Protein AF-A0A1W0WJQ0-F1 (afdb_monomer)

Sequence (743 aa):
MATSNGHRYDKGASKTTLVSSSSSGEQSRDGKPITIDVVSSGSNFSIDDNTTSTMGSSSNYWTSSSSPIRSPSVSPRRLGSHTISRKKRLTMAASISLAILLLVTTTILATYYGIASAHPLQQQSNTTATAPTTTDHHLQTGTFTAFTATPDPLVPTTRRAVHGEEFLGSIPTAPPDAQFPGSSEMNAGPSDSVKATYKLQSVASDAAECSKAGNEILKRGGSAVDAAITTALCAGLYHSHSCGIGGGFFMVVYDREFKNATSIDAREVAPSAATERMYVDNKNISSVKGWHAIAVPGEIYGYWEAFKRFGSGHLTWKQLFEPAIALAEQGSVVNHVLARTISSNINDITGFDAGLTDIFVNKVTGLPFVEGEIIRYPMLAQTLRMIADDEQGIFEYYQGKIAQNLASDIQEGGGILTLADLNNYRPVIEDALHSKLRDNSSMYGVPPPAGSLILHYIISIMDGYKYNQSWDSMSDDDKILFYHRFTEAMKFAYARRTELGDDRFVPEVAEMKETLLSPWFAKLTRALINDQRTSNDTKTYGVNIVPAIGKVGTSHISIIDKMGNAVSITTTINTHFGSKRVSRKTGIILNNEMDDFTTSPNSPNYYGLPPSIANLIAPGKRPQSSCAPIIVVDHNGDVRVVMGASGGSRIISAVANALIRVLYFGQDVKEAIDAPRIHHQLLPMELSYEPNFLRKHLKGLEDKGHHLVFSNTIAVIQGLDRLENMRIEANCDYRKRGAPAGE

Secondary structure (DSSP, 8-state):
-------------------------------------------------------------------------------------SHHHHHHHHHHHHHHHHHHHHHHHHHHHHTS----------------------------------------------------PPP-PPPS--------S-PPPPPS---EEESS-EEEESSHHHHHHHHHHHHTT--HHHHHHHHHHHHHHHTTTT-STTSEEEEEEEETTTTEEEEEEE--B--TT--TTHHHH-TT--SSSSTTSPPBP-HHHHHHHHHHHHS-SSS-HHHHHHHHHHHHHH-EE--HHHHHHHHHTHHHHHHT-HHHHHHHEETTTTEE--TT-EE--HHHHHHHHHHHT-TTSSHHHHTSHHHHHHHHHHHHTT----HHHHHH---EEEEPEEEE-TTS-EEEEPPTTSSHHHHHHHHHHHHTT---S-GGGS-HHHHHHHHHHHHHHHHHHHHHHTT---TTT-THHHHHHHHHH-HHHHHHHHTT--TT-----GGGTT---------B--EEEEEE-TTS-EEEEEEE-SBTTTTSEE-TTT--EE--GGGGSB--TTS--TT-PPP-STTB--TTPPP------EEEE-TTS-EEEEEEEESGGGHHHHHHHHHHHHHHH---HHHHHHS--EE--SSSS-EEE-TT--HHHHHHHHTTT--EEE-S-S-EEEEEEE-TTS-EEEEE-GGGT---EE-

Mean predicted aligned error: 14.97 Å

Foldseek 3Di:
DDDDDDDDDDDDDDDDDDDDDDDDYDDDDDDDDDDDDDDDDDDDDDDDDDDDDDDDDDDDDDDDDDDYDDDDDDDDDDDDDDDDDPPPPVVVVVVVVVVVVVVVVVVVVVVVVVVPDDDDDDDDDDDDDDDDDDDDDDDDDDDDDDDDDDDDDDDDDDDDDDDDDDDDDDDDDDDPDPPDPDDDPDQDPFFPWDWDWFFFKWKFWLAAVLLVQLQVCLVLVKFQLLSVLLSQLQCCAQQVQWFHQQFWKKKWWADLVVLFIKIKGLGFAAAQPDDLAPCPVDVVDDLFAFLALFGAGRSQQRSVVSCVPTIRVSDALLRSLVVSLCCQAVFDFNAPVNQVLCVVCVCLQPPPEVLSVVFQADPVVRHGDHGGDTTHQNLQSVLSNVLSPDPVNCCCCQPNDVLVLVQVLSVVRVHDHHSVRSVPDHMDMGTFQWAAAPQRWIKTWHAPLEQQLLLLLLLLLLRVVPQAAAPVPDDLLRVLLSQLSSQLSLLLSLLVLLATFQCVQVVVSVVVSVLSRDSVNSVVSNVLRDSQADDQDSVSSPDDAAADAAAFRWIWMWIAGSSQMIMTMIGGLTHRLANSYASPNRSRRHHSQSQLAQNDQRYHGRGGRHHHPNRRHDHGTGRRWHWIWMWIAHNSSGTFKGKWWTATVLTSQLRSQLCCNVPRNVDDNSCSQADKGWDDSSHPQEIETEPSPDVSSVVSNVSNVRHYDYDPDRIWMWMWGQDPSRMITTITRPVSDIHMDHD

InterPro domains:
  IPR000101 Gamma-glutamyltranspeptidase [PTHR11686] (118-742)
  IPR000101 Gamma-glutamyltranspeptidase [TIGR00066] (203-735)
  IPR029055 Nucleophile aminohydrolases, N-terminal [SSF56235] (198-742)
  IPR043137 Gamma-glutamyltranspeptidase, small subunit, C-terminal domain [G3DSA:3.60.20.40] (551-742)
  IPR043138 Gamma-glutamyltranspeptidase, large subunit [G3DSA:1.10.246.130] (433-544)
  IPR055262 Gamma-glutamyltranspeptidase, conserved site [PS00462] (554-578)

Radius of gyration: 34.52 Å; Cα contacts (8 Å, |Δi|>4): 1420; chains: 1; bounding box: 98×125×102 Å

Solvent-accessible surface area (backbone atoms only — not comparable to full-atom values): 42048 Å² total; per-residue (Å²): 139,89,85,91,85,90,90,86,87,90,86,88,88,85,82,89,86,89,84,89,81,83,90,81,89,79,90,80,90,86,85,89,90,85,90,85,84,90,85,87,87,86,83,89,87,89,85,84,88,80,90,87,86,88,85,83,86,85,86,90,87,83,83,88,89,88,90,88,89,92,84,90,91,88,87,88,84,89,85,88,87,87,88,83,85,73,72,74,61,60,62,58,52,55,54,52,57,53,52,54,53,52,51,55,53,52,57,53,51,52,56,64,65,65,68,80,78,84,83,88,88,84,87,88,83,89,87,87,83,84,85,87,82,89,84,90,84,90,88,86,86,89,80,92,81,90,87,88,91,82,90,88,88,88,86,81,88,86,86,86,88,81,87,87,81,91,76,94,74,79,84,81,74,81,77,98,70,86,74,71,82,85,72,67,96,66,77,72,70,84,67,92,36,60,70,45,79,24,63,53,27,38,21,16,16,61,42,39,69,24,8,42,54,14,32,54,35,40,74,72,51,30,25,31,50,39,13,49,49,24,22,46,53,27,36,23,66,66,39,47,44,14,23,32,80,25,11,20,27,40,30,33,40,37,42,46,88,83,62,46,44,43,17,39,40,7,57,31,23,36,24,73,75,46,50,54,47,52,55,63,80,35,82,92,51,35,34,61,47,42,45,61,0,45,27,45,56,18,32,63,58,32,48,50,57,47,43,80,74,50,35,53,82,69,61,56,75,37,66,41,37,49,66,30,33,49,38,22,60,80,32,37,65,31,42,68,63,50,22,53,49,46,65,77,39,41,68,50,32,76,70,69,22,72,45,39,29,72,54,51,32,38,86,88,79,76,41,68,53,46,64,73,42,76,43,57,36,61,51,32,21,52,44,48,45,50,40,35,69,33,93,76,56,42,48,36,60,26,68,35,68,53,18,50,37,47,23,49,44,32,40,76,63,69,15,65,46,44,51,65,44,44,57,66,62,74,56,51,75,48,76,29,40,73,45,74,48,99,87,52,25,38,38,36,18,31,53,62,31,38,17,17,52,47,30,52,28,34,49,50,35,54,59,77,70,60,67,82,56,41,62,87,77,49,51,70,68,54,51,30,46,47,57,49,53,53,44,51,38,32,25,48,30,37,39,53,56,47,63,39,17,30,40,95,81,30,68,67,35,56,60,48,49,56,47,46,63,31,69,63,51,26,51,53,52,55,73,69,59,52,93,71,45,66,78,92,55,51,61,84,47,72,44,92,82,78,38,56,77,60,75,64,20,36,38,26,39,16,26,36,24,75,82,48,25,34,26,12,36,28,34,22,16,48,27,66,37,17,8,53,40,40,30,80,77,39,49,41,53,29,11,13,45,47,30,51,18,28,54,34,94,91,40,38,30,65,70,7,49,57,51,25,81,48,21,48,44,42,53,65,38,46,45,38,48,26,53,30,26,29,40,32,22,38,76,88,47,49,58,31,39,25,30,24,25,16,34,47,80,36,12,29,48,47,43,47,53,26,51,46,27,40,76,40,22,73,37,51,61,42,59,26,54,70,49,64,52,64,46,39,62,49,42,48,80,44,39,33,32,30,68,82,56,57,63,71,46,54,52,52,38,43,74,22,64,49,47,77,39,90,32,95,66,64,54,41,45,14,30,36,34,36,44,97,86,58,32,33,37,30,14,12,26,54,91,61,60,13,30,53,29,60,70

Structure (mmCIF, N/CA/C/O backbone):
data_AF-A0A1W0WJQ0-F1
#
_entry.id   AF-A0A1W0WJQ0-F1
#
loop_
_atom_site.group_PDB
_atom_site.id
_atom_site.type_symbol
_atom_site.label_atom_id
_atom_site.label_alt_id
_atom_site.label_comp_id
_atom_site.label_asym_id
_atom_site.label_entity_id
_atom_site.label_seq_id
_atom_site.pdbx_PDB_ins_code
_atom_site.Cartn_x
_atom_site.Cartn_y
_atom_site.Cartn_z
_atom_site.occupancy
_atom_site.B_iso_or_equiv
_atom_site.auth_seq_id
_atom_site.auth_comp_id
_atom_site.auth_asym_id
_atom_site.auth_atom_id
_atom_site.pdbx_PDB_model_num
ATOM 1 N N . MET A 1 1 ? 41.385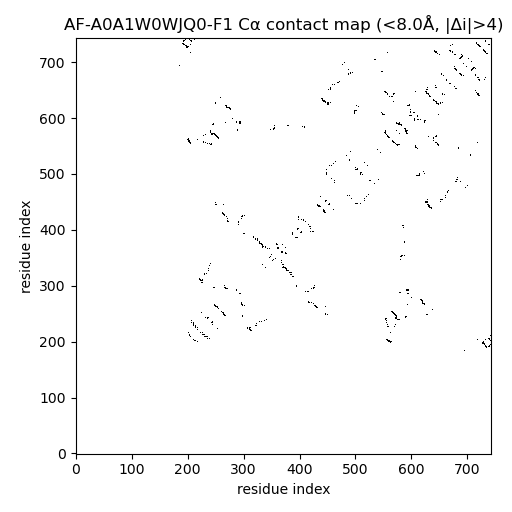 28.224 32.082 1.00 31.78 1 MET A N 1
ATOM 2 C CA . MET A 1 1 ? 41.278 28.862 33.414 1.00 31.78 1 MET A CA 1
ATOM 3 C C . MET A 1 1 ? 39.819 29.251 33.637 1.00 31.78 1 MET A C 1
ATOM 5 O O . MET A 1 1 ? 39.203 29.623 32.653 1.00 31.78 1 MET A O 1
ATOM 9 N N . ALA A 1 2 ? 39.226 29.234 34.832 1.00 34.12 2 ALA A N 1
ATOM 10 C CA . ALA A 1 2 ? 39.443 28.355 35.992 1.00 34.12 2 ALA A CA 1
ATOM 11 C C . ALA A 1 2 ? 38.328 28.618 37.032 1.00 34.12 2 ALA A C 1
ATOM 13 O O . ALA A 1 2 ? 38.478 29.493 37.875 1.00 34.12 2 ALA A O 1
ATOM 14 N N . THR A 1 3 ? 37.235 27.855 36.970 1.00 37.66 3 THR A N 1
ATOM 15 C CA . THR A 1 3 ? 36.180 27.768 38.000 1.00 37.66 3 THR A CA 1
ATOM 16 C C . THR A 1 3 ? 35.475 26.403 37.902 1.00 37.66 3 THR A C 1
ATOM 18 O O . THR A 1 3 ? 35.682 25.657 36.947 1.00 37.66 3 THR A O 1
ATOM 21 N N . SER A 1 4 ? 34.626 26.033 38.862 1.00 37.09 4 SER A N 1
ATOM 22 C CA . SER A 1 4 ? 35.073 25.286 40.053 1.00 37.09 4 SER A CA 1
ATOM 23 C C . SER A 1 4 ? 33.877 24.889 40.933 1.00 37.09 4 SER A C 1
ATOM 25 O O . SER A 1 4 ? 33.377 25.744 41.653 1.00 37.09 4 SER A O 1
ATOM 27 N N . ASN A 1 5 ? 33.427 23.628 40.856 1.00 37.03 5 ASN A N 1
ATOM 28 C CA . ASN A 1 5 ? 32.639 22.870 41.856 1.00 37.03 5 ASN A CA 1
ATOM 29 C C . ASN A 1 5 ? 32.270 21.491 41.249 1.00 37.03 5 ASN A C 1
ATOM 31 O O . ASN A 1 5 ? 31.992 21.415 40.059 1.00 37.03 5 ASN A O 1
ATOM 35 N N . GLY A 1 6 ? 32.237 20.364 41.966 1.00 30.39 6 GLY A N 1
ATOM 36 C CA . GLY A 1 6 ? 32.705 20.137 43.335 1.00 30.39 6 GLY A CA 1
ATOM 37 C C . GLY A 1 6 ? 31.911 19.058 44.078 1.00 30.39 6 GLY A C 1
ATOM 38 O O . GLY A 1 6 ? 30.996 19.420 44.796 1.00 30.39 6 GLY A O 1
ATOM 39 N N . HIS A 1 7 ? 32.252 17.769 43.910 1.00 29.23 7 HIS A N 1
ATOM 40 C CA . HIS A 1 7 ? 32.352 16.757 44.988 1.00 29.23 7 HIS A CA 1
ATOM 41 C C . HIS A 1 7 ? 32.711 15.351 44.452 1.00 29.23 7 HIS A C 1
ATOM 43 O O . HIS A 1 7 ? 32.311 14.938 43.366 1.00 29.23 7 HIS A O 1
ATOM 49 N N . ARG A 1 8 ? 33.517 14.635 45.244 1.00 32.59 8 ARG A N 1
ATOM 50 C CA . ARG A 1 8 ? 33.996 13.239 45.138 1.00 32.59 8 ARG A CA 1
ATOM 51 C C . ARG A 1 8 ? 34.541 12.944 46.550 1.00 32.59 8 ARG A C 1
ATOM 53 O O . ARG A 1 8 ? 35.105 13.858 47.144 1.00 32.59 8 ARG A O 1
ATOM 60 N N . TYR A 1 9 ? 34.320 11.811 47.204 1.00 36.81 9 TYR A N 1
ATOM 61 C CA . TYR A 1 9 ? 34.784 10.449 46.905 1.00 36.81 9 TYR A CA 1
ATOM 62 C C . TYR A 1 9 ? 34.012 9.468 47.841 1.00 36.81 9 TYR A C 1
ATOM 64 O O . TYR A 1 9 ? 33.236 9.929 48.670 1.00 36.81 9 TYR A O 1
ATOM 72 N N . ASP A 1 10 ? 34.070 8.138 47.702 1.00 28.72 10 ASP A N 1
ATOM 73 C CA . ASP A 1 10 ? 35.174 7.330 48.261 1.00 28.72 10 ASP A CA 1
ATOM 74 C C . ASP A 1 10 ? 35.357 5.939 47.610 1.00 28.72 10 ASP A C 1
ATOM 76 O O . ASP A 1 10 ? 34.562 5.517 46.766 1.00 28.72 10 ASP A O 1
ATOM 80 N N . LYS A 1 11 ? 36.438 5.234 47.976 1.00 35.53 11 LYS A N 1
ATOM 81 C CA . LYS A 1 11 ? 36.790 3.878 47.517 1.00 35.53 11 LYS A CA 1
ATOM 82 C C . LYS A 1 11 ? 37.360 3.007 48.646 1.00 35.53 11 LYS A C 1
ATOM 84 O O . LYS A 1 11 ? 38.424 3.299 49.178 1.00 35.53 11 LYS A O 1
ATOM 89 N N . GLY A 1 12 ? 36.748 1.844 48.869 1.00 26.20 12 GLY A N 1
ATOM 90 C CA . GLY A 1 12 ? 37.377 0.684 49.520 1.00 26.20 12 GLY A CA 1
ATOM 91 C C . GLY A 1 12 ? 37.736 -0.399 48.493 1.00 26.20 12 GLY A C 1
ATOM 92 O O . GLY A 1 12 ? 37.099 -0.481 47.444 1.00 26.20 12 GLY A O 1
ATOM 93 N N . ALA A 1 13 ? 38.750 -1.227 48.765 1.00 33.12 13 ALA A N 1
ATOM 94 C CA . ALA A 1 13 ? 39.233 -2.254 47.834 1.00 33.12 13 ALA A CA 1
ATOM 95 C C . ALA A 1 13 ? 39.571 -3.579 48.536 1.00 33.12 13 ALA A C 1
ATOM 97 O O . ALA A 1 13 ? 40.046 -3.573 49.671 1.00 33.12 13 ALA A O 1
ATOM 98 N N . SER A 1 14 ? 39.416 -4.710 47.834 1.00 29.58 14 SER A N 1
ATOM 99 C CA . SER A 1 14 ? 40.095 -5.967 48.182 1.00 29.58 14 SER A CA 1
ATOM 100 C C . SER A 1 14 ? 40.312 -6.881 46.964 1.00 29.58 14 SER A C 1
ATOM 102 O O . SER A 1 14 ? 39.860 -6.594 45.859 1.00 29.58 14 SER A O 1
ATOM 104 N N . LYS A 1 15 ? 41.104 -7.931 47.185 1.00 31.16 15 LYS A N 1
ATOM 105 C CA . LYS A 1 15 ? 41.892 -8.713 46.218 1.00 31.16 15 LYS A CA 1
ATOM 106 C C . LYS A 1 15 ? 41.125 -9.871 45.546 1.00 31.16 15 LYS A C 1
ATOM 108 O O . LYS A 1 15 ? 40.257 -10.472 46.163 1.00 31.16 15 LYS A O 1
ATOM 113 N N . THR A 1 16 ? 41.550 -10.199 44.319 1.00 30.02 16 THR A N 1
ATOM 114 C CA . THR A 1 16 ? 42.056 -11.517 43.839 1.00 30.02 16 THR A CA 1
ATOM 115 C C . THR A 1 16 ? 41.485 -12.787 44.514 1.00 30.02 16 THR A C 1
ATOM 117 O O . THR A 1 16 ? 41.584 -12.935 45.728 1.00 30.02 16 THR A O 1
ATOM 120 N N . THR A 1 17 ? 41.022 -13.814 43.781 1.00 28.14 17 THR A N 1
ATOM 121 C CA . THR A 1 17 ? 41.894 -14.843 43.144 1.00 28.14 17 THR A CA 1
ATOM 122 C C . THR A 1 17 ? 41.181 -15.669 42.044 1.00 28.14 17 THR A C 1
ATOM 124 O O . THR A 1 17 ? 39.958 -15.703 41.982 1.00 28.14 17 THR A O 1
ATOM 127 N N . LEU A 1 18 ? 41.975 -16.283 41.153 1.00 30.45 18 LEU A N 1
ATOM 128 C CA . LEU A 1 18 ? 41.613 -17.104 39.975 1.00 30.45 18 LEU A CA 1
ATOM 129 C C . LEU A 1 18 ? 41.404 -18.608 40.290 1.00 30.45 18 LEU A C 1
ATOM 131 O O . LEU A 1 18 ? 41.634 -19.007 41.427 1.00 30.45 18 LEU A O 1
ATOM 135 N N . VAL A 1 19 ? 41.092 -19.393 39.230 1.00 28.34 19 VAL A N 1
ATOM 136 C CA . VAL A 1 19 ? 41.099 -20.880 39.021 1.00 28.34 19 VAL A CA 1
ATOM 137 C C . VAL A 1 19 ? 39.688 -21.372 38.608 1.00 28.34 19 VAL A C 1
ATOM 139 O O . VAL A 1 19 ? 38.760 -21.205 39.385 1.00 28.34 19 VAL A O 1
ATOM 142 N N . SER A 1 20 ? 39.342 -21.793 37.371 1.00 29.12 20 SER A N 1
ATOM 143 C CA . SER A 1 20 ? 39.902 -22.754 36.373 1.00 29.12 20 SER A CA 1
ATOM 144 C C . SER A 1 20 ? 39.781 -24.237 36.804 1.00 29.12 20 SER A C 1
ATOM 146 O O . SER A 1 20 ? 40.178 -24.551 37.910 1.00 29.12 20 SER A O 1
ATOM 148 N N . SER A 1 21 ? 39.309 -25.221 36.023 1.00 29.77 21 SER A N 1
ATOM 149 C CA . SER A 1 21 ? 38.892 -25.275 34.607 1.00 29.77 21 SER A CA 1
ATOM 150 C C . SER A 1 21 ? 38.112 -26.574 34.269 1.00 29.77 21 SER A C 1
ATOM 152 O O . SER A 1 21 ? 38.289 -27.581 34.940 1.00 29.77 21 SER A O 1
ATOM 154 N N . SER A 1 22 ? 37.359 -26.552 33.154 1.00 29.91 22 SER A N 1
ATOM 155 C CA . SER A 1 22 ? 37.205 -27.625 32.129 1.00 29.91 22 SER A CA 1
ATOM 156 C C . SER A 1 22 ? 36.725 -29.070 32.450 1.00 29.91 22 SER A C 1
ATOM 158 O O . SER A 1 22 ? 37.377 -29.785 33.200 1.00 29.91 22 SER A O 1
ATOM 160 N N . SER A 1 23 ? 35.788 -29.554 31.600 1.00 30.12 23 SER A N 1
ATOM 161 C CA . SER A 1 23 ? 35.676 -30.930 31.010 1.00 30.12 23 SER A CA 1
ATOM 162 C C . SER A 1 23 ? 35.372 -32.156 31.913 1.00 30.12 23 SER A C 1
ATOM 164 O O . SER A 1 23 ? 35.803 -32.194 33.054 1.00 30.12 23 SER A O 1
ATOM 166 N N . SER A 1 24 ? 34.698 -33.238 31.465 1.00 30.20 24 SER A N 1
ATOM 167 C CA . SER A 1 24 ? 33.929 -33.525 30.220 1.00 30.20 24 SER A CA 1
ATOM 168 C C . SER A 1 24 ? 33.208 -34.896 30.270 1.00 30.20 24 SER A C 1
ATOM 170 O O . SER A 1 24 ? 33.830 -35.860 30.703 1.00 30.20 24 SER A O 1
ATOM 172 N N . GLY A 1 25 ? 32.005 -35.005 29.675 1.00 27.55 25 GLY A N 1
ATOM 173 C CA . GLY A 1 25 ? 31.381 -36.270 29.207 1.00 27.55 25 GLY A CA 1
ATOM 174 C C . GLY A 1 25 ? 30.907 -37.277 30.279 1.00 27.55 25 GLY A C 1
ATOM 175 O O . GLY A 1 25 ? 31.155 -37.083 31.461 1.00 27.55 25 GLY A O 1
ATOM 176 N N . GLU A 1 26 ? 30.222 -38.382 29.944 1.00 31.77 26 GLU A N 1
ATOM 177 C CA . GLU A 1 26 ? 29.319 -38.669 28.804 1.00 31.77 26 GLU A CA 1
ATOM 178 C C . GLU A 1 26 ? 28.497 -39.960 29.094 1.00 31.77 26 GLU A C 1
ATOM 180 O O . GLU A 1 26 ? 29.042 -40.875 29.702 1.00 31.77 26 GLU A O 1
ATOM 185 N N . GLN A 1 27 ? 27.251 -40.071 28.589 1.00 30.86 27 GLN A N 1
ATOM 186 C CA . GLN A 1 27 ? 26.420 -41.309 28.504 1.00 30.86 27 GLN A CA 1
ATOM 187 C C . GLN A 1 27 ? 26.029 -42.029 29.833 1.00 30.86 27 GLN A C 1
ATOM 189 O O . GLN A 1 27 ? 26.623 -41.807 30.877 1.00 30.86 27 GLN A O 1
ATOM 194 N N . SER A 1 28 ? 25.051 -42.954 29.891 1.00 31.19 28 SER A N 1
ATOM 195 C CA . SER A 1 28 ? 23.700 -43.028 29.273 1.00 31.19 28 SER A CA 1
ATOM 196 C C . SER A 1 28 ? 22.852 -44.130 29.965 1.00 31.19 28 SER A C 1
ATOM 198 O O . SER A 1 28 ? 23.446 -45.052 30.517 1.00 31.19 28 SER A O 1
ATOM 200 N N . ARG A 1 29 ? 21.506 -44.098 29.812 1.00 34.19 29 ARG A N 1
ATOM 201 C CA . ARG A 1 29 ? 20.537 -45.218 30.048 1.00 34.19 29 ARG A CA 1
ATOM 202 C C . ARG A 1 29 ? 20.377 -45.706 31.508 1.00 34.19 29 ARG A C 1
ATOM 204 O O . ARG A 1 29 ? 21.250 -45.487 32.331 1.00 34.19 29 ARG A O 1
ATOM 211 N N . ASP A 1 30 ? 19.286 -46.352 31.944 1.00 32.47 30 ASP A N 1
ATOM 212 C CA . ASP A 1 30 ? 17.939 -46.672 31.401 1.00 32.47 30 ASP A CA 1
ATOM 213 C C . ASP A 1 30 ? 16.974 -46.889 32.609 1.00 32.47 30 ASP A C 1
ATOM 215 O O . ASP A 1 30 ? 17.469 -47.090 33.717 1.00 32.47 30 ASP A O 1
ATOM 219 N N . GLY A 1 31 ? 15.634 -46.963 32.435 1.00 29.42 31 GLY A N 1
ATOM 220 C CA . GLY A 1 31 ? 14.815 -47.763 33.390 1.00 29.42 31 GLY A CA 1
ATOM 221 C C . GLY A 1 31 ? 13.400 -47.355 33.872 1.00 29.42 31 GLY A C 1
ATOM 222 O O . GLY A 1 31 ? 13.177 -47.367 35.075 1.00 29.42 31 GLY A O 1
ATOM 223 N N . LYS A 1 32 ? 12.411 -47.240 32.966 1.00 31.39 32 LYS A N 1
ATOM 224 C CA . LYS A 1 32 ? 10.958 -47.545 33.183 1.00 31.39 32 LYS A CA 1
ATOM 225 C C . LYS A 1 32 ? 10.064 -46.643 34.099 1.00 31.39 32 LYS A C 1
ATOM 227 O O . LYS A 1 32 ? 10.576 -45.865 34.893 1.00 31.39 32 LYS A O 1
ATOM 232 N N . PRO A 1 33 ? 8.709 -46.715 33.950 1.00 39.88 33 PRO A N 1
ATOM 233 C CA . PRO A 1 33 ? 7.739 -45.795 34.573 1.00 39.88 33 PRO A CA 1
ATOM 234 C C . PRO A 1 33 ? 6.878 -46.413 35.704 1.00 39.88 33 PRO A C 1
ATOM 236 O O . PRO A 1 33 ? 6.938 -47.616 35.955 1.00 39.88 33 PRO A O 1
ATOM 239 N N . ILE A 1 34 ? 6.019 -45.589 36.325 1.00 31.92 34 ILE A N 1
ATOM 240 C CA . ILE A 1 34 ? 5.021 -45.965 37.350 1.00 31.92 34 ILE A CA 1
ATOM 241 C C . ILE A 1 34 ? 3.591 -45.672 36.848 1.00 31.92 34 ILE A C 1
ATOM 243 O O . ILE A 1 34 ? 3.359 -44.665 36.183 1.00 31.92 34 ILE A O 1
ATOM 247 N N . THR A 1 35 ? 2.644 -46.551 37.192 1.00 31.27 35 THR A N 1
ATOM 248 C CA . THR A 1 35 ? 1.199 -46.467 36.891 1.00 31.27 35 THR A CA 1
ATOM 249 C C . THR A 1 35 ? 0.420 -45.833 38.050 1.00 31.27 35 THR A C 1
ATOM 251 O O . THR A 1 35 ? 0.730 -46.142 39.198 1.00 31.27 35 THR A O 1
ATOM 254 N N . ILE A 1 36 ? -0.621 -45.035 37.767 1.00 30.55 36 ILE A N 1
ATOM 255 C CA . ILE A 1 36 ? -1.727 -44.709 38.697 1.00 30.55 36 ILE A CA 1
ATOM 256 C C . ILE A 1 36 ? -3.062 -44.748 37.917 1.00 30.55 36 ILE A C 1
ATOM 258 O O . ILE A 1 36 ? -3.077 -44.554 36.700 1.00 30.55 36 ILE A O 1
ATOM 262 N N . ASP A 1 37 ? -4.151 -45.079 38.615 1.00 28.44 37 ASP A N 1
ATOM 263 C CA . ASP A 1 37 ? -5.367 -45.697 38.073 1.00 28.44 37 ASP A CA 1
ATOM 264 C C . ASP A 1 37 ? -6.519 -44.772 37.627 1.00 28.44 37 ASP A C 1
ATOM 266 O O . ASP A 1 37 ? -6.579 -43.574 37.903 1.00 28.44 37 ASP A O 1
ATOM 270 N N . VAL A 1 38 ? -7.496 -45.409 36.972 1.00 29.78 38 VAL A N 1
ATOM 271 C CA . VAL A 1 38 ? -8.852 -44.903 36.710 1.00 29.78 38 VAL A CA 1
ATOM 272 C C . VAL A 1 38 ? -9.713 -45.025 37.973 1.00 29.78 38 VAL A C 1
ATOM 274 O O . VAL A 1 38 ? -9.689 -46.059 38.637 1.00 29.78 38 VAL A O 1
ATOM 277 N N . VAL A 1 39 ? -10.567 -44.032 38.244 1.00 28.55 39 VAL A N 1
ATOM 278 C CA . VAL A 1 39 ? -11.666 -44.149 39.219 1.00 28.55 39 VAL A CA 1
ATOM 279 C C . VAL A 1 39 ? -12.993 -43.829 38.538 1.00 28.55 39 VAL A C 1
ATOM 281 O O . VAL A 1 39 ? -13.120 -42.819 37.849 1.00 28.55 39 VAL A O 1
ATOM 284 N N . SER A 1 40 ? -13.987 -44.690 38.750 1.00 30.11 40 SER A N 1
ATOM 285 C CA . SER A 1 40 ? -15.367 -44.494 38.315 1.00 30.11 40 SER A CA 1
ATOM 286 C C . SER A 1 40 ? -16.283 -44.207 39.504 1.00 30.11 40 SER A C 1
ATOM 288 O O . SER A 1 40 ? -16.188 -44.834 40.558 1.00 30.11 40 SER A O 1
ATOM 290 N N . SER A 1 41 ? -17.231 -43.297 39.311 1.00 29.56 41 SER A N 1
ATOM 291 C CA . SER A 1 41 ? -18.457 -43.230 40.102 1.00 29.56 41 SER A CA 1
ATOM 292 C C . SER A 1 41 ? -19.564 -42.602 39.258 1.00 29.56 41 SER A C 1
ATOM 294 O O . SER A 1 41 ? -19.303 -41.883 38.293 1.00 29.56 41 SER A O 1
ATOM 296 N N . GLY A 1 42 ? -20.809 -42.918 39.590 1.00 27.39 42 GLY A N 1
ATOM 297 C CA . GLY A 1 42 ? -21.987 -42.350 38.951 1.00 27.39 42 GLY A CA 1
ATOM 298 C C . GLY A 1 42 ? -23.150 -42.328 39.932 1.00 27.39 42 GLY A C 1
ATOM 299 O O . GLY A 1 42 ? -23.161 -43.076 40.912 1.00 27.39 42 GLY A O 1
ATOM 300 N N . SER A 1 43 ? -24.126 -41.469 39.669 1.00 28.91 43 SER A N 1
ATOM 301 C CA . SER A 1 43 ? -25.359 -41.372 40.445 1.00 28.91 43 SER A CA 1
ATOM 302 C C . SER A 1 43 ? -26.492 -40.847 39.566 1.00 28.91 43 SER A C 1
ATOM 304 O O . SER A 1 43 ? -26.279 -40.067 38.639 1.00 28.91 43 SER A O 1
ATOM 306 N N . ASN A 1 44 ? -27.704 -41.324 39.841 1.00 28.84 44 ASN A N 1
ATOM 307 C CA . ASN A 1 44 ? -28.910 -40.956 39.103 1.00 28.84 44 ASN A CA 1
ATOM 308 C C . ASN A 1 44 ? -29.438 -39.592 39.562 1.00 28.84 44 ASN A C 1
ATOM 310 O O . ASN A 1 44 ? -29.297 -39.252 40.736 1.00 28.84 44 ASN A O 1
ATOM 314 N N . PHE A 1 45 ? -30.200 -38.916 38.702 1.00 26.97 45 PHE A N 1
ATOM 315 C CA . PHE A 1 45 ? -31.374 -38.167 39.154 1.00 26.97 45 PHE A CA 1
ATOM 316 C C . PHE A 1 45 ? -32.493 -38.218 38.107 1.00 26.97 45 PHE A C 1
ATOM 318 O O . PHE A 1 45 ? -32.229 -38.252 36.907 1.00 26.97 45 PHE A O 1
ATOM 325 N N . SER A 1 46 ? -33.735 -38.257 38.582 1.00 27.69 46 SER A N 1
ATOM 326 C CA . SER A 1 46 ? -34.969 -38.368 37.797 1.00 27.69 46 SER A CA 1
ATOM 327 C C . SER A 1 46 ? -35.889 -37.182 38.081 1.00 27.69 46 SER A C 1
ATOM 329 O O . SER A 1 46 ? -35.959 -36.744 39.228 1.00 27.69 46 SER A O 1
ATOM 331 N N . ILE A 1 47 ? -36.620 -36.713 37.067 1.00 30.64 47 ILE A N 1
ATOM 332 C CA . ILE A 1 47 ? -37.787 -35.824 37.198 1.00 30.64 47 ILE A CA 1
ATOM 333 C C . ILE A 1 47 ? -38.864 -36.322 36.217 1.00 30.64 47 ILE A C 1
ATOM 335 O O . ILE A 1 47 ? -38.529 -36.855 35.159 1.00 30.64 47 ILE A O 1
ATOM 339 N N . ASP A 1 48 ? -40.129 -36.212 36.622 1.00 29.23 48 ASP A N 1
ATOM 340 C CA . ASP A 1 48 ? -41.266 -36.976 36.096 1.00 29.23 48 ASP A CA 1
ATOM 341 C C . ASP A 1 48 ? -41.987 -36.385 34.865 1.00 29.23 48 ASP A C 1
ATOM 343 O O . ASP A 1 48 ? -41.916 -35.191 34.568 1.00 29.23 48 ASP A O 1
ATOM 347 N N . ASP A 1 49 ? -42.774 -37.241 34.205 1.00 29.61 49 ASP A N 1
ATOM 348 C CA . ASP A 1 49 ? -43.838 -36.870 33.264 1.00 29.61 49 ASP A CA 1
ATOM 349 C C . ASP A 1 49 ? -45.042 -36.208 33.968 1.00 29.61 49 ASP A C 1
ATOM 351 O O . ASP A 1 49 ? -45.433 -36.634 35.059 1.00 29.61 49 ASP A O 1
ATOM 355 N N . ASN A 1 50 ? -45.746 -35.293 33.277 1.00 27.52 50 ASN A N 1
ATOM 356 C CA . ASN A 1 50 ? -47.158 -35.528 32.907 1.00 27.52 50 ASN A CA 1
ATOM 357 C C . ASN A 1 50 ? -47.805 -34.449 32.000 1.00 27.52 50 ASN A C 1
ATOM 359 O O . ASN A 1 50 ? -47.703 -33.251 32.241 1.00 27.52 50 ASN A O 1
ATOM 363 N N . THR A 1 51 ? -48.525 -34.943 30.982 1.00 30.16 51 THR A N 1
ATOM 364 C CA . THR A 1 51 ? -49.871 -34.564 30.465 1.00 30.16 51 THR A CA 1
ATOM 365 C C . THR A 1 51 ? -50.506 -33.201 30.854 1.00 30.16 51 THR A C 1
ATOM 367 O O . THR A 1 51 ? -50.486 -32.815 32.014 1.00 30.16 51 THR A O 1
ATOM 370 N N . THR A 1 52 ? -51.272 -32.484 30.010 1.00 29.34 52 THR A N 1
ATOM 371 C CA . THR A 1 52 ? -52.009 -32.883 28.782 1.00 29.34 52 THR A CA 1
ATOM 372 C C . THR A 1 52 ? -52.489 -31.662 27.976 1.00 29.34 52 THR A C 1
ATOM 374 O O . THR A 1 52 ? -52.873 -30.662 28.576 1.00 29.34 52 THR A O 1
ATOM 377 N N . SER A 1 53 ? -52.669 -31.792 26.653 1.00 27.73 53 SER A N 1
ATOM 378 C CA . SER A 1 53 ? -53.971 -31.517 25.990 1.00 27.73 53 SER A CA 1
ATOM 379 C C . SER A 1 53 ? -53.986 -31.878 24.491 1.00 27.73 53 SER A C 1
ATOM 381 O O . SER A 1 53 ? -52.985 -31.793 23.787 1.00 27.73 53 SER A O 1
ATOM 383 N N . THR A 1 54 ? -55.154 -32.324 24.026 1.00 29.11 54 THR A N 1
ATOM 384 C CA . THR A 1 54 ? -55.554 -32.586 22.628 1.00 29.11 54 THR A CA 1
ATOM 385 C C . THR A 1 54 ? -56.172 -31.308 22.007 1.00 29.11 54 THR A C 1
ATOM 387 O O . THR A 1 54 ? -56.442 -30.366 22.742 1.00 29.11 54 THR A O 1
ATOM 390 N N . MET A 1 55 ? -56.454 -31.146 20.703 1.00 28.48 55 MET A N 1
ATOM 391 C CA . MET A 1 55 ? -56.465 -32.020 19.509 1.00 28.48 55 MET A CA 1
ATOM 392 C C . MET A 1 55 ? -56.385 -31.130 18.237 1.00 28.48 55 MET A C 1
ATOM 394 O O . MET A 1 55 ? -56.791 -29.973 18.307 1.00 28.48 55 MET A O 1
ATOM 398 N N . GLY A 1 56 ? -55.954 -31.635 17.065 1.00 26.52 56 GLY A N 1
ATOM 399 C CA . GLY A 1 56 ? -55.919 -30.798 15.842 1.00 26.52 56 GLY A CA 1
ATOM 400 C C . GLY A 1 56 ? -55.377 -31.430 14.545 1.00 26.52 56 GLY A C 1
ATOM 401 O O . GLY A 1 56 ? -54.375 -30.961 14.023 1.00 26.52 56 GLY A O 1
ATOM 402 N N . SER A 1 57 ? -56.030 -32.490 14.047 1.00 27.84 57 SER A N 1
ATOM 403 C CA . SER A 1 57 ? -55.995 -33.030 12.657 1.00 27.84 57 SER A CA 1
ATOM 404 C C . SER A 1 57 ? -55.075 -32.320 11.625 1.00 27.84 57 SER A C 1
ATOM 406 O O . SER A 1 57 ? -55.388 -31.217 11.189 1.00 27.84 57 SER A O 1
ATOM 408 N N . SER A 1 58 ? -53.927 -32.903 11.232 1.00 29.94 58 SER A N 1
ATOM 409 C CA . SER A 1 58 ? -53.750 -33.855 10.095 1.00 29.94 58 SER A CA 1
ATOM 410 C C . SER A 1 58 ? -53.888 -33.226 8.692 1.00 29.94 58 SER A C 1
ATOM 412 O O . SER A 1 58 ? -54.872 -32.542 8.448 1.00 29.94 58 SER A O 1
ATOM 414 N N . SER A 1 59 ? -53.059 -33.491 7.673 1.00 31.17 59 SER A N 1
ATOM 415 C CA . SER A 1 59 ? -51.846 -34.329 7.468 1.00 31.17 59 SER A CA 1
ATOM 416 C C . SER A 1 59 ? -51.130 -33.790 6.191 1.00 31.17 59 SER A C 1
ATOM 418 O O . SER A 1 59 ? -51.566 -32.751 5.705 1.00 31.17 59 SER A O 1
ATOM 420 N N . ASN A 1 60 ? -50.096 -34.321 5.521 1.00 31.97 60 ASN A N 1
ATOM 421 C CA . ASN A 1 60 ? -49.187 -35.497 5.514 1.00 31.97 60 ASN A CA 1
ATOM 422 C C . ASN A 1 60 ? -47.974 -35.054 4.620 1.00 31.97 60 ASN A C 1
ATOM 424 O O . ASN A 1 60 ? -48.017 -33.938 4.109 1.00 31.97 60 ASN A O 1
ATOM 428 N N . TYR A 1 61 ? -46.878 -35.744 4.275 1.00 30.92 61 TYR A N 1
ATOM 429 C CA . TYR A 1 61 ? -46.205 -37.054 4.465 1.00 30.92 61 TYR A CA 1
ATOM 430 C C . TYR A 1 61 ? -44.701 -36.782 4.080 1.00 30.92 61 TYR A C 1
ATOM 432 O O . TYR A 1 61 ? -44.404 -35.668 3.657 1.00 30.92 61 TYR A O 1
ATOM 440 N N . TRP A 1 62 ? -43.664 -37.635 4.120 1.00 27.81 62 TRP A N 1
ATOM 441 C CA . TRP A 1 62 ? -43.421 -39.069 4.387 1.00 27.81 62 TRP A CA 1
ATOM 442 C C . TRP A 1 62 ? -41.980 -39.208 4.993 1.00 27.81 62 TRP A C 1
ATOM 444 O O . TRP A 1 62 ? -41.380 -38.234 5.438 1.00 27.81 62 TRP A O 1
ATOM 454 N N . THR A 1 63 ? -41.430 -40.422 5.012 1.00 27.08 63 THR A N 1
ATOM 455 C CA . THR A 1 63 ? -40.074 -40.893 5.415 1.00 27.08 63 THR A CA 1
ATOM 456 C C . THR A 1 63 ? -38.919 -40.403 4.501 1.00 27.08 63 THR A C 1
ATOM 458 O O . THR A 1 63 ? -39.173 -40.130 3.333 1.00 27.08 63 THR A O 1
ATOM 461 N N . SER A 1 64 ? -37.636 -40.226 4.891 1.00 28.02 64 SER A N 1
ATOM 462 C CA . SER A 1 64 ? -36.694 -40.996 5.761 1.00 28.02 64 SER A CA 1
ATOM 463 C C . SER A 1 64 ? -36.213 -42.340 5.137 1.00 28.02 64 SER A C 1
ATOM 465 O O . SER A 1 64 ? -36.966 -42.926 4.371 1.00 28.02 64 SER A O 1
ATOM 467 N N . SER A 1 65 ? -35.010 -42.913 5.358 1.00 27.38 65 SER A N 1
ATOM 468 C CA . SER A 1 65 ? -33.856 -42.631 6.256 1.00 27.38 65 SER A CA 1
ATOM 469 C C . SER A 1 65 ? -32.524 -43.300 5.768 1.00 27.38 65 SER A C 1
ATOM 471 O O . SER A 1 65 ? -32.439 -43.766 4.637 1.00 27.38 65 SER A O 1
ATOM 473 N N . SER A 1 66 ? -31.488 -43.352 6.625 1.00 30.89 66 SER A N 1
ATOM 474 C CA . SER A 1 66 ? -30.057 -43.706 6.401 1.00 30.89 66 SER A CA 1
ATOM 475 C C . SER A 1 66 ? -29.602 -45.067 7.012 1.00 30.89 66 SER A C 1
ATOM 477 O O . SER A 1 66 ? -30.309 -45.591 7.867 1.00 30.89 66 SER A O 1
ATOM 479 N N . SER A 1 67 ? -28.436 -45.699 6.721 1.00 27.42 67 SER A N 1
ATOM 480 C CA . SER A 1 67 ? -27.487 -45.568 5.576 1.00 27.42 67 SER A CA 1
ATOM 481 C C . SER A 1 67 ? -26.539 -46.786 5.274 1.00 27.42 67 SER A C 1
ATOM 483 O O . SER A 1 67 ? -26.656 -47.301 4.165 1.00 27.42 67 SER A O 1
ATOM 485 N N . PRO A 1 68 ? -25.518 -47.193 6.090 1.00 51.09 68 PRO A N 1
ATOM 486 C CA . PRO A 1 68 ? -24.182 -47.467 5.492 1.00 51.09 68 PRO A CA 1
ATOM 487 C C . PRO A 1 68 ? -23.406 -48.779 5.856 1.00 51.09 68 PRO A C 1
ATOM 489 O O . PRO A 1 68 ? -23.812 -49.533 6.731 1.00 51.09 68 PRO A O 1
ATOM 492 N N . ILE A 1 69 ? -22.193 -48.911 5.258 1.00 30.70 69 ILE A N 1
ATOM 493 C CA . ILE A 1 69 ? -20.924 -49.562 5.733 1.00 30.70 69 ILE A CA 1
ATOM 494 C C . ILE A 1 69 ? -20.420 -50.932 5.151 1.00 30.70 69 ILE A C 1
ATOM 496 O O . ILE A 1 69 ? -21.050 -51.972 5.285 1.00 30.70 69 ILE A O 1
ATOM 500 N N . ARG A 1 70 ? -19.143 -50.892 4.685 1.00 26.72 70 ARG A N 1
ATOM 501 C CA . ARG A 1 70 ? -18.073 -51.934 4.518 1.00 26.72 70 ARG A CA 1
ATOM 502 C C . ARG A 1 70 ? -18.058 -52.971 3.364 1.00 26.72 70 ARG A C 1
ATOM 504 O O . ARG A 1 70 ? -19.040 -53.241 2.690 1.00 26.72 70 ARG A O 1
ATOM 511 N N . SER A 1 71 ? -16.838 -53.489 3.135 1.00 30.75 71 SER A N 1
ATOM 512 C CA . SER A 1 71 ? -16.351 -54.408 2.079 1.00 30.75 71 SER A CA 1
ATOM 513 C C . SER A 1 71 ? -15.571 -55.600 2.691 1.00 30.75 71 SER A C 1
ATOM 515 O O . SER A 1 71 ? -15.379 -55.606 3.912 1.00 30.75 71 SER A O 1
ATOM 517 N N . PRO A 1 72 ? -15.141 -56.626 1.910 1.00 44.72 72 PRO A N 1
ATOM 518 C CA . PRO A 1 72 ? -13.754 -56.637 1.390 1.00 44.72 72 PRO A CA 1
ATOM 519 C C . PRO A 1 72 ? -13.567 -57.342 0.005 1.00 44.72 72 PRO A C 1
ATOM 521 O O . PRO A 1 72 ? -14.500 -57.447 -0.783 1.00 44.72 72 PRO A O 1
ATOM 524 N N . SER A 1 73 ? -12.332 -57.757 -0.325 1.00 28.23 73 SER A N 1
ATOM 525 C CA . SER A 1 73 ? -11.781 -58.008 -1.679 1.00 28.23 73 SER A CA 1
ATOM 526 C C . SER A 1 73 ? -11.488 -59.471 -2.079 1.00 28.23 73 SER A C 1
ATOM 528 O O . SER A 1 73 ? -11.028 -60.237 -1.237 1.00 28.23 73 SER A O 1
ATOM 530 N N . VAL A 1 74 ? -11.524 -59.784 -3.391 1.00 27.75 74 VAL A N 1
ATOM 531 C CA . VAL A 1 74 ? -10.762 -60.878 -4.066 1.00 27.75 74 VAL A CA 1
ATOM 532 C C . VAL A 1 74 ? -10.341 -60.436 -5.492 1.00 27.75 74 VAL A C 1
ATOM 534 O O . VAL A 1 74 ? -10.970 -59.555 -6.074 1.00 27.75 74 VAL A O 1
ATOM 537 N N . SER A 1 75 ? -9.276 -61.017 -6.066 1.00 27.88 75 SER A N 1
ATOM 538 C CA . SER A 1 75 ? -8.734 -60.749 -7.421 1.00 27.88 75 SER A CA 1
ATOM 539 C C . SER A 1 75 ? -8.020 -62.009 -7.998 1.00 27.88 75 SER A C 1
ATOM 541 O O . SER A 1 75 ? -7.990 -63.030 -7.313 1.00 27.88 75 SER A O 1
ATOM 543 N N . PRO A 1 76 ? -7.372 -61.999 -9.188 1.00 58.31 76 PRO A N 1
ATOM 544 C CA . PRO A 1 76 ? -7.887 -61.707 -10.542 1.00 58.31 76 PRO A CA 1
ATOM 545 C C . PRO A 1 76 ? -7.479 -62.785 -11.596 1.00 58.31 76 PRO A C 1
ATOM 547 O O . PRO A 1 76 ? -6.574 -63.580 -11.338 1.00 58.31 76 PRO A O 1
ATOM 550 N N . ARG A 1 77 ? -8.006 -62.758 -12.844 1.00 26.02 77 ARG A N 1
ATOM 551 C CA . ARG A 1 77 ? -7.285 -63.295 -14.039 1.00 26.02 77 ARG A CA 1
ATOM 552 C C . ARG A 1 77 ? -7.821 -62.854 -15.420 1.00 26.02 77 ARG A C 1
ATOM 554 O O . ARG A 1 77 ? -8.933 -62.365 -15.549 1.00 26.02 77 ARG A O 1
ATOM 561 N N . ARG A 1 78 ? -6.945 -63.007 -16.429 1.00 29.97 78 ARG A N 1
ATOM 562 C CA . ARG A 1 78 ? -7.081 -62.682 -17.876 1.00 29.97 78 ARG A CA 1
ATOM 563 C C . ARG A 1 78 ? -8.126 -63.600 -18.559 1.00 29.97 78 ARG A C 1
ATOM 565 O O . ARG A 1 78 ? -8.352 -64.687 -18.047 1.00 29.97 78 ARG A O 1
ATOM 572 N N . LEU A 1 79 ? -8.752 -63.278 -19.700 1.00 27.69 79 LEU A N 1
ATOM 573 C CA . LEU A 1 79 ? -8.182 -63.067 -21.053 1.00 27.69 79 LEU A CA 1
ATOM 574 C C . LEU A 1 79 ? -9.267 -62.540 -22.033 1.00 27.69 79 LEU A C 1
ATOM 576 O O . LEU A 1 79 ? -10.446 -62.599 -21.710 1.00 27.69 79 LEU A O 1
ATOM 580 N N . GLY A 1 80 ? -8.885 -62.159 -23.265 1.00 26.77 80 GLY A N 1
ATOM 581 C CA . GLY A 1 80 ? -9.805 -62.140 -24.424 1.00 26.77 80 GLY A CA 1
ATOM 582 C C . GLY A 1 80 ? -10.011 -60.779 -25.102 1.00 26.77 80 GLY A C 1
ATOM 583 O O . GLY A 1 80 ? -10.726 -59.918 -24.606 1.00 26.77 80 GLY A O 1
ATOM 584 N N . SER A 1 81 ? -9.401 -60.593 -26.273 1.00 28.64 81 SER A N 1
ATOM 585 C CA . SER A 1 81 ? -9.534 -59.402 -27.125 1.00 28.64 81 SER A CA 1
ATOM 586 C C . SER A 1 81 ? -10.792 -59.411 -27.997 1.00 28.64 81 SER A C 1
ATOM 588 O O . SER A 1 81 ? -11.116 -60.460 -28.543 1.00 28.64 81 SER A O 1
ATOM 590 N N . HIS A 1 82 ? -11.339 -58.235 -28.327 1.00 31.33 82 HIS A N 1
ATOM 591 C CA . HIS A 1 82 ? -11.752 -57.940 -29.710 1.00 31.33 82 HIS A CA 1
ATOM 592 C C . HIS A 1 82 ? -11.679 -56.436 -30.021 1.00 31.33 82 HIS A C 1
ATOM 594 O O . HIS A 1 82 ? -12.056 -55.594 -29.209 1.00 31.33 82 HIS A O 1
ATOM 600 N N . THR A 1 83 ? -11.186 -56.101 -31.215 1.00 32.47 83 THR A N 1
ATOM 601 C CA . THR A 1 83 ? -10.875 -54.727 -31.645 1.00 32.47 83 THR A CA 1
ATOM 602 C C . THR A 1 83 ? -11.705 -54.356 -32.870 1.00 32.47 83 THR A C 1
ATOM 604 O O . THR A 1 83 ? -11.626 -55.078 -33.857 1.00 32.47 83 THR A O 1
ATOM 607 N N . ILE A 1 84 ? -12.423 -53.221 -32.865 1.00 32.56 84 ILE A N 1
ATOM 608 C CA . ILE A 1 84 ? -12.908 -52.535 -34.085 1.00 32.56 84 ILE A CA 1
ATOM 609 C C . ILE A 1 84 ? -13.382 -51.094 -33.778 1.00 32.56 84 ILE A C 1
ATOM 611 O O . ILE A 1 84 ? -13.779 -50.770 -32.666 1.00 32.56 84 ILE A O 1
ATOM 615 N N . SER A 1 85 ? -13.349 -50.222 -34.795 1.00 35.25 85 SER A N 1
ATOM 616 C CA . SER A 1 85 ? -14.007 -48.898 -34.845 1.00 35.25 85 SER A CA 1
ATOM 617 C C . SER A 1 85 ? -13.548 -47.775 -33.882 1.00 35.25 85 SER A C 1
ATOM 619 O O . SER A 1 85 ? -14.362 -47.168 -33.185 1.00 35.25 85 SER A O 1
ATOM 621 N N . ARG A 1 86 ? -12.279 -47.338 -33.987 1.00 39.44 86 ARG A N 1
ATOM 622 C CA . ARG A 1 86 ? -11.874 -45.961 -33.588 1.00 39.44 86 ARG A CA 1
ATOM 623 C C . ARG A 1 86 ? -11.778 -44.965 -34.764 1.00 39.44 86 ARG A C 1
ATOM 625 O O . ARG A 1 86 ? -11.961 -43.771 -34.560 1.00 39.44 86 ARG A O 1
ATOM 632 N N . LYS A 1 87 ? -11.573 -45.436 -36.008 1.00 38.28 87 LYS A N 1
ATOM 633 C CA . LYS A 1 87 ? -11.346 -44.570 -37.193 1.00 38.28 87 LYS A CA 1
ATOM 634 C C . LYS A 1 87 ? -12.564 -43.752 -37.666 1.00 38.28 87 LYS A C 1
ATOM 636 O O . LYS A 1 87 ? -12.361 -42.647 -38.148 1.00 38.28 87 LYS A O 1
ATOM 641 N N . LYS A 1 88 ? -13.809 -44.232 -37.510 1.00 40.94 88 LYS A N 1
ATOM 642 C CA . LYS A 1 88 ? -15.007 -43.527 -38.029 1.00 40.94 88 LYS A CA 1
ATOM 643 C C . LYS A 1 88 ? -15.408 -42.255 -37.258 1.00 40.94 88 LYS A C 1
ATOM 645 O O . LYS A 1 88 ? -16.180 -41.469 -37.791 1.00 40.94 88 LYS A O 1
ATOM 650 N N . ARG A 1 89 ? -14.915 -42.034 -36.027 1.00 45.53 89 ARG A N 1
ATOM 651 C CA . ARG A 1 89 ? -15.288 -40.846 -35.226 1.00 45.53 89 ARG A CA 1
ATOM 652 C C . ARG A 1 89 ? -14.428 -39.607 -35.514 1.00 45.53 89 ARG A C 1
ATOM 654 O O . ARG A 1 89 ? -14.961 -38.506 -35.466 1.00 45.53 89 ARG A O 1
ATOM 661 N N . LEU A 1 90 ? -13.144 -39.760 -35.864 1.00 45.16 90 LEU A N 1
ATOM 662 C CA . LEU A 1 90 ? -12.274 -38.608 -36.164 1.00 45.16 90 LEU A CA 1
ATOM 663 C C . LEU A 1 90 ? -12.651 -37.908 -37.479 1.00 45.16 90 LEU A C 1
ATOM 665 O O . LEU A 1 90 ? -12.659 -36.682 -37.536 1.00 45.16 90 LEU A O 1
ATOM 669 N N . THR A 1 91 ? -12.999 -38.669 -38.521 1.00 49.12 91 THR A N 1
ATOM 670 C CA . THR A 1 91 ? -13.357 -38.104 -39.834 1.00 49.12 91 THR A CA 1
ATOM 671 C C . THR A 1 91 ? -14.601 -37.221 -39.774 1.00 49.12 91 THR A C 1
ATOM 673 O O . THR A 1 91 ? -14.656 -36.208 -40.458 1.00 49.12 91 THR A O 1
ATOM 676 N N . MET A 1 92 ? -15.580 -37.572 -38.935 1.00 46.19 92 MET A N 1
ATOM 677 C CA . MET A 1 92 ? -16.840 -36.831 -38.828 1.00 46.19 92 MET A CA 1
ATOM 678 C C . MET A 1 92 ? -16.675 -35.494 -38.086 1.00 46.19 92 MET A C 1
ATOM 680 O O . MET A 1 92 ? -17.299 -34.509 -38.466 1.00 46.19 92 MET A O 1
ATOM 684 N N . ALA A 1 93 ? -15.795 -35.436 -37.080 1.00 53.25 93 ALA A N 1
ATOM 685 C CA . ALA A 1 93 ? -15.483 -34.195 -36.369 1.00 53.25 93 ALA A CA 1
ATOM 686 C C . ALA A 1 93 ? -14.778 -33.171 -37.279 1.00 53.25 93 ALA A C 1
ATOM 688 O O . ALA A 1 93 ? -15.177 -32.010 -37.322 1.00 53.25 93 ALA A O 1
ATOM 689 N N . ALA A 1 94 ? -13.788 -33.616 -38.064 1.00 52.69 94 ALA A N 1
ATOM 690 C CA . ALA A 1 94 ? -13.032 -32.745 -38.968 1.00 52.69 94 ALA A CA 1
ATOM 691 C C . ALA A 1 94 ? -13.920 -32.055 -40.024 1.00 52.69 94 ALA A C 1
ATOM 693 O O . ALA A 1 94 ? -13.742 -30.869 -40.300 1.00 52.69 94 ALA A O 1
ATOM 694 N N . SER A 1 95 ? -14.911 -32.766 -40.577 1.00 59.22 95 SER A N 1
ATOM 695 C CA . SER A 1 95 ? -15.866 -32.193 -41.538 1.00 59.22 95 SER A CA 1
ATOM 696 C C . SER A 1 95 ? -16.740 -31.089 -40.933 1.00 59.22 95 SER A C 1
ATOM 698 O O . SER A 1 95 ? -17.024 -30.104 -41.612 1.00 59.22 95 SER A O 1
ATOM 700 N N . ILE A 1 96 ? -17.142 -31.223 -39.664 1.00 62.75 96 ILE A N 1
ATOM 701 C CA . ILE A 1 96 ? -17.976 -30.227 -38.973 1.00 62.75 96 ILE A CA 1
ATOM 702 C C . ILE A 1 96 ? -17.168 -28.949 -38.708 1.00 62.75 96 ILE A C 1
ATOM 704 O O . ILE A 1 96 ? -17.640 -27.855 -39.016 1.00 62.75 96 ILE A O 1
ATOM 708 N N . SER A 1 97 ? -15.928 -29.070 -38.222 1.00 66.00 97 SER A N 1
ATOM 709 C CA . SER A 1 97 ? -15.044 -27.914 -38.009 1.00 66.00 97 SER A CA 1
ATOM 710 C C . SER A 1 97 ? -14.767 -27.137 -39.302 1.00 66.00 97 SER A C 1
ATOM 712 O O . SER A 1 97 ? -14.772 -25.907 -39.286 1.00 66.00 97 SER A O 1
ATOM 714 N N . LEU A 1 98 ? -14.575 -27.832 -40.430 1.00 65.94 98 LEU A N 1
ATOM 715 C CA . LEU A 1 98 ? -14.327 -27.186 -41.723 1.00 65.94 98 LEU A CA 1
ATOM 716 C C . LEU A 1 98 ? -15.565 -26.439 -42.255 1.00 65.94 98 LEU A C 1
ATOM 718 O O . LEU A 1 98 ? -15.430 -25.345 -42.801 1.00 65.94 98 LEU A O 1
ATOM 722 N N . ALA A 1 99 ? -16.767 -26.990 -42.055 1.00 69.50 99 ALA A N 1
ATOM 723 C CA . ALA A 1 99 ? -18.021 -26.340 -42.440 1.00 69.50 99 ALA A CA 1
ATOM 724 C C . ALA A 1 99 ? -18.295 -25.061 -41.625 1.00 69.50 99 ALA A C 1
ATOM 726 O O . ALA A 1 99 ? -18.707 -24.048 -42.190 1.00 69.50 99 ALA A O 1
ATOM 727 N N . ILE A 1 100 ? -18.010 -25.079 -40.317 1.00 74.50 100 ILE A N 1
ATOM 728 C CA . ILE A 1 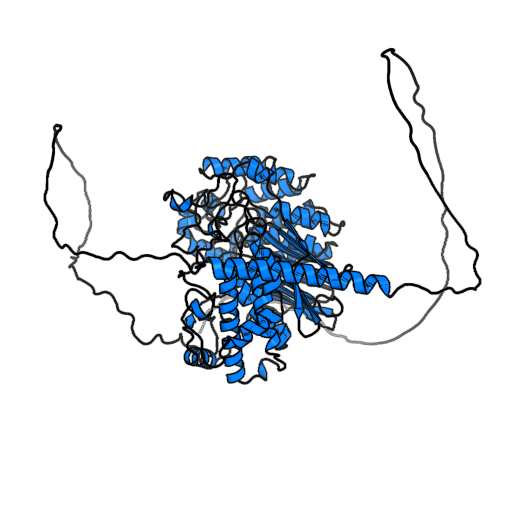100 ? -18.123 -23.896 -39.446 1.00 74.50 100 ILE A CA 1
ATOM 729 C C . ILE A 1 100 ? -17.139 -22.802 -39.889 1.00 74.50 100 ILE A C 1
ATOM 731 O O . ILE A 1 100 ? -17.525 -21.639 -39.997 1.00 74.50 100 ILE A O 1
ATOM 735 N N . LEU A 1 101 ? -15.891 -23.164 -40.208 1.00 70.44 101 LEU A N 1
ATOM 736 C CA . LEU A 1 101 ? -14.875 -22.209 -40.666 1.00 70.44 101 LEU A CA 1
ATOM 737 C C . LEU A 1 101 ? -15.254 -21.548 -42.008 1.00 70.44 101 LEU A C 1
ATOM 739 O O . LEU A 1 101 ? -15.078 -20.340 -42.182 1.00 70.44 101 LEU A O 1
ATOM 743 N N . LEU A 1 102 ? -15.817 -22.321 -42.942 1.00 71.81 102 LEU A N 1
ATOM 744 C CA . LEU A 1 102 ? -16.348 -21.803 -44.208 1.00 71.81 102 LEU A CA 1
ATOM 745 C C . LEU A 1 102 ? -17.498 -20.813 -43.986 1.00 71.81 102 LEU A C 1
ATOM 747 O O . LEU A 1 102 ? -17.475 -19.723 -44.551 1.00 71.81 102 LEU A O 1
ATOM 751 N N . LEU A 1 103 ? -18.463 -21.144 -43.122 1.00 71.25 103 LEU A N 1
ATOM 752 C CA . LEU A 1 103 ? -19.566 -20.235 -42.797 1.00 71.25 103 LEU A CA 1
ATOM 753 C C . LEU A 1 103 ? -19.044 -18.903 -42.240 1.00 71.25 103 LEU A C 1
ATOM 755 O O . LEU A 1 103 ? -19.365 -17.853 -42.794 1.00 71.25 103 LEU A O 1
ATOM 759 N N . VAL A 1 104 ? -18.171 -18.941 -41.227 1.00 76.56 104 VAL A N 1
ATOM 760 C CA . VAL A 1 104 ? -17.598 -17.730 -40.609 1.00 76.56 104 VAL A CA 1
ATOM 761 C C . VAL A 1 104 ? -16.840 -16.865 -41.624 1.00 76.56 104 VAL A C 1
ATOM 763 O O . VAL A 1 104 ? -17.011 -15.646 -41.627 1.00 76.56 104 VAL A O 1
ATOM 766 N N . THR A 1 105 ? -16.052 -17.459 -42.527 1.00 73.12 105 THR A N 1
ATOM 767 C CA . THR A 1 105 ? -15.354 -16.673 -43.564 1.00 73.12 105 THR A CA 1
ATOM 768 C C . THR A 1 105 ? -16.320 -16.033 -44.565 1.00 73.12 105 THR A C 1
ATOM 770 O O . THR A 1 105 ? -16.103 -14.883 -44.947 1.00 73.12 105 THR A O 1
ATOM 773 N N . THR A 1 106 ? -17.425 -16.696 -44.934 1.00 69.56 106 THR A N 1
ATOM 774 C CA . THR A 1 106 ? -18.437 -16.083 -45.818 1.00 69.56 106 THR A CA 1
ATOM 775 C C . THR A 1 106 ? -19.167 -14.899 -45.178 1.00 69.56 106 THR A C 1
ATOM 777 O O . THR A 1 106 ? -19.384 -13.898 -45.863 1.00 69.56 106 THR A O 1
ATOM 780 N N . THR A 1 107 ? -19.472 -14.936 -43.874 1.00 69.19 107 THR A N 1
ATOM 781 C CA . THR A 1 107 ? -20.089 -13.788 -43.179 1.00 69.19 107 THR A CA 1
ATOM 782 C C . THR A 1 107 ? -19.145 -12.587 -43.108 1.00 69.19 107 THR A C 1
ATOM 784 O O . THR A 1 107 ? -19.586 -11.455 -43.290 1.00 69.19 107 THR A O 1
ATOM 787 N N . ILE A 1 108 ? -17.847 -12.827 -42.885 1.00 70.25 108 ILE A N 1
ATOM 788 C CA . ILE A 1 108 ? -16.822 -11.772 -42.806 1.00 70.25 108 ILE A CA 1
ATOM 789 C C . ILE A 1 108 ? -16.590 -11.113 -44.175 1.00 70.25 108 ILE A C 1
ATOM 791 O O . ILE A 1 108 ? -16.473 -9.891 -44.246 1.00 70.25 108 ILE A O 1
ATOM 795 N N . LEU A 1 109 ? -16.578 -11.875 -45.278 1.00 63.09 109 LEU A N 1
ATOM 796 C CA . LEU A 1 109 ? -16.522 -11.265 -46.615 1.00 63.09 109 LEU A CA 1
ATOM 797 C C . LEU A 1 109 ? -17.785 -10.443 -46.920 1.00 63.09 109 LEU A C 1
ATOM 799 O O . LEU A 1 109 ? -17.675 -9.361 -47.497 1.00 63.09 109 LEU A O 1
ATOM 803 N N . ALA A 1 110 ? -18.969 -10.917 -46.521 1.00 60.69 110 ALA A N 1
ATOM 804 C CA . ALA A 1 110 ? -20.224 -10.208 -46.770 1.00 60.69 110 ALA A CA 1
ATOM 805 C C . ALA A 1 110 ? -20.272 -8.828 -46.085 1.00 60.69 110 ALA A C 1
ATOM 807 O O . ALA A 1 110 ? -20.679 -7.850 -46.714 1.00 60.69 110 ALA A O 1
ATOM 808 N N . THR A 1 111 ? -19.806 -8.713 -44.835 1.00 63.59 111 THR A N 1
ATOM 809 C CA . THR A 1 111 ? -19.706 -7.409 -44.156 1.00 63.59 111 THR A CA 1
ATOM 810 C C . THR A 1 111 ? -18.589 -6.535 -44.723 1.00 63.59 111 THR A C 1
ATOM 812 O O . THR A 1 111 ? -18.796 -5.332 -44.873 1.00 63.59 111 THR A O 1
ATOM 815 N N . TYR A 1 112 ? -17.443 -7.110 -45.108 1.00 55.75 112 TYR A N 1
ATOM 816 C CA . TYR A 1 112 ? -16.323 -6.341 -45.668 1.00 55.75 112 TYR A CA 1
ATOM 817 C C . TYR A 1 112 ? -16.674 -5.666 -47.006 1.00 55.75 112 TYR A C 1
ATOM 819 O O . TYR A 1 112 ? -16.360 -4.494 -47.209 1.00 55.75 112 TYR A O 1
ATOM 827 N N . TYR A 1 113 ? -17.384 -6.363 -47.901 1.00 50.62 113 TYR A N 1
ATOM 828 C CA . TYR A 1 113 ? -17.833 -5.785 -49.177 1.00 50.62 113 TYR A CA 1
ATOM 829 C C . TYR A 1 113 ? -19.094 -4.910 -49.059 1.00 50.62 113 TYR A C 1
ATOM 831 O O . TYR A 1 113 ? -19.313 -4.048 -49.910 1.00 50.62 113 TYR A O 1
ATOM 839 N N . GLY A 1 114 ? -19.906 -5.073 -48.008 1.00 43.06 114 GLY A N 1
ATOM 840 C CA . GLY A 1 114 ? -21.134 -4.292 -47.805 1.00 43.06 114 GLY A CA 1
ATOM 841 C C . GLY A 1 114 ? -20.921 -2.809 -47.465 1.00 43.06 114 GLY A C 1
ATOM 842 O O . GLY A 1 114 ? -21.832 -2.007 -47.651 1.00 43.06 114 GLY A O 1
ATOM 843 N N . ILE A 1 115 ? -19.730 -2.427 -46.991 1.00 44.69 115 ILE A N 1
ATOM 844 C CA . ILE A 1 115 ? -19.436 -1.070 -46.484 1.00 44.69 115 ILE A CA 1
ATOM 845 C C . ILE A 1 115 ? -18.923 -0.120 -47.592 1.00 44.69 115 ILE A C 1
ATOM 847 O O . ILE A 1 115 ? -18.948 1.098 -47.433 1.00 44.69 115 ILE A O 1
ATOM 851 N N . ALA A 1 116 ? -18.521 -0.639 -48.755 1.00 37.56 116 ALA A N 1
ATOM 852 C CA . ALA A 1 116 ? -17.839 0.126 -49.808 1.00 37.56 116 ALA A CA 1
ATOM 853 C C . ALA A 1 116 ? -18.743 1.022 -50.698 1.00 37.56 116 ALA A C 1
ATOM 855 O O . ALA A 1 116 ? -18.278 1.511 -51.728 1.00 37.56 116 ALA A O 1
ATOM 856 N N . SER A 1 117 ? -20.019 1.232 -50.341 1.00 40.72 117 SER A N 1
ATOM 857 C CA . SER A 1 117 ? -21.066 1.626 -51.309 1.00 40.72 117 SER A CA 1
ATOM 858 C C . SER A 1 117 ? -22.040 2.731 -50.853 1.00 40.72 117 SER A C 1
ATOM 860 O O . SER A 1 117 ? -23.219 2.676 -51.200 1.00 40.72 117 SER A O 1
ATOM 862 N N . ALA A 1 118 ? -21.593 3.755 -50.109 1.00 32.03 118 ALA A N 1
ATOM 863 C CA . ALA A 1 118 ? -22.428 4.939 -49.831 1.00 32.03 118 ALA A CA 1
ATOM 864 C C . ALA A 1 118 ? -21.636 6.237 -49.549 1.00 32.03 118 ALA A C 1
ATOM 866 O O . ALA A 1 118 ? -21.262 6.507 -48.413 1.00 32.03 118 ALA A O 1
ATOM 867 N N . HIS A 1 119 ? -21.454 7.089 -50.567 1.00 34.25 119 HIS A N 1
ATOM 868 C CA . HIS A 1 119 ? -21.133 8.515 -50.381 1.00 34.25 119 HIS A CA 1
ATOM 869 C C . HIS A 1 119 ? -21.500 9.346 -51.627 1.00 34.25 119 HIS A C 1
ATOM 871 O O . HIS A 1 119 ? -20.967 9.093 -52.707 1.00 34.25 119 HIS A O 1
ATOM 877 N N . PRO A 1 120 ? -22.360 10.368 -51.482 1.00 37.03 120 PRO A N 1
ATOM 878 C CA . PRO A 1 120 ? -22.396 11.531 -52.373 1.00 37.03 120 PRO A CA 1
ATOM 879 C C . PRO A 1 120 ? -21.836 12.794 -51.692 1.00 37.03 120 PRO A C 1
ATOM 881 O O . PRO A 1 120 ? -21.752 12.876 -50.466 1.00 37.03 120 PRO A O 1
ATOM 884 N N . LEU A 1 121 ? -21.471 13.788 -52.505 1.00 30.34 121 LEU A N 1
ATOM 885 C CA . LEU A 1 121 ? -20.892 15.077 -52.102 1.00 30.34 121 LEU A CA 1
ATOM 886 C C . LEU A 1 121 ? -21.874 16.231 -52.357 1.00 30.34 121 LEU A C 1
ATOM 888 O O . LEU A 1 121 ? -22.519 16.247 -53.401 1.00 30.34 121 LEU A O 1
ATOM 892 N N . GLN A 1 122 ? -21.875 17.242 -51.483 1.00 30.30 122 GLN A N 1
ATOM 893 C CA . GLN A 1 122 ? -22.215 18.647 -51.785 1.00 30.30 122 GLN A CA 1
ATOM 894 C C . GLN A 1 122 ? -21.596 19.511 -50.663 1.00 30.30 122 GLN A C 1
ATOM 896 O O . GLN A 1 122 ? -21.947 19.338 -49.503 1.00 30.30 122 GLN A O 1
ATOM 901 N N . GLN A 1 123 ? -20.472 20.211 -50.861 1.00 29.52 123 GLN A N 1
ATOM 902 C CA . GLN A 1 123 ? -20.183 21.378 -51.722 1.00 29.52 123 GLN A CA 1
ATOM 903 C C . GLN A 1 123 ? -20.534 22.713 -51.030 1.00 29.52 123 GLN A C 1
ATOM 905 O O . GLN A 1 123 ? -21.658 22.929 -50.598 1.00 29.52 123 GLN A O 1
ATOM 910 N N . GLN A 1 124 ? -19.531 23.591 -50.894 1.00 31.72 124 GLN A N 1
ATOM 911 C CA . GLN A 1 124 ? -19.592 24.845 -50.127 1.00 31.72 124 GLN A CA 1
ATOM 912 C C . GLN A 1 124 ? -20.102 26.038 -50.952 1.00 31.72 124 GLN A C 1
ATOM 914 O O . GLN A 1 124 ? -19.879 26.106 -52.160 1.00 31.72 124 GLN A O 1
ATOM 919 N N . SER A 1 125 ? -20.626 27.056 -50.261 1.00 28.17 125 SER A N 1
ATOM 920 C CA . SER A 1 125 ? -20.685 28.442 -50.748 1.00 28.17 125 SER A CA 1
ATOM 921 C C . SER A 1 125 ? -20.430 29.435 -49.605 1.00 28.17 125 SER A C 1
ATOM 923 O O . SER A 1 125 ? -20.893 29.226 -48.486 1.00 28.17 125 SER A O 1
ATOM 925 N N . ASN A 1 126 ? -19.686 30.507 -49.885 1.00 29.88 126 ASN A N 1
ATOM 926 C CA . ASN A 1 126 ? -19.263 31.514 -48.902 1.00 29.88 126 ASN A CA 1
ATOM 927 C C . ASN A 1 126 ? -20.407 32.439 -48.453 1.00 29.88 126 ASN A C 1
ATOM 929 O O . ASN A 1 126 ? -21.246 32.781 -49.279 1.00 29.88 126 ASN A O 1
ATOM 933 N N . THR A 1 127 ? -20.295 33.018 -47.248 1.00 27.64 127 THR A N 1
ATOM 934 C CA . THR A 1 127 ? -20.450 34.482 -47.074 1.00 27.64 127 THR A CA 1
ATOM 935 C C . THR A 1 127 ? -19.740 34.998 -45.819 1.00 27.64 127 THR A C 1
ATOM 937 O O . THR A 1 127 ? -19.587 34.282 -44.833 1.00 27.64 127 THR A O 1
ATOM 940 N N . THR A 1 128 ? -19.308 36.256 -45.877 1.00 28.14 128 THR A N 1
ATOM 941 C CA . THR A 1 128 ? -18.656 37.027 -44.803 1.00 28.14 128 THR A CA 1
ATOM 942 C C . THR A 1 128 ? -19.692 37.852 -44.021 1.00 28.14 128 THR A C 1
ATOM 944 O O . THR A 1 128 ? -20.717 38.187 -44.607 1.00 28.14 128 THR A O 1
ATOM 947 N N . ALA A 1 129 ? -19.383 38.265 -42.777 1.00 28.23 129 ALA A N 1
ATOM 948 C CA . ALA A 1 129 ? -19.517 39.649 -42.251 1.00 28.23 129 ALA A CA 1
ATOM 949 C C . ALA A 1 129 ? -19.945 39.777 -40.763 1.00 28.23 129 ALA A C 1
ATOM 951 O O . ALA A 1 129 ? -20.906 39.173 -40.308 1.00 28.23 129 ALA A O 1
ATOM 952 N N . THR A 1 130 ? -19.197 40.629 -40.049 1.00 26.66 130 THR A N 1
ATOM 953 C CA . THR A 1 130 ? -19.574 41.578 -38.968 1.00 26.66 130 THR A CA 1
ATOM 954 C C . THR A 1 130 ? -20.859 41.404 -38.133 1.00 26.66 130 THR A C 1
ATOM 956 O O . THR A 1 130 ? -21.971 41.467 -38.648 1.00 26.66 130 THR A O 1
ATOM 959 N N . ALA A 1 131 ? -20.687 41.458 -36.808 1.00 28.22 131 ALA A N 1
ATOM 960 C CA . ALA A 1 131 ? -21.651 42.026 -35.845 1.00 28.22 131 ALA A CA 1
ATOM 961 C C . ALA A 1 131 ? -21.277 43.511 -35.541 1.00 28.22 131 ALA A C 1
ATOM 963 O O . ALA A 1 131 ? -20.296 43.976 -36.133 1.00 28.22 131 ALA A O 1
ATOM 964 N N . PRO A 1 132 ? -21.899 44.250 -34.585 1.00 53.28 132 PRO A N 1
ATOM 965 C CA . PRO A 1 132 ? -23.170 44.047 -33.856 1.00 53.28 132 PRO A CA 1
ATOM 966 C C . PRO A 1 132 ? -24.089 45.309 -33.818 1.00 53.28 132 PRO A C 1
ATOM 968 O O . PRO A 1 132 ? -23.626 46.405 -34.125 1.00 53.28 132 PRO A O 1
ATOM 971 N N . THR A 1 133 ? -25.320 45.211 -33.276 1.00 26.91 133 THR A N 1
ATOM 972 C CA . THR A 1 133 ? -25.981 46.360 -32.594 1.00 26.91 133 THR A CA 1
ATOM 973 C C . THR A 1 133 ? -27.094 45.990 -31.591 1.00 26.91 133 THR A C 1
ATOM 975 O O . THR A 1 133 ? -27.999 45.222 -31.891 1.00 26.91 133 THR A O 1
ATOM 978 N N . THR A 1 134 ? -26.990 46.595 -30.401 1.00 28.42 134 THR A N 1
ATOM 979 C CA . THR A 1 134 ? -28.006 47.056 -29.415 1.00 28.42 134 THR A CA 1
ATOM 980 C C . THR A 1 134 ? -29.516 46.787 -29.586 1.00 28.42 134 THR A C 1
ATOM 982 O O . THR A 1 134 ? -30.084 47.163 -30.607 1.00 28.42 134 THR A O 1
ATOM 985 N N . THR A 1 135 ? -30.186 46.456 -28.463 1.00 28.80 135 THR A N 1
ATOM 986 C CA . THR A 1 135 ? -31.288 47.275 -27.875 1.00 28.80 135 THR A CA 1
ATOM 987 C C . THR A 1 135 ? -31.500 46.965 -26.381 1.00 28.80 135 THR A C 1
ATOM 989 O O . THR A 1 135 ? -31.422 45.804 -25.986 1.00 28.80 135 THR A O 1
ATOM 992 N N . ASP A 1 136 ? -31.794 47.992 -25.576 1.00 29.67 136 ASP A N 1
ATOM 993 C CA . ASP A 1 136 ? -32.185 47.918 -24.152 1.00 29.67 136 ASP A CA 1
ATOM 994 C C . ASP A 1 136 ? -33.690 47.663 -23.943 1.00 29.67 136 ASP A C 1
ATOM 996 O O . ASP A 1 136 ? -34.481 47.884 -24.857 1.00 29.67 136 ASP A O 1
ATOM 1000 N N . HIS A 1 137 ? -34.099 47.356 -22.699 1.00 30.41 137 HIS A N 1
ATOM 1001 C CA . HIS A 1 137 ? -35.369 47.858 -22.140 1.00 30.41 137 HIS A CA 1
ATOM 1002 C C . HIS A 1 137 ? -35.363 47.967 -20.590 1.00 30.41 137 HIS A C 1
ATOM 1004 O O . HIS A 1 137 ? -35.078 47.001 -19.888 1.00 30.41 137 HIS A O 1
ATOM 1010 N N . HIS A 1 138 ? -35.720 49.151 -20.058 1.00 30.53 138 HIS A N 1
ATOM 1011 C CA . HIS A 1 138 ? -36.051 49.431 -18.633 1.00 30.53 138 HIS A CA 1
ATOM 1012 C C . HIS A 1 138 ? -37.427 48.809 -18.235 1.00 30.53 138 HIS A C 1
ATOM 1014 O O . HIS A 1 138 ? -38.102 48.288 -19.118 1.00 30.53 138 HIS A O 1
ATOM 1020 N N . LEU A 1 139 ? -38.000 48.817 -17.010 1.00 29.92 139 LEU A N 1
ATOM 1021 C CA . LEU A 1 139 ? -38.021 49.655 -15.771 1.00 29.92 139 LEU A CA 1
ATOM 1022 C C . LEU A 1 139 ? -38.266 48.713 -14.535 1.00 29.92 139 LEU A C 1
ATOM 1024 O O . LEU A 1 139 ? -38.541 47.543 -14.775 1.00 29.92 139 LEU A O 1
ATOM 1028 N N . GLN A 1 140 ? -38.286 49.024 -13.217 1.00 28.59 140 GLN A N 1
ATOM 1029 C CA . GLN A 1 140 ? -38.031 50.147 -12.258 1.00 28.59 140 GLN A CA 1
ATOM 1030 C C . GLN A 1 140 ? -37.782 49.486 -10.848 1.00 28.59 140 GLN A C 1
ATOM 1032 O O . GLN A 1 140 ? -37.665 48.265 -10.813 1.00 28.59 140 GLN A O 1
ATOM 1037 N N . THR A 1 141 ? -37.703 50.082 -9.638 1.00 28.11 141 THR A N 1
ATOM 1038 C CA . THR A 1 141 ? -37.857 51.439 -9.026 1.00 28.11 141 THR A CA 1
ATOM 1039 C C . THR A 1 141 ? -36.475 51.928 -8.502 1.00 28.11 141 THR A C 1
ATOM 1041 O O . THR A 1 141 ? -35.487 51.606 -9.151 1.00 28.11 141 THR A O 1
ATOM 1044 N N . GLY A 1 142 ? -36.197 52.716 -7.439 1.00 26.83 142 GLY A N 1
ATOM 1045 C CA . GLY A 1 142 ? -36.917 53.542 -6.435 1.00 26.83 142 GLY A CA 1
ATOM 1046 C C . GLY A 1 142 ? -36.959 52.946 -5.006 1.00 26.83 142 GLY A C 1
ATOM 1047 O O . GLY A 1 142 ? -37.345 51.790 -4.883 1.00 26.83 142 GLY A O 1
ATOM 1048 N N . THR A 1 143 ? -36.608 53.635 -3.897 1.00 27.44 143 THR A N 1
ATOM 1049 C CA . THR A 1 143 ? -36.172 55.046 -3.654 1.00 27.44 143 THR A CA 1
ATOM 1050 C C . THR A 1 143 ? -35.578 55.248 -2.226 1.00 27.44 143 THR A C 1
ATOM 1052 O O . THR A 1 143 ? -36.145 54.664 -1.317 1.00 27.44 143 THR A O 1
ATOM 1055 N N . PHE A 1 144 ? -34.567 56.139 -2.041 1.00 27.23 144 PHE A N 1
ATOM 1056 C CA . PHE A 1 144 ? -34.335 57.124 -0.920 1.00 27.23 144 PHE A CA 1
ATOM 1057 C C . PHE A 1 144 ? -34.378 56.670 0.590 1.00 27.23 144 PHE A C 1
ATOM 1059 O O . PHE A 1 144 ? -35.211 55.859 0.954 1.00 27.23 144 PHE A O 1
ATOM 1066 N N . THR A 1 145 ? -33.610 57.166 1.595 1.00 27.02 145 THR A N 1
ATOM 1067 C CA . THR A 1 145 ? -32.470 58.129 1.731 1.00 27.02 145 THR A CA 1
ATOM 1068 C C . THR A 1 145 ? -31.784 58.064 3.133 1.00 27.02 145 THR A C 1
ATOM 1070 O O . THR A 1 145 ? -32.435 57.679 4.093 1.00 27.02 145 THR A O 1
ATOM 1073 N N . ALA A 1 146 ? -30.504 58.492 3.226 1.00 26.61 146 ALA A N 1
ATOM 1074 C CA . ALA A 1 146 ? -29.864 59.508 4.129 1.00 26.61 146 ALA A CA 1
ATOM 1075 C C . ALA A 1 146 ? -30.433 59.842 5.557 1.00 26.61 146 ALA A C 1
ATOM 1077 O O . ALA A 1 146 ? -31.644 59.861 5.717 1.00 26.61 146 ALA A O 1
ATOM 1078 N N . PHE A 1 147 ? -29.691 60.274 6.614 1.00 26.77 147 PHE A N 1
ATOM 1079 C CA . PHE A 1 147 ? -28.242 60.508 6.918 1.00 26.77 147 PHE A CA 1
ATOM 1080 C C . PHE A 1 147 ? -28.008 60.766 8.456 1.00 26.77 147 PHE A C 1
ATOM 1082 O O . PHE A 1 147 ? -28.948 60.622 9.230 1.00 26.77 147 PHE A O 1
ATOM 1089 N N . THR A 1 148 ? -26.813 61.273 8.856 1.00 25.62 148 THR A N 1
ATOM 1090 C CA . THR A 1 148 ? -26.349 61.854 10.176 1.00 25.62 148 THR A CA 1
ATOM 1091 C C . THR A 1 148 ? -25.676 60.865 11.171 1.00 25.62 148 THR A C 1
ATOM 1093 O O . THR A 1 148 ? -26.214 59.790 11.392 1.00 25.62 148 THR A O 1
ATOM 1096 N N . ALA A 1 149 ? -24.392 61.005 11.587 1.00 25.98 149 ALA A N 1
ATOM 1097 C CA . ALA A 1 149 ? -23.651 62.001 12.428 1.00 25.98 149 ALA A CA 1
ATOM 1098 C C . ALA A 1 149 ? -23.649 61.603 13.937 1.00 25.98 149 ALA A C 1
ATOM 1100 O O . ALA A 1 149 ? -24.705 61.229 14.425 1.00 25.98 149 ALA A O 1
ATOM 1101 N N . THR A 1 150 ? -22.576 61.621 14.758 1.00 26.55 150 THR A N 1
ATOM 1102 C CA . THR A 1 150 ? -21.143 62.055 14.678 1.00 26.55 150 THR A CA 1
ATOM 1103 C C . THR A 1 150 ? -20.300 61.372 15.801 1.00 26.55 150 THR A C 1
ATOM 1105 O O . THR A 1 150 ? -20.894 60.999 16.811 1.00 26.55 150 THR A O 1
ATOM 1108 N N . PRO A 1 151 ? -18.952 61.240 15.693 1.00 43.78 151 PRO A N 1
ATOM 1109 C CA . PRO A 1 151 ? -18.025 60.931 16.815 1.00 43.78 151 PRO A CA 1
ATOM 1110 C C . PRO A 1 151 ? -17.721 62.211 17.650 1.00 43.78 151 PRO A C 1
ATOM 1112 O O . PRO A 1 151 ? -18.281 63.259 17.334 1.00 43.78 151 PRO A O 1
ATOM 1115 N N . ASP A 1 152 ? -16.908 62.292 18.715 1.00 29.20 152 ASP A N 1
ATOM 1116 C CA . ASP A 1 152 ? -15.699 61.578 19.220 1.00 29.20 152 ASP A CA 1
ATOM 1117 C C . ASP A 1 152 ? -15.522 61.982 20.738 1.00 29.20 152 ASP A C 1
ATOM 1119 O O . ASP A 1 152 ? -16.498 62.525 21.271 1.00 29.20 152 ASP A O 1
ATOM 1123 N N . PRO A 1 153 ? -14.382 61.879 21.488 1.00 47.41 153 PRO A N 1
ATOM 1124 C CA . PRO A 1 153 ? -13.083 61.205 21.282 1.00 47.41 153 PRO A CA 1
ATOM 1125 C C . PRO A 1 153 ? -12.535 60.410 22.506 1.00 47.41 153 PRO A C 1
ATOM 1127 O O . PRO A 1 153 ? -13.054 60.509 23.616 1.00 47.41 153 PRO A O 1
ATOM 1130 N N . LEU A 1 154 ? -11.382 59.731 22.344 1.00 25.95 154 LEU A N 1
ATOM 1131 C CA . LEU A 1 154 ? -10.164 59.948 23.169 1.00 25.95 154 LEU A CA 1
ATOM 1132 C C . LEU A 1 154 ? -8.938 59.168 22.633 1.00 25.95 154 LEU A C 1
ATOM 1134 O O . LEU A 1 154 ? -9.069 58.174 21.926 1.00 25.95 154 LEU A O 1
ATOM 1138 N N . VAL A 1 155 ? -7.729 59.660 22.935 1.00 28.62 155 VAL A N 1
ATOM 1139 C CA . VAL A 1 155 ? -6.453 59.353 22.241 1.00 28.62 155 VAL A CA 1
ATOM 1140 C C . VAL A 1 155 ? -5.315 59.252 23.279 1.00 28.62 155 VAL A C 1
ATOM 1142 O O . VAL A 1 155 ? -5.311 60.068 24.203 1.00 28.62 155 VAL A O 1
ATOM 1145 N N . PRO A 1 156 ? -4.367 58.282 23.185 1.00 34.72 156 PRO A N 1
ATOM 1146 C CA . PRO A 1 156 ? -2.997 58.651 22.773 1.00 34.72 156 PRO A CA 1
ATOM 1147 C C . PRO A 1 156 ? -2.132 57.564 22.078 1.00 34.72 156 PRO A C 1
ATOM 1149 O O . PRO A 1 156 ? -1.737 56.588 22.702 1.00 34.72 156 PRO A O 1
ATOM 1152 N N . THR A 1 157 ? -1.626 57.895 20.875 1.00 27.78 157 THR A N 1
ATOM 1153 C CA . THR A 1 157 ? -0.228 57.661 20.394 1.00 27.78 157 THR A CA 1
ATOM 1154 C C . THR A 1 157 ? 0.347 56.225 20.244 1.00 27.78 157 THR A C 1
ATOM 1156 O O . THR A 1 157 ? -0.055 55.304 20.930 1.00 27.78 157 THR A O 1
ATOM 1159 N N . THR A 1 158 ? 1.344 55.931 19.392 1.00 25.73 158 THR A N 1
ATOM 1160 C CA . THR A 1 158 ? 2.069 56.695 18.344 1.00 25.73 158 THR A CA 1
ATOM 1161 C C . THR A 1 158 ? 2.125 55.883 17.031 1.00 25.73 158 THR A C 1
ATOM 1163 O O . THR A 1 158 ? 2.099 54.656 17.039 1.00 25.73 158 THR A O 1
ATOM 1166 N N . ARG A 1 159 ? 2.305 56.564 15.889 1.00 25.67 159 ARG A N 1
ATOM 1167 C CA . ARG A 1 159 ? 2.842 55.981 14.643 1.00 25.67 159 ARG A CA 1
ATOM 1168 C C . ARG A 1 159 ? 4.011 56.836 14.152 1.00 25.67 159 ARG A C 1
ATOM 1170 O O . ARG A 1 159 ? 3.983 58.055 14.304 1.00 25.67 159 ARG A O 1
ATOM 1177 N N . ARG A 1 160 ? 4.984 56.211 13.486 1.00 24.17 160 ARG A N 1
ATOM 1178 C CA . ARG A 1 160 ? 5.943 56.882 12.595 1.00 24.17 160 ARG A CA 1
ATOM 1179 C C . ARG A 1 160 ? 5.825 56.216 11.224 1.00 24.17 160 ARG A C 1
ATOM 1181 O O . ARG A 1 160 ? 5.738 54.994 11.161 1.00 24.17 160 ARG A O 1
ATOM 1188 N N . ALA A 1 161 ? 5.729 57.008 10.162 1.00 26.00 161 ALA A N 1
ATOM 1189 C CA . ALA A 1 161 ? 5.397 56.534 8.819 1.00 26.00 161 ALA A CA 1
ATOM 1190 C C . ALA A 1 161 ? 6.598 56.600 7.865 1.00 26.00 161 ALA A C 1
ATOM 1192 O O . ALA A 1 161 ? 7.501 57.413 8.064 1.00 26.00 161 ALA A O 1
ATOM 1193 N N . VAL A 1 162 ? 6.545 55.794 6.803 1.00 26.70 162 VAL A N 1
ATOM 1194 C CA . VAL A 1 162 ? 7.259 55.995 5.533 1.00 26.70 162 VAL A CA 1
ATOM 1195 C C . VAL A 1 162 ? 6.269 55.676 4.402 1.00 26.70 162 VAL A C 1
ATOM 1197 O O . VAL A 1 162 ? 5.330 54.905 4.607 1.00 26.70 162 VAL A O 1
ATOM 1200 N N . HIS A 1 163 ? 6.434 56.327 3.251 1.00 26.62 163 HIS A N 1
ATOM 1201 C CA . HIS A 1 163 ? 5.588 56.167 2.066 1.00 26.62 163 HIS A CA 1
ATOM 1202 C C . HIS A 1 163 ? 5.764 54.802 1.382 1.00 26.62 163 HIS A C 1
ATOM 1204 O O . HIS A 1 163 ? 6.765 54.117 1.587 1.00 26.62 163 HIS A O 1
ATOM 1210 N N . GLY A 1 164 ? 4.805 54.453 0.522 1.00 26.16 164 GLY A N 1
ATOM 1211 C CA . GLY A 1 164 ? 5.010 53.503 -0.569 1.00 26.16 164 GLY A CA 1
ATOM 1212 C C . GLY A 1 164 ? 5.045 54.231 -1.914 1.00 26.16 164 GLY A C 1
ATOM 1213 O O . GLY A 1 164 ? 4.425 55.286 -2.056 1.00 26.16 164 GLY A O 1
ATOM 1214 N N . GLU A 1 165 ? 5.733 53.639 -2.885 1.00 25.91 165 GLU A N 1
ATOM 1215 C CA . GLU A 1 165 ? 5.635 53.953 -4.314 1.00 25.91 165 GLU A CA 1
ATOM 1216 C C . GLU A 1 165 ? 5.301 52.660 -5.071 1.00 25.91 165 GLU A C 1
ATOM 1218 O O . GLU A 1 165 ? 5.635 51.560 -4.619 1.00 25.91 165 GLU A O 1
ATOM 1223 N N . GLU A 1 166 ? 4.618 52.779 -6.207 1.00 31.75 166 GLU A N 1
ATOM 1224 C CA . GLU A 1 166 ? 4.280 51.640 -7.062 1.00 31.75 166 GLU A CA 1
ATOM 1225 C C . GLU A 1 166 ? 5.472 51.248 -7.943 1.00 31.75 166 GLU A C 1
ATOM 1227 O O . GLU A 1 166 ? 6.125 52.108 -8.530 1.00 31.75 166 GLU A O 1
ATOM 1232 N N . PHE A 1 167 ? 5.712 49.945 -8.116 1.00 24.06 167 PHE A N 1
ATOM 1233 C CA . PHE A 1 167 ? 6.608 49.443 -9.160 1.00 24.06 167 PHE A CA 1
ATOM 1234 C C . PHE A 1 167 ? 5.986 48.253 -9.893 1.00 24.06 167 PHE A C 1
ATOM 1236 O O . PHE A 1 167 ? 5.723 47.200 -9.311 1.00 24.06 167 PHE A O 1
ATOM 1243 N N . LEU A 1 168 ? 5.786 48.422 -11.202 1.00 36.38 168 LEU A N 1
ATOM 1244 C CA . LEU A 1 168 ? 5.387 47.360 -12.123 1.00 36.38 168 LEU A CA 1
ATOM 1245 C C . LEU A 1 168 ? 6.561 46.389 -12.326 1.00 36.38 168 LEU A C 1
ATOM 1247 O O . LEU A 1 168 ? 7.441 46.619 -13.154 1.00 36.38 168 LEU A O 1
ATOM 1251 N N . GLY A 1 169 ? 6.582 45.309 -11.542 1.00 24.92 169 GLY A N 1
ATOM 1252 C CA . GLY A 1 169 ? 7.562 44.227 -11.659 1.00 24.92 169 GLY A CA 1
ATOM 1253 C C . GLY A 1 169 ? 7.216 43.248 -12.784 1.00 24.92 169 GLY A C 1
ATOM 1254 O O . GLY A 1 169 ? 6.088 42.766 -12.875 1.00 24.92 169 GLY A O 1
ATOM 1255 N N . SER A 1 170 ? 8.191 42.935 -13.638 1.00 25.70 170 SER A N 1
ATOM 1256 C CA . SER A 1 170 ? 8.047 41.965 -14.727 1.00 25.70 170 SER A CA 1
ATOM 1257 C C . SER A 1 170 ? 7.958 40.516 -14.229 1.00 25.70 170 SER A C 1
ATOM 1259 O O . SER A 1 170 ? 8.512 40.152 -13.192 1.00 25.70 170 SER A O 1
ATOM 1261 N N . ILE A 1 171 ? 7.282 39.664 -15.007 1.00 31.05 171 ILE A N 1
ATOM 1262 C CA . ILE A 1 171 ? 7.230 38.214 -14.773 1.00 31.05 171 ILE A CA 1
ATOM 1263 C C . ILE A 1 171 ? 8.655 37.639 -14.890 1.00 31.05 171 ILE A C 1
ATOM 1265 O O . ILE A 1 171 ? 9.278 37.825 -15.939 1.00 31.05 171 ILE A O 1
ATOM 1269 N N . PRO A 1 172 ? 9.175 36.908 -13.885 1.00 29.17 172 PRO A N 1
ATOM 1270 C CA . PRO A 1 172 ? 10.477 36.263 -13.997 1.00 29.17 172 PRO A CA 1
ATOM 1271 C C . PRO A 1 172 ? 10.422 35.091 -14.984 1.00 29.17 172 PRO A C 1
ATOM 1273 O O . PRO A 1 172 ? 9.849 34.040 -14.696 1.00 29.17 172 PRO A O 1
ATOM 1276 N N . THR A 1 173 ? 11.057 35.242 -16.145 1.00 31.83 173 THR A N 1
ATOM 1277 C CA . THR A 1 173 ? 11.439 34.095 -16.978 1.00 31.83 173 THR A CA 1
ATOM 1278 C C . THR A 1 173 ? 12.472 33.263 -16.223 1.00 31.83 173 THR A C 1
ATOM 1280 O O . THR A 1 173 ? 13.473 33.813 -15.761 1.00 31.83 173 THR A O 1
ATOM 1283 N N . ALA A 1 174 ? 12.252 31.952 -16.099 1.00 30.38 174 ALA A N 1
ATOM 1284 C CA . ALA A 1 174 ? 13.189 31.065 -15.414 1.00 30.38 174 ALA A CA 1
ATOM 1285 C C . ALA A 1 174 ? 14.587 31.105 -16.076 1.00 30.38 174 ALA A C 1
ATOM 1287 O O . ALA A 1 174 ? 14.669 31.125 -17.308 1.00 30.38 174 ALA A O 1
ATOM 1288 N N . PRO A 1 175 ? 15.685 31.120 -15.296 1.00 28.59 175 PRO A N 1
ATOM 1289 C CA . PRO A 1 175 ? 17.030 31.162 -15.852 1.00 28.59 175 PRO A CA 1
ATOM 1290 C C . PRO A 1 175 ? 17.390 29.825 -16.527 1.00 28.59 175 PRO A C 1
ATOM 1292 O O . PRO A 1 175 ? 17.153 28.765 -15.938 1.00 28.59 175 PRO A O 1
ATOM 1295 N N . PRO A 1 176 ? 18.003 29.841 -17.724 1.00 35.69 176 PRO A N 1
ATOM 1296 C CA . PRO A 1 176 ? 18.524 28.640 -18.362 1.00 35.69 176 PRO A CA 1
ATOM 1297 C C . PRO A 1 176 ? 19.857 28.233 -17.716 1.00 35.69 176 PRO A C 1
ATOM 1299 O O . PRO A 1 176 ? 20.915 28.555 -18.239 1.00 35.69 176 PRO A O 1
ATOM 1302 N N . ASP A 1 177 ? 19.783 27.584 -16.551 1.00 33.75 177 ASP A N 1
ATOM 1303 C CA . ASP A 1 177 ? 20.755 26.598 -16.044 1.00 33.75 177 ASP A CA 1
ATOM 1304 C C . ASP A 1 177 ? 20.302 26.107 -14.658 1.00 33.75 177 ASP A C 1
ATOM 1306 O O . ASP A 1 177 ? 20.634 26.675 -13.614 1.00 33.75 177 ASP A O 1
ATOM 1310 N N . ALA A 1 178 ? 19.522 25.023 -14.634 1.00 33.66 178 ALA A N 1
ATOM 1311 C CA . ALA A 1 178 ? 19.127 24.359 -13.396 1.00 33.66 178 ALA A CA 1
ATOM 1312 C C . ALA A 1 178 ? 20.318 23.572 -12.819 1.00 33.66 178 ALA A C 1
ATOM 1314 O O . ALA A 1 178 ? 20.458 22.368 -13.034 1.00 33.66 178 ALA A O 1
ATOM 1315 N N . GLN A 1 179 ? 21.204 24.261 -12.095 1.00 36.94 179 GLN A N 1
ATOM 1316 C CA . GLN A 1 179 ? 22.330 23.618 -11.418 1.00 36.94 179 GLN A CA 1
ATOM 1317 C C . GLN A 1 179 ? 21.818 22.559 -10.432 1.00 36.94 179 GLN A C 1
ATOM 1319 O O . GLN A 1 179 ? 21.176 22.885 -9.434 1.00 36.94 179 GLN A O 1
ATOM 1324 N N . PHE A 1 180 ? 22.128 21.288 -10.711 1.00 45.91 180 PHE A N 1
ATOM 1325 C CA . PHE A 1 180 ? 21.876 20.168 -9.802 1.00 45.91 180 PHE A CA 1
ATOM 1326 C C . PHE A 1 180 ? 22.350 20.526 -8.381 1.00 45.91 180 PHE A C 1
ATOM 1328 O O . PHE A 1 180 ? 23.512 20.927 -8.239 1.00 45.91 180 PHE A O 1
ATOM 1335 N N . PRO A 1 181 ? 21.514 20.366 -7.333 1.00 43.31 181 PRO A N 1
ATOM 1336 C CA . PRO A 1 181 ? 21.934 20.636 -5.963 1.00 43.31 181 PRO A CA 1
ATOM 1337 C C . PRO A 1 181 ? 23.164 19.784 -5.634 1.00 43.31 181 PRO A C 1
ATOM 1339 O O . PRO A 1 181 ? 23.164 18.567 -5.829 1.00 43.31 181 PRO A O 1
ATOM 1342 N N . GLY A 1 182 ? 24.238 20.457 -5.218 1.00 37.28 182 GLY A N 1
ATOM 1343 C CA . GLY A 1 182 ? 25.600 19.937 -5.310 1.00 37.28 182 GLY A CA 1
ATOM 1344 C C . GLY A 1 182 ? 25.880 18.716 -4.439 1.00 37.28 182 GLY A C 1
ATOM 1345 O O . GLY A 1 182 ? 26.327 18.853 -3.304 1.00 37.28 182 GLY A O 1
ATOM 1346 N N . SER A 1 183 ? 25.720 17.524 -5.012 1.00 38.00 183 SER A N 1
ATOM 1347 C CA . SER A 1 183 ? 26.443 16.332 -4.575 1.00 38.00 183 SER A CA 1
ATOM 1348 C C . SER A 1 183 ? 27.834 16.336 -5.213 1.00 38.00 183 SER A C 1
ATOM 1350 O O . SER A 1 183 ? 27.982 16.354 -6.437 1.00 38.00 183 SER A O 1
ATOM 1352 N N . SER A 1 184 ? 28.864 16.335 -4.369 1.00 37.81 184 SER A N 1
ATOM 1353 C CA . SER A 1 184 ? 30.187 15.830 -4.739 1.00 37.81 184 SER A CA 1
ATOM 1354 C C . SER A 1 184 ? 30.125 14.307 -4.933 1.00 37.81 184 SER A C 1
ATOM 1356 O O . SER A 1 184 ? 29.094 13.686 -4.680 1.00 37.81 184 SER A O 1
ATOM 1358 N N . GLU A 1 185 ? 31.224 13.676 -5.350 1.00 41.19 185 GLU A N 1
ATOM 1359 C CA . GLU A 1 185 ? 31.311 12.226 -5.623 1.00 41.19 185 GLU A CA 1
ATOM 1360 C C . GLU A 1 185 ? 31.231 11.326 -4.368 1.00 41.19 185 GLU A C 1
ATOM 1362 O O . GLU A 1 185 ? 31.721 10.198 -4.355 1.00 41.19 185 GLU A O 1
ATOM 1367 N N . MET A 1 186 ? 30.605 11.803 -3.292 1.00 37.78 186 MET A N 1
ATOM 1368 C CA . MET A 1 186 ? 30.286 10.976 -2.140 1.00 37.78 186 MET A CA 1
ATOM 1369 C C . MET A 1 186 ? 29.110 10.062 -2.485 1.00 37.78 186 MET A C 1
ATOM 1371 O O . MET A 1 186 ? 27.968 10.515 -2.583 1.00 37.78 186 MET A O 1
ATOM 1375 N N . ASN A 1 187 ? 29.375 8.755 -2.561 1.00 43.34 187 ASN A N 1
ATOM 1376 C CA . ASN A 1 187 ? 28.366 7.779 -2.157 1.00 43.34 187 ASN A CA 1
ATOM 1377 C C . ASN A 1 187 ? 27.821 8.232 -0.797 1.00 43.34 187 ASN A C 1
ATOM 1379 O O . ASN A 1 187 ? 28.595 8.408 0.149 1.00 43.34 187 ASN A O 1
ATOM 1383 N N . ALA A 1 188 ? 26.506 8.415 -0.691 1.00 51.34 188 ALA A N 1
ATOM 1384 C CA . ALA A 1 188 ? 25.894 8.536 0.620 1.00 51.34 188 ALA A CA 1
ATOM 1385 C C . ALA A 1 188 ? 26.231 7.270 1.420 1.00 51.34 188 ALA A C 1
ATOM 1387 O O . ALA A 1 188 ? 26.158 6.160 0.887 1.00 51.34 188 ALA A O 1
ATOM 1388 N N . GLY A 1 189 ? 26.642 7.444 2.678 1.00 52.53 189 GLY A N 1
ATOM 1389 C CA . GLY A 1 189 ? 26.879 6.312 3.570 1.00 52.53 189 GLY A CA 1
ATOM 1390 C C . GLY A 1 189 ? 25.615 5.453 3.723 1.00 52.53 189 GLY A C 1
ATOM 1391 O O . GLY A 1 189 ? 24.515 5.942 3.445 1.00 52.53 189 GLY A O 1
ATOM 1392 N N . PRO A 1 190 ? 25.750 4.188 4.166 1.00 61.53 190 PRO A N 1
ATOM 1393 C CA . PRO A 1 190 ? 24.598 3.320 4.404 1.00 61.53 190 PRO A CA 1
ATOM 1394 C C . PRO A 1 190 ? 23.582 4.029 5.306 1.00 61.53 190 PRO A C 1
ATOM 1396 O O . PRO A 1 190 ? 23.975 4.679 6.279 1.00 61.53 190 PRO A O 1
ATOM 1399 N N . SER A 1 191 ? 22.290 3.928 4.976 1.00 80.88 191 SER A N 1
ATOM 1400 C CA . SER A 1 191 ? 21.260 4.668 5.712 1.00 80.88 191 SER A CA 1
ATOM 1401 C C . SER A 1 191 ? 21.145 4.188 7.161 1.00 80.88 191 SER A C 1
ATOM 1403 O O . SER A 1 191 ? 21.576 3.079 7.499 1.00 80.88 191 SER A O 1
ATOM 1405 N N . ASP A 1 192 ? 20.484 4.985 8.000 1.00 81.00 192 ASP A N 1
ATOM 1406 C CA . ASP A 1 192 ? 20.147 4.643 9.382 1.00 81.00 192 ASP A CA 1
ATOM 1407 C C . ASP A 1 192 ? 19.104 3.510 9.511 1.00 81.00 192 ASP A C 1
ATOM 1409 O O . ASP A 1 192 ? 18.821 3.076 10.630 1.00 81.00 192 ASP A O 1
ATOM 1413 N N . SER A 1 193 ? 18.577 2.956 8.405 1.00 82.44 193 SER A N 1
ATOM 1414 C CA . SER A 1 193 ? 17.764 1.733 8.460 1.00 82.44 193 SER A CA 1
ATOM 1415 C C . SER A 1 193 ? 18.601 0.528 8.909 1.00 82.44 193 SER A C 1
ATOM 1417 O O . SER A 1 193 ? 19.667 0.231 8.364 1.00 82.44 193 SER A O 1
ATOM 1419 N N . VAL A 1 194 ? 18.103 -0.230 9.882 1.00 80.75 194 VAL A N 1
ATOM 1420 C CA . VAL A 1 194 ? 18.746 -1.477 10.313 1.00 80.75 194 VAL A CA 1
ATOM 1421 C C . VAL A 1 194 ? 18.392 -2.589 9.322 1.00 80.75 194 VAL A C 1
ATOM 1423 O O . VAL A 1 194 ? 17.211 -2.847 9.084 1.00 80.75 194 VAL A O 1
ATOM 1426 N N . LYS A 1 195 ? 19.394 -3.285 8.765 1.00 88.81 195 LYS A N 1
ATOM 1427 C CA . LYS A 1 195 ? 19.169 -4.628 8.211 1.00 88.81 195 LYS A CA 1
ATOM 1428 C C . LYS A 1 195 ? 19.168 -5.604 9.377 1.00 88.81 195 LYS A C 1
ATOM 1430 O O . LYS A 1 195 ? 20.196 -5.782 10.029 1.00 88.81 195 LYS A O 1
ATOM 1435 N N . ALA A 1 196 ? 18.014 -6.184 9.668 1.00 92.00 196 ALA A N 1
ATOM 1436 C CA . ALA A 1 196 ? 17.885 -7.216 10.685 1.00 92.00 196 ALA A CA 1
ATOM 1437 C C . ALA A 1 196 ? 17.900 -8.603 10.033 1.00 92.00 196 ALA A C 1
ATOM 1439 O O . ALA A 1 196 ? 17.531 -8.750 8.867 1.00 92.00 196 ALA A O 1
ATOM 1440 N N . THR A 1 197 ? 18.302 -9.622 10.792 1.00 94.12 197 THR A N 1
ATOM 1441 C CA . THR A 1 197 ? 18.275 -11.019 10.347 1.00 94.12 197 THR A CA 1
ATOM 1442 C C . THR A 1 197 ? 17.668 -11.888 11.441 1.00 94.12 197 THR A C 1
ATOM 1444 O O . THR A 1 197 ? 18.225 -11.998 12.534 1.00 94.12 197 THR A O 1
ATOM 1447 N N . TYR A 1 198 ? 16.542 -12.518 11.126 1.00 94.12 198 TYR A N 1
ATOM 1448 C CA . TYR A 1 198 ? 15.754 -13.378 12.007 1.00 94.12 198 TYR A CA 1
ATOM 1449 C C . TYR A 1 198 ? 15.823 -14.838 11.536 1.00 94.12 198 TYR A C 1
ATOM 1451 O O . TYR A 1 198 ? 16.279 -15.127 10.425 1.00 94.12 198 TYR A O 1
ATOM 1459 N N . LYS A 1 199 ? 15.412 -15.786 12.381 1.00 90.94 199 LYS A N 1
ATOM 1460 C CA . LYS A 1 199 ? 15.501 -17.233 12.108 1.00 90.94 199 LYS A CA 1
ATOM 1461 C C . LYS A 1 199 ? 14.149 -17.877 11.817 1.00 90.94 199 LYS A C 1
ATOM 1463 O O . LYS A 1 199 ? 14.092 -18.812 11.025 1.00 90.94 199 LYS A O 1
ATOM 1468 N N . LEU A 1 200 ? 13.099 -17.417 12.487 1.00 90.81 200 LEU A N 1
ATOM 1469 C CA . LEU A 1 200 ? 11.782 -18.047 12.512 1.00 90.81 200 LEU A CA 1
ATOM 1470 C C . LEU A 1 200 ? 10.763 -17.196 11.754 1.00 90.81 200 LEU A C 1
ATOM 1472 O O . LEU A 1 200 ? 10.163 -17.667 10.787 1.00 90.81 200 LEU A O 1
ATOM 1476 N N . GLN A 1 201 ? 10.607 -15.943 12.182 1.00 93.81 201 GLN A N 1
ATOM 1477 C CA . GLN A 1 201 ? 9.500 -15.064 11.807 1.00 93.81 201 GLN A CA 1
ATOM 1478 C C . GLN A 1 201 ? 9.937 -13.593 11.777 1.00 93.81 201 GLN A C 1
ATOM 1480 O O . GLN A 1 201 ? 10.883 -13.217 12.474 1.00 93.81 201 GLN A O 1
ATOM 1485 N N . SER A 1 202 ? 9.243 -12.750 11.009 1.00 95.94 202 SER A N 1
ATOM 1486 C CA . SER A 1 202 ? 9.476 -11.302 11.014 1.00 95.94 202 SER A CA 1
ATOM 1487 C C . SER A 1 202 ? 8.258 -10.483 10.575 1.00 95.94 202 SER A C 1
ATOM 1489 O O . SER A 1 202 ? 7.451 -10.930 9.761 1.00 95.94 202 SER A O 1
ATOM 1491 N N . VAL A 1 203 ? 8.172 -9.259 11.101 1.00 96.38 203 VAL A N 1
ATOM 1492 C CA . VAL A 1 203 ? 7.228 -8.198 10.732 1.00 96.38 203 VAL A CA 1
ATOM 1493 C C . VAL A 1 203 ? 8.030 -6.950 10.359 1.00 96.38 203 VAL A C 1
ATOM 1495 O O . VAL A 1 203 ? 8.826 -6.467 11.166 1.00 96.38 203 VAL A O 1
ATOM 1498 N N . ALA A 1 204 ? 7.792 -6.399 9.170 1.00 95.00 204 ALA A N 1
ATOM 1499 C CA . ALA A 1 204 ? 8.348 -5.130 8.708 1.00 95.00 204 ALA A CA 1
ATOM 1500 C C . ALA A 1 204 ? 7.214 -4.140 8.397 1.00 95.00 204 ALA A C 1
ATOM 1502 O O . ALA A 1 204 ? 6.368 -4.397 7.539 1.00 95.00 204 ALA A O 1
ATOM 1503 N N . SER A 1 205 ? 7.200 -3.001 9.091 1.00 93.69 205 SER A N 1
ATOM 1504 C CA . SER A 1 205 ? 6.231 -1.914 8.906 1.00 93.69 205 SER A CA 1
ATOM 1505 C C . SER A 1 205 ? 6.912 -0.549 9.017 1.00 93.69 205 SER A C 1
ATOM 1507 O O . SER A 1 205 ? 7.981 -0.417 9.621 1.00 93.69 205 SER A O 1
ATOM 1509 N N . ASP A 1 206 ? 6.268 0.497 8.496 1.00 87.50 206 ASP A N 1
ATOM 1510 C CA . ASP A 1 206 ? 6.766 1.871 8.608 1.00 87.50 206 ASP A CA 1
ATOM 1511 C C . ASP A 1 206 ? 6.640 2.477 10.023 1.00 87.50 206 ASP A C 1
ATOM 1513 O O . ASP A 1 206 ? 6.981 3.644 10.218 1.00 87.50 206 ASP A O 1
ATOM 1517 N N . ALA A 1 207 ? 6.207 1.702 11.025 1.00 89.00 207 ALA A N 1
ATOM 1518 C CA . ALA A 1 207 ? 6.134 2.089 12.432 1.00 89.00 207 ALA A CA 1
ATOM 1519 C C . ALA A 1 207 ? 6.793 1.026 13.334 1.00 89.00 207 ALA A C 1
ATOM 1521 O O . ALA A 1 207 ? 6.221 -0.031 13.591 1.00 89.00 207 ALA A O 1
ATOM 1522 N N . ALA A 1 208 ? 7.985 1.320 13.867 1.00 91.00 208 ALA A N 1
ATOM 1523 C CA . ALA A 1 208 ? 8.783 0.371 14.657 1.00 91.00 208 ALA A CA 1
ATOM 1524 C C . ALA A 1 208 ? 8.010 -0.296 15.818 1.00 91.00 208 ALA A C 1
ATOM 1526 O O . ALA A 1 208 ? 8.112 -1.506 16.015 1.00 91.00 208 ALA A O 1
ATOM 1527 N N . GLU A 1 209 ? 7.197 0.462 16.560 1.00 92.38 209 GLU A N 1
ATOM 1528 C CA . GLU A 1 209 ? 6.384 -0.077 17.662 1.00 92.38 209 GLU A CA 1
ATOM 1529 C C . GLU A 1 209 ? 5.265 -1.014 17.171 1.00 92.38 209 GLU A C 1
ATOM 1531 O O . GLU A 1 209 ? 4.933 -1.990 17.842 1.00 92.38 209 GLU A O 1
ATOM 1536 N N . CYS A 1 210 ? 4.739 -0.792 15.964 1.00 95.56 210 CYS A N 1
ATOM 1537 C CA . CYS A 1 210 ? 3.722 -1.650 15.359 1.00 95.56 210 CYS A CA 1
ATOM 1538 C C . CYS A 1 210 ? 4.317 -2.939 14.776 1.00 95.56 210 CYS A C 1
ATOM 1540 O O . CYS A 1 210 ? 3.671 -3.989 14.844 1.00 95.56 210 CYS A O 1
ATOM 1542 N N . SER A 1 211 ? 5.566 -2.904 14.294 1.00 96.50 211 SER A N 1
ATOM 1543 C CA . SER A 1 211 ? 6.324 -4.125 13.984 1.00 96.50 211 SER A CA 1
ATOM 1544 C C . SER A 1 211 ? 6.523 -4.984 15.237 1.00 96.50 211 SER A C 1
ATOM 1546 O O . SER A 1 211 ? 6.302 -6.195 15.194 1.00 96.50 211 SER A O 1
ATOM 1548 N N . LYS A 1 212 ? 6.878 -4.368 16.380 1.00 96.44 212 LYS A N 1
ATOM 1549 C CA . LYS A 1 212 ? 6.974 -5.079 17.670 1.00 96.44 212 LYS A CA 1
ATOM 1550 C C . LYS A 1 212 ? 5.628 -5.684 18.072 1.00 96.44 212 LYS A C 1
ATOM 1552 O O . LYS A 1 212 ? 5.588 -6.871 18.370 1.00 96.44 212 LYS A O 1
ATOM 1557 N N . ALA A 1 213 ? 4.539 -4.911 18.021 1.00 97.19 213 ALA A N 1
ATOM 1558 C CA . ALA A 1 213 ? 3.199 -5.390 18.373 1.00 97.19 213 ALA A CA 1
ATOM 1559 C C . ALA A 1 213 ? 2.780 -6.631 17.557 1.00 97.19 213 ALA A C 1
ATOM 1561 O O . ALA A 1 213 ? 2.288 -7.601 18.132 1.00 97.19 213 ALA A O 1
ATOM 1562 N N . GLY A 1 214 ? 3.050 -6.643 16.246 1.00 97.62 214 GLY A N 1
ATOM 1563 C CA . GLY A 1 214 ? 2.827 -7.819 15.396 1.00 97.62 214 GLY A CA 1
ATOM 1564 C C . GLY A 1 214 ? 3.714 -9.012 15.769 1.00 97.62 214 GLY A C 1
ATOM 1565 O O . GLY A 1 214 ? 3.233 -10.140 15.836 1.00 97.62 214 GLY A O 1
ATOM 1566 N N . ASN A 1 215 ? 4.995 -8.787 16.081 1.00 97.69 215 ASN A N 1
ATOM 1567 C CA . ASN A 1 215 ? 5.891 -9.867 16.510 1.00 97.69 215 ASN A CA 1
ATOM 1568 C C . ASN A 1 215 ? 5.475 -10.479 17.862 1.00 97.69 215 ASN A C 1
ATOM 1570 O O . ASN A 1 215 ? 5.537 -11.695 18.018 1.00 97.69 215 ASN A O 1
ATOM 1574 N N . GLU A 1 216 ? 4.992 -9.684 18.824 1.00 97.62 216 GLU A N 1
ATOM 1575 C CA . GLU A 1 216 ? 4.455 -10.225 20.084 1.00 97.62 216 GLU A CA 1
ATOM 1576 C C . GLU A 1 216 ? 3.191 -11.081 19.861 1.00 97.62 216 GLU A C 1
ATOM 1578 O O . GLU A 1 216 ? 2.981 -12.063 20.573 1.00 97.62 216 GLU A O 1
ATOM 1583 N N . ILE A 1 217 ? 2.383 -10.787 18.836 1.00 98.06 217 ILE A N 1
ATOM 1584 C CA . ILE A 1 217 ? 1.260 -11.644 18.419 1.00 98.06 217 ILE A CA 1
ATOM 1585 C C . ILE A 1 217 ? 1.749 -12.978 17.838 1.00 98.06 217 ILE A C 1
ATOM 1587 O O . ILE A 1 217 ? 1.253 -14.030 18.243 1.00 98.06 217 ILE A O 1
ATOM 1591 N N . LEU A 1 218 ? 2.773 -12.969 16.975 1.00 97.44 218 LEU A N 1
ATOM 1592 C CA . LEU A 1 218 ? 3.388 -14.201 16.454 1.00 97.44 218 LEU A CA 1
ATOM 1593 C C . LEU A 1 218 ? 3.975 -15.073 17.584 1.00 97.44 218 LEU A C 1
ATOM 1595 O O . LEU A 1 218 ? 3.745 -16.288 17.626 1.00 97.44 218 LEU A O 1
ATOM 1599 N N . LYS A 1 219 ? 4.662 -14.454 18.559 1.00 96.69 219 LYS A N 1
ATOM 1600 C CA . LYS A 1 219 ? 5.168 -15.128 19.773 1.00 96.69 219 LYS A CA 1
ATOM 1601 C C . LYS A 1 219 ? 4.056 -15.728 20.635 1.00 96.69 219 LYS A C 1
ATOM 1603 O O . LYS A 1 219 ? 4.210 -16.844 21.125 1.00 96.69 219 LYS A O 1
ATOM 1608 N N . ARG A 1 220 ? 2.917 -15.033 20.781 1.00 96.12 220 ARG A N 1
ATOM 1609 C CA . ARG A 1 220 ? 1.706 -15.546 21.460 1.00 96.12 220 ARG A CA 1
ATOM 1610 C C . ARG A 1 220 ? 1.042 -16.721 20.723 1.00 96.12 220 ARG A C 1
ATOM 1612 O O . ARG A 1 220 ? 0.088 -17.287 21.246 1.00 96.12 220 ARG A O 1
ATOM 1619 N N . GLY A 1 221 ? 1.537 -17.107 19.545 1.00 95.19 221 GLY A N 1
ATOM 1620 C CA . GLY A 1 221 ? 1.010 -18.217 18.752 1.00 95.19 221 GLY A CA 1
ATOM 1621 C C . GLY A 1 221 ? 0.197 -17.798 17.528 1.00 95.19 221 GLY A C 1
ATOM 1622 O O . GLY A 1 221 ? -0.266 -18.684 16.817 1.00 95.19 221 GLY A O 1
ATOM 1623 N N . GLY A 1 222 ? 0.052 -16.495 17.270 1.00 97.44 222 GLY A N 1
ATOM 1624 C CA . GLY A 1 222 ? -0.679 -15.966 16.121 1.00 97.44 222 GLY A CA 1
ATOM 1625 C C . GLY A 1 222 ? -0.062 -16.329 14.767 1.00 97.44 222 GLY A C 1
ATOM 1626 O O . GLY A 1 222 ? 1.135 -16.614 14.665 1.00 97.44 222 GLY A O 1
ATOM 1627 N N . SER A 1 223 ? -0.892 -16.300 13.725 1.00 97.94 223 SER A N 1
ATOM 1628 C CA . SER A 1 223 ? -0.479 -16.464 12.328 1.00 97.94 223 SER A CA 1
ATOM 1629 C C . SER A 1 223 ? 0.070 -15.159 11.738 1.00 97.94 223 SER A C 1
ATOM 1631 O O . SER A 1 223 ? -0.080 -14.077 12.319 1.00 97.94 223 SER A O 1
ATOM 1633 N N . ALA A 1 224 ? 0.639 -15.232 10.530 1.00 97.44 224 ALA A N 1
ATOM 1634 C CA . ALA A 1 224 ? 0.994 -14.039 9.758 1.00 97.44 224 ALA A CA 1
ATOM 1635 C C . ALA A 1 224 ? -0.185 -13.050 9.585 1.00 97.44 224 ALA A C 1
ATOM 1637 O O . ALA A 1 224 ? 0.040 -11.841 9.533 1.00 97.44 224 ALA A O 1
ATOM 1638 N N . VAL A 1 225 ? -1.435 -13.534 9.544 1.00 98.50 225 VAL A N 1
ATOM 1639 C CA . VAL A 1 225 ? -2.643 -12.695 9.420 1.00 98.50 225 VAL A CA 1
ATOM 1640 C C . VAL A 1 225 ? -3.061 -12.069 10.753 1.00 98.50 225 VAL A C 1
ATOM 1642 O O . VAL A 1 225 ? -3.365 -10.876 10.775 1.00 98.50 225 VAL A O 1
ATOM 1645 N N . ASP A 1 226 ? -2.994 -12.803 11.869 1.00 98.62 226 ASP A N 1
ATOM 1646 C CA . ASP A 1 226 ? -3.250 -12.243 13.210 1.00 98.62 226 ASP A CA 1
ATOM 1647 C C . ASP A 1 226 ? -2.313 -11.053 13.501 1.00 98.62 226 ASP A C 1
ATOM 1649 O O . ASP A 1 226 ? -2.720 -9.994 13.998 1.00 98.62 226 ASP A O 1
ATOM 1653 N N . ALA A 1 227 ? -1.038 -11.217 13.135 1.00 98.50 227 ALA A N 1
ATOM 1654 C CA . ALA A 1 227 ? -0.024 -10.178 13.252 1.00 98.50 227 ALA A CA 1
ATOM 1655 C C . ALA A 1 227 ? -0.272 -9.009 12.285 1.00 98.50 227 ALA A C 1
ATOM 1657 O O . ALA A 1 227 ? -0.130 -7.856 12.691 1.00 98.50 227 ALA A O 1
ATOM 1658 N N . ALA A 1 228 ? -0.695 -9.277 11.043 1.00 98.44 228 ALA A N 1
ATOM 1659 C CA . ALA A 1 228 ? -0.992 -8.238 10.054 1.00 98.44 228 ALA A CA 1
ATOM 1660 C C . ALA A 1 228 ? -2.128 -7.315 10.510 1.00 98.44 228 ALA A C 1
ATOM 1662 O O . ALA A 1 228 ? -1.983 -6.095 10.439 1.00 98.44 228 ALA A O 1
ATOM 1663 N N . ILE A 1 229 ? -3.218 -7.888 11.034 1.00 98.62 229 ILE A N 1
ATOM 1664 C CA . ILE A 1 229 ? -4.357 -7.139 11.587 1.00 98.62 229 ILE A CA 1
ATOM 1665 C C . ILE A 1 229 ? -3.883 -6.251 12.747 1.00 98.62 229 ILE A C 1
ATOM 1667 O O . ILE A 1 229 ? -4.127 -5.046 12.751 1.00 98.62 229 ILE A O 1
ATOM 1671 N N . THR A 1 230 ? -3.125 -6.817 13.690 1.00 98.62 230 THR A N 1
ATOM 1672 C CA . THR A 1 230 ? -2.617 -6.079 14.859 1.00 98.62 230 THR A CA 1
ATOM 1673 C C . THR A 1 230 ? -1.678 -4.931 14.468 1.00 98.62 230 THR A C 1
ATOM 1675 O O . THR A 1 230 ? -1.813 -3.808 14.963 1.00 98.62 230 THR A O 1
ATOM 1678 N N . THR A 1 231 ? -0.730 -5.178 13.557 1.00 98.50 231 THR A N 1
ATOM 1679 C CA . THR A 1 231 ? 0.198 -4.146 13.074 1.00 98.50 231 THR A CA 1
ATOM 1680 C C . THR A 1 231 ? -0.529 -3.068 12.268 1.00 98.50 231 THR A C 1
ATOM 1682 O O . THR A 1 231 ? -0.172 -1.900 12.405 1.00 98.50 231 THR A O 1
ATOM 1685 N N . ALA A 1 232 ? -1.573 -3.404 11.501 1.00 98.12 232 ALA A N 1
ATOM 1686 C CA . ALA A 1 232 ? -2.376 -2.427 10.760 1.00 98.12 232 ALA A CA 1
ATOM 1687 C C . ALA A 1 232 ? -3.218 -1.530 11.685 1.00 98.12 232 ALA A C 1
ATOM 1689 O O . ALA A 1 232 ? -3.174 -0.305 11.556 1.00 98.12 232 ALA A O 1
ATOM 1690 N N . LEU A 1 233 ? -3.890 -2.108 12.688 1.00 98.38 233 LEU A N 1
ATOM 1691 C CA . LEU A 1 233 ? -4.631 -1.352 13.708 1.00 98.38 233 LEU A CA 1
ATOM 1692 C C . LEU A 1 233 ? -3.711 -0.409 14.508 1.00 98.38 233 LEU A C 1
ATOM 1694 O O . LEU A 1 233 ? -4.085 0.726 14.799 1.00 98.38 233 LEU A O 1
ATOM 1698 N N . CYS A 1 234 ? -2.485 -0.845 14.816 1.00 97.62 234 CYS A N 1
ATOM 1699 C CA . CYS A 1 234 ? -1.459 0.013 15.413 1.00 97.62 234 CYS A CA 1
ATOM 1700 C C . CYS A 1 234 ? -0.983 1.117 14.448 1.00 97.62 234 CYS A C 1
ATOM 1702 O O . CYS A 1 234 ? -0.863 2.281 14.843 1.00 97.62 234 CYS A O 1
ATOM 1704 N N . ALA A 1 235 ? -0.747 0.786 13.173 1.00 96.06 235 ALA A N 1
ATOM 1705 C CA . ALA A 1 235 ? -0.313 1.749 12.162 1.00 96.06 235 ALA A CA 1
ATOM 1706 C C . ALA A 1 235 ? -1.351 2.866 11.961 1.00 96.06 235 ALA A C 1
ATOM 1708 O O . ALA A 1 235 ? -0.961 4.027 11.877 1.00 96.06 235 ALA A O 1
ATOM 1709 N N . GLY A 1 236 ? -2.652 2.560 12.018 1.00 95.56 236 GLY A N 1
ATOM 1710 C CA . GLY A 1 236 ? -3.730 3.560 11.975 1.00 95.56 236 GLY A CA 1
ATOM 1711 C C . GLY A 1 236 ? -3.739 4.572 13.136 1.00 95.56 236 GLY A C 1
ATOM 1712 O O . GLY A 1 236 ? -4.409 5.598 13.051 1.00 95.56 236 GLY A O 1
ATOM 1713 N N . LEU A 1 237 ? -2.978 4.330 14.211 1.00 94.88 237 LEU A N 1
ATOM 1714 C CA . LEU A 1 237 ? -2.787 5.262 15.333 1.00 94.88 237 LEU A CA 1
ATOM 1715 C C . LEU A 1 237 ? -1.437 5.991 15.251 1.00 94.88 237 LEU A C 1
ATOM 1717 O O . LEU A 1 237 ? -1.361 7.197 15.500 1.00 94.88 237 LEU A O 1
ATOM 1721 N N . TYR A 1 238 ? -0.375 5.268 14.885 1.00 92.25 238 TYR A N 1
ATOM 1722 C CA . TYR A 1 238 ? 0.991 5.798 14.777 1.00 92.25 238 TYR A CA 1
ATOM 1723 C C . TYR A 1 238 ? 1.186 6.668 13.519 1.00 92.25 238 TYR A C 1
ATOM 1725 O O . TYR A 1 238 ? 1.891 7.679 13.536 1.00 92.25 238 TYR A O 1
ATOM 1733 N N . HIS A 1 239 ? 0.496 6.297 12.439 1.00 92.19 239 HIS A N 1
ATOM 1734 C CA . HIS A 1 239 ? 0.422 6.967 11.141 1.00 92.19 239 HIS A CA 1
ATOM 1735 C C . HIS A 1 239 ? -1.036 7.285 10.770 1.00 92.19 239 HIS A C 1
ATOM 1737 O O . HIS A 1 239 ? -1.431 7.173 9.615 1.00 92.19 239 HIS A O 1
ATOM 1743 N N . SER A 1 240 ? -1.815 7.778 11.737 1.00 92.81 240 SER A N 1
ATOM 1744 C CA . SER A 1 240 ? -3.215 8.241 11.593 1.00 92.81 240 SER A CA 1
ATOM 1745 C C . SER A 1 240 ? -3.455 9.316 10.515 1.00 92.81 240 SER A C 1
ATOM 1747 O O . SER A 1 240 ? -4.588 9.640 10.168 1.00 92.81 240 SER A O 1
ATOM 1749 N N . HIS A 1 241 ? -2.380 9.873 9.957 1.00 92.12 241 HIS A N 1
ATOM 1750 C CA . HIS A 1 241 ? -2.392 10.763 8.802 1.00 92.12 241 HIS A CA 1
ATOM 1751 C C . HIS A 1 241 ? -2.365 10.024 7.447 1.00 92.12 241 HIS A C 1
ATOM 1753 O O . HIS A 1 241 ? -2.514 10.681 6.423 1.00 92.12 241 HIS A O 1
ATOM 1759 N N . SER A 1 242 ? -2.126 8.709 7.415 1.00 92.25 242 SER A N 1
ATOM 1760 C CA . SER A 1 242 ? -1.860 7.903 6.208 1.00 92.25 242 SER A CA 1
ATOM 1761 C C . SER A 1 242 ? -2.745 6.660 6.060 1.00 92.25 242 SER A C 1
ATOM 1763 O O . SER A 1 242 ? -2.911 6.190 4.937 1.00 92.25 242 SER A O 1
ATOM 1765 N N . CYS A 1 243 ? -3.275 6.101 7.151 1.00 95.25 243 CYS A N 1
ATOM 1766 C CA . CYS A 1 243 ? -4.005 4.827 7.158 1.00 95.25 243 CYS A CA 1
ATOM 1767 C C . CYS A 1 243 ? -4.940 4.701 8.376 1.00 95.25 243 CYS A C 1
ATOM 1769 O O . CYS A 1 243 ? -4.896 5.534 9.285 1.00 95.25 243 CYS A O 1
ATOM 1771 N N . GLY A 1 244 ? -5.755 3.639 8.407 1.00 96.62 244 GLY A N 1
ATOM 1772 C CA . GLY A 1 244 ? -6.576 3.249 9.556 1.00 96.62 244 GLY A CA 1
ATOM 1773 C C . GLY A 1 244 ? -8.047 3.006 9.215 1.00 96.62 244 GLY A C 1
ATOM 1774 O O . GLY A 1 244 ? -8.490 3.202 8.084 1.00 96.62 244 GLY A O 1
ATOM 1775 N N . ILE A 1 245 ? -8.829 2.637 10.236 1.00 98.25 245 ILE A N 1
ATOM 1776 C CA . ILE A 1 245 ? -10.162 2.014 10.105 1.00 98.25 245 ILE A CA 1
ATOM 1777 C C . ILE A 1 245 ? -11.257 2.867 9.433 1.00 98.25 245 ILE A C 1
ATOM 1779 O O . ILE A 1 245 ? -12.403 2.435 9.375 1.00 98.25 245 ILE A O 1
ATOM 1783 N N . GLY A 1 246 ? -10.946 4.078 8.965 1.00 98.12 246 GLY A N 1
ATOM 1784 C CA . GLY A 1 246 ? -11.819 4.932 8.150 1.00 98.12 246 GLY A CA 1
ATOM 1785 C C . GLY A 1 246 ? -11.536 4.882 6.644 1.00 98.12 246 GLY A C 1
ATOM 1786 O O . GLY A 1 246 ? -12.098 5.697 5.909 1.00 98.12 246 GLY A O 1
ATOM 1787 N N . GLY A 1 247 ? -10.673 3.968 6.190 1.00 98.06 247 GLY A N 1
ATOM 1788 C CA . GLY A 1 247 ? -10.360 3.718 4.781 1.00 98.06 247 GLY A CA 1
ATOM 1789 C C . GLY A 1 247 ? -10.429 2.237 4.406 1.00 98.06 247 GLY A C 1
ATOM 1790 O O . GLY A 1 247 ? -11.390 1.543 4.761 1.00 98.06 247 GLY A O 1
ATOM 1791 N N . GLY A 1 248 ? -9.426 1.753 3.677 1.00 97.94 248 GLY A N 1
ATOM 1792 C CA . GLY A 1 248 ? -9.412 0.419 3.081 1.00 97.94 248 GLY A CA 1
ATOM 1793 C C . GLY A 1 248 ? -8.009 -0.109 2.780 1.00 97.94 248 GLY A C 1
ATOM 1794 O O . GLY A 1 248 ? -7.005 0.603 2.881 1.00 97.94 248 GLY A O 1
ATOM 1795 N N . PHE A 1 249 ? -7.937 -1.388 2.404 1.00 98.25 249 PHE A N 1
ATOM 1796 C CA . PHE A 1 249 ? -6.670 -2.068 2.130 1.00 98.25 249 PHE A CA 1
ATOM 1797 C C . PHE A 1 249 ? -6.743 -3.079 0.980 1.00 98.25 249 PHE A C 1
ATOM 1799 O O . PHE A 1 249 ? -7.807 -3.585 0.625 1.00 98.25 249 PHE A O 1
ATOM 1806 N N . PHE A 1 250 ? -5.566 -3.441 0.465 1.00 98.50 250 PHE A N 1
ATOM 1807 C CA . PHE A 1 250 ? -5.354 -4.637 -0.353 1.00 98.50 250 PHE A CA 1
ATOM 1808 C C . PHE A 1 250 ? -4.341 -5.558 0.336 1.00 98.50 250 PHE A C 1
ATOM 1810 O O . PHE A 1 250 ? -3.296 -5.086 0.793 1.00 98.50 250 PHE A O 1
ATOM 1817 N N . MET A 1 251 ? -4.639 -6.856 0.405 1.00 98.62 251 MET A N 1
ATOM 1818 C CA . MET A 1 251 ? -3.809 -7.876 1.051 1.00 98.62 251 MET A CA 1
ATOM 1819 C C . MET A 1 251 ? -3.612 -9.085 0.129 1.00 98.62 251 MET A C 1
ATOM 1821 O O . MET A 1 251 ? -4.564 -9.555 -0.488 1.00 98.62 251 MET A O 1
ATOM 1825 N N . VAL A 1 252 ? -2.393 -9.625 0.091 1.00 98.38 252 VAL A N 1
ATOM 1826 C CA . VAL A 1 252 ? -2.117 -10.998 -0.363 1.00 98.38 252 VAL A CA 1
ATOM 1827 C C . VAL A 1 252 ? -1.751 -11.836 0.856 1.00 98.38 252 VAL A C 1
ATOM 1829 O O . VAL A 1 252 ? -0.887 -11.425 1.635 1.00 98.38 252 VAL A O 1
ATOM 1832 N N . VAL A 1 253 ? -2.372 -13.005 0.995 1.00 98.62 253 VAL A N 1
ATOM 1833 C CA . VAL A 1 253 ? -1.996 -14.057 1.949 1.00 98.62 253 VAL A CA 1
ATOM 1834 C C . VAL A 1 253 ? -1.466 -15.241 1.147 1.00 98.62 253 VAL A C 1
ATOM 1836 O O . VAL A 1 253 ? -2.171 -15.732 0.267 1.00 98.62 253 VAL A O 1
ATOM 1839 N N . TYR A 1 254 ? -0.246 -15.697 1.431 1.00 98.50 254 TYR A N 1
ATOM 1840 C CA . TYR A 1 254 ? 0.302 -16.945 0.893 1.00 98.50 254 TYR A CA 1
ATOM 1841 C C . TYR A 1 254 ? 0.317 -18.019 1.978 1.00 98.50 254 TYR A C 1
ATOM 1843 O O . TYR A 1 254 ? 0.950 -17.833 3.023 1.00 98.50 254 TYR A O 1
ATOM 1851 N N . ASP A 1 255 ? -0.351 -19.136 1.700 1.00 97.31 255 ASP A N 1
ATOM 1852 C CA . ASP A 1 255 ? -0.361 -20.323 2.547 1.00 97.31 255 ASP A CA 1
ATOM 1853 C C . ASP A 1 255 ? 0.751 -21.284 2.108 1.00 97.31 255 ASP A C 1
ATOM 1855 O O . ASP A 1 255 ? 0.836 -21.698 0.945 1.00 97.31 255 ASP A O 1
ATOM 1859 N N . ARG A 1 256 ? 1.629 -21.641 3.049 1.00 95.19 256 ARG A N 1
ATOM 1860 C CA . ARG A 1 256 ? 2.810 -22.467 2.783 1.00 95.19 256 ARG A CA 1
ATOM 1861 C C . ARG A 1 256 ? 2.516 -23.969 2.782 1.00 95.19 256 ARG A C 1
ATOM 1863 O O . ARG A 1 256 ? 3.315 -24.728 2.222 1.00 95.19 256 ARG A O 1
ATOM 1870 N N . GLU A 1 257 ? 1.412 -24.415 3.374 1.00 93.94 257 GLU A N 1
ATOM 1871 C CA . GLU A 1 257 ? 0.994 -25.820 3.367 1.00 93.94 257 GLU A CA 1
ATOM 1872 C C . GLU A 1 257 ? 0.325 -26.168 2.031 1.00 93.94 257 GLU A C 1
ATOM 1874 O O . GLU A 1 257 ? 0.755 -27.100 1.344 1.00 93.94 257 GLU A O 1
ATOM 1879 N N . PHE A 1 258 ? -0.652 -25.360 1.609 1.00 94.81 258 PHE A N 1
ATOM 1880 C CA . PHE A 1 258 ? -1.394 -25.541 0.357 1.00 94.81 258 PHE A CA 1
ATOM 1881 C C . PHE A 1 258 ? -0.682 -24.964 -0.878 1.00 94.81 258 PHE A C 1
ATOM 1883 O O . PHE A 1 258 ? -1.022 -25.334 -2.004 1.00 94.81 258 PHE A O 1
ATOM 1890 N N . LYS A 1 259 ? 0.334 -24.109 -0.682 1.00 95.88 259 LYS A N 1
ATOM 1891 C CA . LYS A 1 259 ? 1.139 -23.455 -1.735 1.00 95.88 259 LYS A CA 1
ATOM 1892 C C . LYS A 1 259 ? 0.305 -22.632 -2.720 1.00 95.88 259 LYS A C 1
ATOM 1894 O O . LYS A 1 259 ? 0.549 -22.636 -3.929 1.00 95.88 259 LYS A O 1
ATOM 1899 N N . ASN A 1 260 ? -0.690 -21.927 -2.195 1.00 96.19 260 ASN A N 1
ATOM 1900 C CA . ASN A 1 260 ? -1.558 -21.024 -2.940 1.00 96.19 260 ASN A CA 1
ATOM 1901 C C . ASN A 1 260 ? -1.575 -19.629 -2.297 1.00 96.19 260 ASN A C 1
ATOM 1903 O O . ASN A 1 260 ? -1.120 -19.428 -1.171 1.00 96.19 260 ASN A O 1
ATOM 1907 N N . ALA A 1 261 ? -2.079 -18.646 -3.041 1.00 98.19 261 ALA A N 1
ATOM 1908 C CA . ALA A 1 261 ? -2.202 -17.275 -2.571 1.00 98.19 261 ALA A CA 1
ATOM 1909 C C . ALA A 1 261 ? -3.637 -16.779 -2.751 1.00 98.19 261 ALA A C 1
ATOM 1911 O O . ALA A 1 261 ? -4.173 -16.809 -3.858 1.00 98.19 261 ALA A O 1
ATOM 1912 N N . THR A 1 262 ? -4.234 -16.291 -1.667 1.00 98.56 262 THR A N 1
ATOM 1913 C CA . THR A 1 262 ? -5.539 -15.623 -1.681 1.00 98.56 262 THR A CA 1
ATOM 1914 C C . THR A 1 262 ? -5.327 -14.118 -1.620 1.00 98.56 262 THR A C 1
ATOM 1916 O O . THR A 1 262 ? -4.505 -13.622 -0.845 1.00 98.56 262 THR A O 1
ATOM 1919 N N . SER A 1 263 ? -6.081 -13.381 -2.423 1.00 98.25 263 SER A N 1
ATOM 1920 C CA . SER A 1 263 ? -6.168 -11.930 -2.349 1.00 98.25 263 SER A CA 1
ATOM 1921 C C . SER A 1 263 ? -7.406 -11.497 -1.563 1.00 98.25 263 SER A C 1
ATOM 1923 O O . SER A 1 263 ? -8.453 -12.144 -1.616 1.00 98.25 263 SER A O 1
ATOM 1925 N N . ILE A 1 264 ? -7.276 -10.405 -0.810 1.00 98.62 264 ILE A N 1
ATOM 1926 C CA . ILE A 1 264 ? -8.383 -9.733 -0.127 1.00 98.62 264 ILE A CA 1
ATOM 1927 C C . ILE A 1 264 ? -8.339 -8.260 -0.523 1.00 98.62 264 ILE A C 1
ATOM 1929 O O . ILE A 1 264 ? -7.413 -7.524 -0.167 1.00 98.62 264 ILE A O 1
ATOM 1933 N N . ASP A 1 265 ? -9.361 -7.841 -1.257 1.00 98.31 265 ASP A N 1
ATOM 1934 C CA . ASP A 1 265 ? -9.653 -6.451 -1.572 1.00 98.31 265 ASP A CA 1
ATOM 1935 C C . ASP A 1 265 ? -10.716 -5.948 -0.578 1.00 98.31 265 ASP A C 1
ATOM 1937 O O . ASP A 1 265 ? -11.920 -6.211 -0.698 1.00 98.31 265 ASP A O 1
ATOM 1941 N N . ALA A 1 266 ? -10.238 -5.170 0.390 1.00 98.31 266 ALA A N 1
ATOM 1942 C CA . ALA A 1 266 ? -11.029 -4.374 1.318 1.00 98.31 266 ALA A CA 1
ATOM 1943 C C . ALA A 1 266 ? -11.000 -2.881 0.929 1.00 98.31 266 ALA A C 1
ATOM 1945 O O . ALA A 1 266 ? -10.975 -2.002 1.795 1.00 98.31 266 ALA A O 1
ATOM 1946 N N . ARG A 1 267 ? -10.964 -2.590 -0.380 1.00 98.00 267 ARG A N 1
ATOM 1947 C CA . ARG A 1 267 ? -11.037 -1.244 -0.953 1.00 98.00 267 ARG A CA 1
ATOM 1948 C C . ARG A 1 267 ? -12.406 -0.636 -0.705 1.00 98.00 267 ARG A C 1
ATOM 1950 O O . ARG A 1 267 ? -13.435 -1.320 -0.739 1.00 98.00 267 ARG A O 1
ATOM 1957 N N . GLU A 1 268 ? -12.410 0.665 -0.482 1.00 98.56 268 GLU A N 1
ATOM 1958 C CA . GLU A 1 268 ? -13.611 1.458 -0.302 1.00 98.56 268 GLU A CA 1
ATOM 1959 C C . GLU A 1 268 ? -14.470 1.476 -1.577 1.00 98.56 268 GLU A C 1
ATOM 1961 O O . GLU A 1 268 ? -13.959 1.351 -2.693 1.00 98.56 268 GLU A O 1
ATOM 1966 N N . VAL A 1 269 ? -15.787 1.642 -1.423 1.00 98.50 269 VAL A N 1
ATOM 1967 C CA . VAL A 1 269 ? -16.720 1.776 -2.558 1.00 98.50 269 VAL A CA 1
ATOM 1968 C C . VAL A 1 269 ? -17.417 3.126 -2.570 1.00 98.50 269 VAL A C 1
ATOM 1970 O O . VAL A 1 269 ? -17.653 3.725 -1.521 1.00 98.50 269 VAL A O 1
ATOM 1973 N N . ALA A 1 270 ? -17.797 3.592 -3.757 1.00 98.56 270 ALA A N 1
ATOM 1974 C CA . ALA A 1 270 ? -18.664 4.751 -3.896 1.00 98.56 270 ALA A CA 1
ATOM 1975 C C . ALA A 1 270 ? -20.029 4.493 -3.219 1.00 98.56 270 ALA A C 1
ATOM 1977 O O . ALA A 1 270 ? -20.636 3.447 -3.483 1.00 98.56 270 ALA A O 1
ATOM 1978 N N . PRO A 1 271 ? -20.546 5.419 -2.386 1.00 98.56 271 PRO A N 1
ATOM 1979 C CA . PRO A 1 271 ? -21.888 5.310 -1.817 1.00 98.56 271 PRO A CA 1
ATOM 1980 C C . PRO A 1 271 ? -22.974 5.160 -2.891 1.00 98.56 271 PRO A C 1
ATOM 1982 O O . PRO A 1 271 ? -22.815 5.622 -4.021 1.00 98.56 271 PRO A O 1
ATOM 1985 N N . SER A 1 272 ? -24.111 4.559 -2.541 1.00 98.25 272 SER A N 1
ATOM 1986 C CA . SER A 1 272 ? -25.224 4.299 -3.468 1.00 98.25 272 SER A CA 1
ATOM 1987 C C . SER A 1 272 ? -25.809 5.557 -4.122 1.00 98.25 272 SER A C 1
ATOM 1989 O O . SER A 1 272 ? -26.329 5.481 -5.233 1.00 98.25 272 SER A O 1
ATOM 1991 N N . ALA A 1 273 ? -25.682 6.714 -3.467 1.00 98.06 273 ALA A N 1
ATOM 1992 C CA . ALA A 1 273 ? -26.093 8.021 -3.981 1.00 98.06 273 ALA A CA 1
ATOM 1993 C C . ALA A 1 273 ? -25.016 8.750 -4.822 1.00 98.06 273 ALA A C 1
ATOM 1995 O O . ALA A 1 273 ? -25.245 9.878 -5.262 1.00 98.06 273 ALA A O 1
ATOM 1996 N N . ALA A 1 274 ? -23.840 8.150 -5.043 1.00 97.81 274 ALA A N 1
ATOM 1997 C CA . ALA A 1 274 ? -22.793 8.736 -5.879 1.00 97.81 274 ALA A CA 1
ATOM 1998 C C . ALA A 1 274 ? -23.160 8.666 -7.370 1.00 97.81 274 ALA A C 1
ATOM 2000 O O . ALA A 1 274 ? -23.748 7.691 -7.836 1.00 97.81 274 ALA A O 1
ATOM 2001 N N . THR A 1 275 ? -22.771 9.678 -8.147 1.00 96.56 275 THR A N 1
ATOM 2002 C CA . THR A 1 275 ? -23.014 9.715 -9.597 1.00 96.56 275 THR A CA 1
ATOM 2003 C C . THR A 1 275 ? -21.735 10.049 -10.354 1.00 96.56 275 THR A C 1
ATOM 2005 O O . THR A 1 275 ? -20.882 10.774 -9.842 1.00 96.56 275 THR A O 1
ATOM 2008 N N . GLU A 1 276 ? -21.630 9.561 -11.596 1.00 93.31 276 GLU A N 1
ATOM 2009 C CA . GLU A 1 276 ? -20.503 9.789 -12.521 1.00 93.31 276 GLU A CA 1
ATOM 2010 C C . GLU A 1 276 ? -20.000 11.243 -12.518 1.00 93.31 276 GLU A C 1
ATOM 2012 O O . GLU A 1 276 ? -18.802 11.509 -12.578 1.00 93.31 276 GLU A O 1
ATOM 2017 N N . ARG A 1 277 ? -20.937 12.192 -12.430 1.00 92.38 277 ARG A N 1
ATOM 2018 C CA . ARG A 1 277 ? -20.703 13.614 -12.667 1.00 92.38 277 ARG A CA 1
ATOM 2019 C C . ARG A 1 277 ? -20.793 14.492 -11.420 1.00 92.38 277 ARG A C 1
ATOM 2021 O O . ARG A 1 277 ? -20.737 15.711 -11.559 1.00 92.38 277 ARG A O 1
ATOM 2028 N N . MET A 1 278 ? -20.914 13.935 -10.211 1.00 95.12 278 MET A N 1
ATOM 2029 C CA . MET A 1 278 ? -21.233 14.725 -9.005 1.00 95.12 278 MET A CA 1
ATOM 2030 C C . MET A 1 278 ? -20.3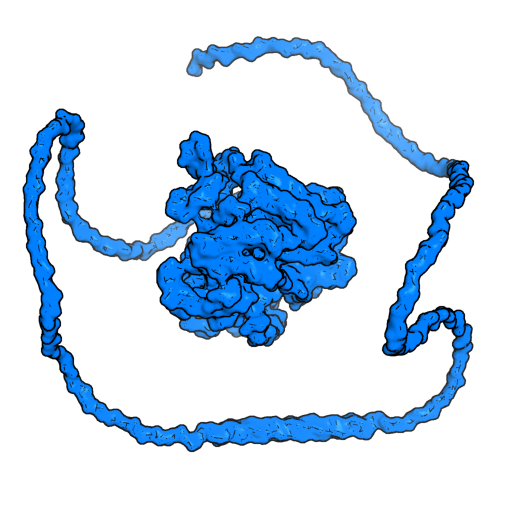04 15.940 -8.779 1.00 95.12 278 MET A C 1
ATOM 2032 O O . MET A 1 278 ? -20.794 17.039 -8.527 1.00 95.12 278 MET A O 1
ATOM 2036 N N . TYR A 1 279 ? -18.986 15.791 -8.969 1.00 94.50 279 TYR A N 1
ATOM 2037 C CA . TYR A 1 279 ? -18.001 16.887 -8.853 1.00 94.50 279 TYR A CA 1
ATOM 2038 C C . TYR A 1 279 ? -17.892 17.773 -10.114 1.00 94.50 279 TYR A C 1
ATOM 2040 O O . TYR A 1 279 ? -17.310 18.866 -10.093 1.00 94.50 279 TYR A O 1
ATOM 2048 N N . VAL A 1 280 ? -18.448 17.326 -11.243 1.00 90.44 280 VAL A N 1
ATOM 2049 C CA . VAL A 1 280 ? -18.570 18.128 -12.468 1.00 90.44 280 VAL A CA 1
ATOM 2050 C C . VAL A 1 280 ? -19.750 19.086 -12.339 1.00 90.44 280 VAL A C 1
ATOM 2052 O O . VAL A 1 280 ? -19.567 20.286 -12.540 1.00 90.44 280 VAL A O 1
ATOM 2055 N N . ASP A 1 281 ? -20.910 18.560 -11.949 1.00 92.25 281 ASP A N 1
ATOM 2056 C CA . ASP A 1 281 ? -22.194 19.261 -11.989 1.00 92.25 281 ASP A CA 1
ATOM 2057 C C . ASP A 1 281 ? -22.476 20.079 -10.713 1.00 92.25 281 ASP A C 1
ATOM 2059 O O . ASP A 1 281 ? -23.225 21.052 -10.764 1.00 92.25 281 ASP A O 1
ATOM 2063 N N . ASN A 1 282 ? -21.824 19.765 -9.583 1.00 91.88 282 ASN A N 1
ATOM 2064 C CA . ASN A 1 282 ? -21.860 20.581 -8.366 1.00 91.88 282 ASN A CA 1
ATOM 2065 C C . ASN A 1 282 ? -20.445 21.018 -7.941 1.00 91.88 282 ASN A C 1
ATOM 2067 O O . ASN A 1 282 ? -19.648 20.224 -7.447 1.00 91.88 282 ASN A O 1
ATOM 2071 N N . LYS A 1 283 ? -20.141 22.315 -8.089 1.00 89.19 283 LYS A N 1
ATOM 2072 C CA . LYS A 1 283 ? -18.834 22.905 -7.729 1.00 89.19 283 LYS A CA 1
ATOM 2073 C C . LYS A 1 283 ? -18.669 23.272 -6.254 1.00 89.19 283 LYS A C 1
ATOM 2075 O O . LYS A 1 283 ? -17.580 23.673 -5.859 1.00 89.19 283 LYS A O 1
ATOM 2080 N N . ASN A 1 284 ? -19.708 23.095 -5.438 1.00 89.56 284 ASN A N 1
ATOM 2081 C CA . ASN A 1 284 ? -19.635 23.308 -3.990 1.00 89.56 284 ASN A CA 1
ATOM 2082 C C . ASN A 1 284 ? -19.139 22.063 -3.231 1.00 89.56 284 ASN A C 1
ATOM 2084 O O . ASN A 1 284 ? -18.972 22.116 -2.014 1.00 89.56 284 ASN A O 1
ATOM 2088 N N . ILE A 1 285 ? -18.921 20.943 -3.929 1.00 92.38 285 ILE A N 1
ATOM 2089 C CA . ILE A 1 285 ? -18.443 19.682 -3.353 1.00 92.38 285 ILE A CA 1
ATOM 2090 C C . ILE A 1 285 ? -17.090 19.289 -3.952 1.00 92.38 285 ILE A C 1
ATOM 2092 O O . ILE A 1 285 ? -16.755 19.670 -5.071 1.00 92.38 285 ILE A O 1
ATOM 2096 N N . SER A 1 286 ? -16.299 18.525 -3.200 1.00 93.06 286 SER A N 1
ATOM 2097 C CA . SER A 1 286 ? -14.955 18.104 -3.600 1.00 93.06 286 SER A CA 1
ATOM 2098 C C . SER A 1 286 ? -14.740 16.624 -3.306 1.00 93.06 286 SER A C 1
ATOM 2100 O O . SER A 1 286 ? -15.227 16.101 -2.305 1.00 93.06 286 SER A O 1
ATOM 2102 N N . SER A 1 287 ? -13.980 15.977 -4.183 1.00 92.25 287 SER A N 1
ATOM 2103 C CA . SER A 1 287 ? -13.449 14.623 -4.031 1.00 92.25 287 SER A CA 1
ATOM 2104 C C . SER A 1 287 ? -12.244 14.554 -3.088 1.00 92.25 287 SER A C 1
ATOM 2106 O O . SER A 1 287 ? -11.959 13.494 -2.546 1.00 92.25 287 SER A O 1
ATOM 2108 N N . VAL A 1 288 ? -11.548 15.676 -2.859 1.00 91.00 288 VAL A N 1
ATOM 2109 C CA . VAL A 1 288 ? -10.317 15.739 -2.049 1.00 91.00 288 VAL A CA 1
ATOM 2110 C C . VAL A 1 288 ? -10.609 16.100 -0.589 1.00 91.00 288 VAL A C 1
ATOM 2112 O O . VAL A 1 288 ? -9.921 15.626 0.311 1.00 91.00 288 VAL A O 1
ATOM 2115 N N . LYS A 1 289 ? -11.600 16.968 -0.328 1.00 93.38 289 LYS A N 1
ATOM 2116 C CA . LYS A 1 289 ? -11.885 17.501 1.019 1.00 93.38 289 LYS A CA 1
ATOM 2117 C C . LYS A 1 289 ? -13.378 17.592 1.327 1.00 93.38 289 LYS A C 1
ATOM 2119 O O . LYS A 1 289 ? -14.172 18.036 0.503 1.00 93.38 289 LYS A O 1
ATOM 2124 N N . GLY A 1 290 ? -13.734 17.293 2.573 1.00 96.00 290 GLY A N 1
ATOM 2125 C CA . GLY A 1 290 ? -15.096 17.368 3.094 1.00 96.00 290 GLY A CA 1
ATOM 2126 C C . GLY A 1 290 ? -15.909 16.091 2.882 1.00 96.00 290 GLY A C 1
ATOM 2127 O O . GLY A 1 290 ? -15.452 15.114 2.303 1.00 96.00 290 GLY A O 1
ATOM 2128 N N . TRP A 1 291 ? -17.149 16.105 3.366 1.00 97.38 291 TRP A N 1
ATOM 2129 C CA . TRP A 1 291 ? -17.977 14.905 3.539 1.00 97.38 291 TRP A CA 1
ATOM 2130 C C . TRP A 1 291 ? -18.424 14.216 2.236 1.00 97.38 291 TRP A C 1
ATOM 2132 O O . TRP A 1 291 ? -18.883 13.080 2.267 1.00 97.38 291 TRP A O 1
ATOM 2142 N N . HIS A 1 292 ? -18.255 14.877 1.088 1.00 97.38 292 HIS A N 1
ATOM 2143 C CA . HIS A 1 292 ? -18.495 14.310 -0.245 1.00 97.38 292 HIS A CA 1
ATOM 2144 C C . HIS A 1 292 ? -17.296 13.539 -0.820 1.00 97.38 292 HIS A C 1
ATOM 2146 O O . HIS A 1 292 ? -17.438 12.908 -1.863 1.00 97.38 292 HIS A O 1
ATOM 2152 N N . ALA A 1 293 ? -16.130 13.590 -0.174 1.00 97.62 293 ALA A N 1
ATOM 2153 C CA . ALA A 1 293 ? -14.925 12.869 -0.584 1.00 97.62 293 ALA A CA 1
ATOM 2154 C C . ALA A 1 293 ? -14.904 11.397 -0.120 1.00 97.62 293 ALA A C 1
ATOM 2156 O O . ALA A 1 293 ? -14.084 10.606 -0.584 1.00 97.62 293 ALA A O 1
ATOM 2157 N N . ILE A 1 294 ? -15.779 11.053 0.828 1.00 98.50 294 ILE A N 1
ATOM 2158 C CA . ILE A 1 294 ? -15.708 9.828 1.624 1.00 98.50 294 ILE A CA 1
ATOM 2159 C C . ILE A 1 294 ? -16.361 8.667 0.868 1.00 98.50 294 ILE A C 1
ATOM 2161 O O . ILE A 1 294 ? -17.564 8.681 0.601 1.00 98.50 294 ILE A O 1
ATOM 2165 N N . ALA A 1 295 ? -15.563 7.646 0.570 1.00 98.56 295 ALA A N 1
ATOM 2166 C CA . ALA A 1 295 ? -16.019 6.333 0.135 1.00 98.56 295 ALA A CA 1
ATOM 2167 C C . ALA A 1 295 ? -16.288 5.426 1.357 1.00 98.56 295 ALA A C 1
ATOM 2169 O O . ALA A 1 295 ? -15.829 5.702 2.467 1.00 98.56 295 ALA A O 1
ATOM 2170 N N . VAL A 1 296 ? -17.051 4.346 1.178 1.00 98.81 296 VAL A N 1
ATOM 2171 C CA . VAL A 1 296 ? -17.482 3.456 2.273 1.00 98.81 296 VAL A CA 1
ATOM 2172 C C . VAL A 1 296 ? -16.291 2.650 2.822 1.00 98.81 296 VAL A C 1
ATOM 2174 O O . VAL A 1 296 ? -15.730 1.867 2.053 1.00 98.81 296 VAL A O 1
ATOM 2177 N N . PRO A 1 297 ? -15.904 2.786 4.110 1.00 98.62 297 PRO A N 1
ATOM 2178 C CA . PRO A 1 297 ? -14.707 2.133 4.656 1.00 98.62 297 PRO A CA 1
ATOM 2179 C C . PRO A 1 297 ? -14.777 0.599 4.679 1.00 98.62 297 PRO A C 1
ATOM 2181 O O . PRO A 1 297 ? -15.773 0.009 5.109 1.00 98.62 297 PRO A O 1
ATOM 2184 N N . GLY A 1 298 ? -13.689 -0.055 4.268 1.00 98.38 298 GLY A N 1
ATOM 2185 C CA . GLY A 1 298 ? -13.620 -1.509 4.096 1.00 98.38 298 GLY A CA 1
ATOM 2186 C C . GLY A 1 298 ? -12.790 -2.279 5.125 1.00 98.38 298 GLY A C 1
ATOM 2187 O O . GLY A 1 298 ? -12.981 -3.491 5.253 1.00 98.38 298 GLY A O 1
ATOM 2188 N N . GLU A 1 299 ? -11.894 -1.611 5.866 1.00 97.62 299 GLU A N 1
ATOM 2189 C CA . GLU A 1 299 ? -10.862 -2.293 6.669 1.00 97.62 299 GLU A CA 1
ATOM 2190 C C . GLU A 1 299 ? -11.411 -3.359 7.630 1.00 97.62 299 GLU A C 1
ATOM 2192 O O . GLU A 1 299 ? -10.943 -4.495 7.622 1.00 97.62 299 GLU A O 1
ATOM 2197 N N . ILE A 1 300 ? -12.417 -3.021 8.442 1.00 98.50 300 ILE A N 1
ATOM 2198 C CA . ILE A 1 300 ? -12.906 -3.908 9.509 1.00 98.50 300 ILE A CA 1
ATOM 2199 C C . ILE A 1 300 ? -13.536 -5.191 8.945 1.00 98.50 300 ILE A C 1
ATOM 2201 O O . ILE A 1 300 ? -13.286 -6.276 9.474 1.00 98.50 300 ILE A O 1
ATOM 2205 N N . TYR A 1 301 ? -14.268 -5.110 7.827 1.00 98.62 301 TYR A N 1
ATOM 2206 C CA . TYR A 1 301 ? -14.786 -6.306 7.151 1.00 98.62 301 TYR A CA 1
ATOM 2207 C C . TYR A 1 301 ? -13.637 -7.138 6.561 1.00 98.62 301 TYR A C 1
ATOM 2209 O O . TYR A 1 301 ? -13.611 -8.361 6.710 1.00 98.62 301 TYR A O 1
ATOM 2217 N N . GLY A 1 302 ? -12.656 -6.482 5.933 1.00 98.44 302 GLY A N 1
ATOM 2218 C CA . GLY A 1 302 ? -11.471 -7.140 5.385 1.00 98.44 302 GLY A CA 1
ATOM 2219 C C . GLY A 1 302 ? -10.678 -7.916 6.439 1.00 98.44 302 GLY A C 1
ATOM 2220 O O . GLY A 1 302 ? -10.367 -9.089 6.230 1.00 98.44 302 GLY A O 1
ATOM 2221 N N . TYR A 1 303 ? -10.385 -7.292 7.584 1.00 98.69 303 TYR A N 1
ATOM 2222 C CA . TYR A 1 303 ? -9.682 -7.932 8.699 1.00 98.69 303 TYR A CA 1
ATOM 2223 C C . TYR A 1 303 ? -10.470 -9.123 9.261 1.00 98.69 303 TYR A C 1
ATOM 2225 O O . TYR A 1 303 ? -9.874 -10.153 9.565 1.00 98.69 303 TYR A O 1
ATOM 2233 N N . TRP A 1 304 ? -11.800 -9.028 9.354 1.00 98.44 304 TRP A N 1
ATOM 2234 C CA . TRP A 1 304 ? -12.647 -10.120 9.846 1.00 98.44 304 TRP A CA 1
ATOM 2235 C C . TRP A 1 304 ? -12.691 -11.321 8.898 1.00 98.44 304 TRP A C 1
ATOM 2237 O O . TRP A 1 304 ? -12.615 -12.468 9.337 1.00 98.44 304 TRP A O 1
ATOM 2247 N N . GLU A 1 305 ? -12.785 -11.087 7.588 1.00 98.25 305 GLU A N 1
ATOM 2248 C CA . GLU A 1 305 ? -12.686 -12.163 6.599 1.00 98.25 305 GLU A CA 1
ATOM 2249 C C . GLU A 1 305 ? -11.293 -12.800 6.580 1.00 98.25 305 GLU A C 1
ATOM 2251 O O . GLU A 1 305 ? -11.198 -14.024 6.506 1.00 98.25 305 GLU A O 1
ATOM 2256 N N . ALA A 1 306 ? -10.225 -12.007 6.717 1.00 98.19 306 ALA A N 1
ATOM 2257 C CA . ALA A 1 306 ? -8.867 -12.528 6.850 1.00 98.19 306 ALA A CA 1
ATOM 2258 C C . ALA A 1 306 ? -8.721 -13.398 8.114 1.00 98.19 306 ALA A C 1
ATOM 2260 O O . ALA A 1 306 ? -8.282 -14.544 8.024 1.00 98.19 306 ALA A O 1
ATOM 2261 N N . PHE A 1 307 ? -9.164 -12.899 9.273 1.00 98.31 307 PHE A N 1
ATOM 2262 C CA . PHE A 1 307 ? -9.118 -13.605 10.557 1.00 98.31 307 PHE A CA 1
ATOM 2263 C C . PHE A 1 307 ? -9.878 -14.939 10.525 1.00 98.31 307 PHE A C 1
ATOM 2265 O O . PHE A 1 307 ? -9.325 -15.971 10.893 1.00 98.31 307 PHE A O 1
ATOM 2272 N N . LYS A 1 308 ? -11.114 -14.958 10.006 1.00 97.38 308 LYS A N 1
ATOM 2273 C CA . LYS A 1 308 ? -11.924 -16.189 9.900 1.00 97.38 308 LYS A CA 1
ATOM 2274 C C . LYS A 1 308 ? -11.331 -17.262 8.980 1.00 97.38 308 LYS A C 1
ATOM 2276 O O . LYS A 1 308 ? -11.721 -18.421 9.096 1.00 97.38 308 LYS A O 1
ATOM 2281 N N . ARG A 1 309 ? -10.469 -16.883 8.031 1.00 96.88 309 ARG A N 1
ATOM 2282 C CA . ARG A 1 309 ? -9.897 -17.784 7.013 1.00 96.88 309 ARG A CA 1
ATOM 2283 C C . ARG A 1 309 ? -8.473 -18.230 7.334 1.00 96.88 309 ARG A C 1
ATOM 2285 O O . ARG A 1 309 ? -8.111 -19.350 6.997 1.00 96.88 309 ARG A O 1
ATOM 2292 N N . PHE A 1 310 ? -7.687 -17.352 7.957 1.00 97.62 310 PHE A N 1
ATOM 2293 C CA . PHE A 1 310 ? -6.232 -17.483 8.092 1.00 97.62 310 PHE A CA 1
ATOM 2294 C C . PHE A 1 310 ? -5.703 -17.111 9.492 1.00 97.62 310 PHE A C 1
ATOM 2296 O O . PHE A 1 310 ? -4.489 -17.101 9.713 1.00 97.62 310 PHE A O 1
ATOM 2303 N N . GLY A 1 311 ? -6.577 -16.764 10.441 1.00 96.69 311 GLY A N 1
ATOM 2304 C CA . GLY A 1 311 ? -6.200 -16.587 11.843 1.00 96.69 311 GLY A CA 1
ATOM 2305 C C . GLY A 1 311 ? -5.779 -17.914 12.479 1.00 96.69 311 GLY A C 1
ATOM 2306 O O . GLY A 1 311 ? -6.243 -18.982 12.082 1.00 96.69 311 GLY A O 1
ATOM 2307 N N . SER A 1 312 ? -4.898 -17.866 13.478 1.00 96.25 312 SER A N 1
ATOM 2308 C CA . SER A 1 312 ? -4.303 -19.063 14.109 1.00 96.25 312 SER A CA 1
ATOM 2309 C C . SER A 1 312 ? -5.295 -20.016 14.786 1.00 96.25 312 SER A C 1
ATOM 2311 O O . SER A 1 312 ? -4.938 -21.150 15.096 1.00 96.25 312 SER A O 1
ATOM 2313 N N . GLY A 1 313 ? -6.492 -19.539 15.143 1.00 94.81 313 GLY A N 1
ATOM 2314 C CA . GLY A 1 313 ? -7.381 -20.229 16.085 1.00 94.81 313 GLY A CA 1
ATOM 2315 C C . GLY A 1 313 ? -6.831 -20.307 17.521 1.00 94.81 313 GLY A C 1
ATOM 2316 O O . GLY A 1 313 ? -7.464 -20.912 18.385 1.00 94.81 313 GLY A O 1
ATOM 2317 N N . HIS A 1 314 ? -5.669 -19.703 17.796 1.00 95.31 314 HIS A N 1
ATOM 2318 C CA . HIS A 1 314 ? -5.056 -19.615 19.127 1.00 95.31 314 HIS A CA 1
ATOM 2319 C C . HIS A 1 314 ? -5.318 -18.267 19.808 1.00 95.31 314 HIS A C 1
ATOM 2321 O O . HIS A 1 314 ? -5.290 -18.186 21.035 1.00 95.31 314 HIS A O 1
ATOM 2327 N N . LEU A 1 315 ? -5.580 -17.222 19.019 1.00 97.31 315 LEU A N 1
ATOM 2328 C CA . LEU A 1 315 ? -5.917 -15.883 19.491 1.00 97.31 315 LEU A CA 1
ATOM 2329 C C . LEU A 1 315 ? -7.352 -15.522 19.113 1.00 97.31 315 LEU A C 1
ATOM 2331 O O . LEU A 1 315 ? -7.847 -15.904 18.053 1.00 97.31 315 LEU A O 1
ATOM 2335 N N . THR A 1 316 ? -8.025 -14.774 19.985 1.00 97.25 316 THR A N 1
ATOM 2336 C CA . THR A 1 316 ? -9.365 -14.246 19.706 1.00 97.25 316 THR A CA 1
ATOM 2337 C C . THR A 1 316 ? -9.284 -12.918 18.956 1.00 97.25 316 THR A C 1
ATOM 2339 O O . THR A 1 316 ? -8.304 -12.186 19.075 1.00 97.25 316 THR A O 1
ATOM 2342 N N . TRP A 1 317 ? -10.356 -12.564 18.241 1.00 97.69 317 TRP A N 1
ATOM 2343 C CA . TRP A 1 317 ? -10.516 -11.266 17.570 1.00 97.69 317 TRP A CA 1
ATOM 2344 C C . TRP A 1 317 ? -10.130 -10.090 18.483 1.00 97.69 317 TRP A C 1
ATOM 2346 O O . TRP A 1 317 ? -9.265 -9.284 18.144 1.00 97.69 317 TRP A O 1
ATOM 2356 N N . LYS A 1 318 ? -10.668 -10.085 19.709 1.00 97.94 318 LYS A N 1
ATOM 2357 C CA . LYS A 1 318 ? -10.361 -9.114 20.767 1.00 97.94 318 LYS A CA 1
ATOM 2358 C C . LYS A 1 318 ? -8.863 -8.955 21.049 1.00 97.94 318 LYS A C 1
ATOM 2360 O O . LYS A 1 318 ? -8.391 -7.835 21.235 1.00 97.94 318 LYS A O 1
ATOM 2365 N N . GLN A 1 319 ? -8.108 -10.055 21.058 1.00 98.06 319 GLN A N 1
ATOM 2366 C CA . GLN A 1 319 ? -6.674 -10.049 21.368 1.00 98.06 319 GLN A CA 1
ATOM 2367 C C . GLN A 1 319 ? -5.817 -9.371 20.292 1.00 98.06 319 GLN A C 1
ATOM 2369 O O . GLN A 1 319 ? -4.730 -8.889 20.607 1.00 98.06 319 GLN A O 1
ATOM 2374 N N . LEU A 1 320 ? -6.311 -9.268 19.054 1.00 98.38 320 LEU A N 1
ATOM 2375 C CA . LEU A 1 320 ? -5.637 -8.531 17.977 1.00 98.38 320 LEU A CA 1
ATOM 2376 C C . LEU A 1 320 ? -5.798 -7.006 18.131 1.00 98.38 320 LEU A C 1
ATOM 2378 O O . LEU A 1 320 ? -4.967 -6.227 17.669 1.00 98.38 320 LEU A O 1
ATOM 2382 N N . PHE A 1 321 ? -6.852 -6.568 18.827 1.00 98.44 321 PHE A N 1
ATOM 2383 C CA . PHE A 1 321 ? -7.132 -5.156 19.097 1.00 98.44 321 PHE A CA 1
ATOM 2384 C C . PHE A 1 321 ? -6.482 -4.655 20.399 1.00 98.44 321 PHE A C 1
ATOM 2386 O O . PHE A 1 321 ? -6.270 -3.448 20.532 1.00 98.44 321 PHE A O 1
ATOM 2393 N N . GLU A 1 322 ? -6.123 -5.547 21.339 1.00 97.81 322 GLU A N 1
ATOM 2394 C CA . GLU A 1 322 ? -5.489 -5.210 22.632 1.00 97.81 322 GLU A CA 1
ATOM 2395 C C . GLU A 1 322 ? -4.359 -4.158 22.511 1.00 97.81 322 GLU A C 1
ATOM 2397 O O . GLU A 1 322 ? -4.417 -3.159 23.239 1.00 97.81 322 GLU A O 1
ATOM 2402 N N . PRO A 1 323 ? -3.368 -4.286 21.596 1.00 97.38 323 PRO A N 1
ATOM 2403 C CA . PRO A 1 323 ? -2.256 -3.333 21.527 1.00 97.38 323 PRO A CA 1
ATOM 2404 C C . PRO A 1 323 ? -2.668 -1.969 20.959 1.00 97.38 323 PRO A C 1
ATOM 2406 O O . PRO A 1 323 ? -2.151 -0.940 21.393 1.00 97.38 323 PRO A O 1
ATOM 2409 N N . ALA A 1 324 ? -3.615 -1.944 20.016 1.00 97.69 324 ALA A N 1
ATOM 2410 C CA . ALA A 1 324 ? -4.116 -0.711 19.415 1.00 97.69 324 ALA A CA 1
ATOM 2411 C C . ALA A 1 324 ? -4.996 0.078 20.399 1.00 97.69 324 ALA A C 1
ATOM 2413 O O . ALA A 1 324 ? -4.826 1.288 20.541 1.00 97.69 324 ALA A O 1
ATOM 2414 N N . ILE A 1 325 ? -5.872 -0.600 21.149 1.00 98.50 325 ILE A N 1
ATOM 2415 C CA . ILE A 1 325 ? -6.665 0.027 22.220 1.00 98.50 325 ILE A CA 1
ATOM 2416 C C . ILE A 1 325 ? -5.726 0.632 23.274 1.00 98.50 325 ILE A C 1
ATOM 2418 O O . ILE A 1 325 ? -5.854 1.812 23.604 1.00 98.50 325 ILE A O 1
ATOM 2422 N N . ALA A 1 326 ? -4.727 -0.128 23.740 1.00 97.00 326 ALA A N 1
ATOM 2423 C CA . ALA A 1 326 ? -3.749 0.361 24.711 1.00 97.00 326 ALA A CA 1
ATOM 2424 C C . ALA A 1 326 ? -2.987 1.603 24.208 1.00 97.00 326 ALA A C 1
ATOM 2426 O O . ALA A 1 326 ? -2.873 2.587 24.940 1.00 97.00 326 ALA A O 1
ATOM 2427 N N . LEU A 1 327 ? -2.524 1.595 22.951 1.00 95.94 327 LEU A N 1
ATOM 2428 C CA . LEU A 1 327 ? -1.840 2.730 22.320 1.00 95.94 327 LEU A CA 1
ATOM 2429 C C . LEU A 1 327 ? -2.747 3.968 22.191 1.00 95.94 327 LEU A C 1
ATOM 2431 O O . LEU A 1 327 ? -2.293 5.091 22.414 1.00 95.94 327 LEU A O 1
ATOM 2435 N N . ALA A 1 328 ? -4.030 3.780 21.871 1.00 97.25 328 ALA A N 1
ATOM 2436 C CA . ALA A 1 328 ? -4.999 4.866 21.731 1.00 97.25 328 ALA A CA 1
ATOM 2437 C C . ALA A 1 328 ? -5.344 5.551 23.071 1.00 97.25 328 ALA A C 1
ATOM 2439 O O . ALA A 1 328 ? -5.536 6.772 23.099 1.00 97.25 328 ALA A O 1
ATOM 2440 N N . GLU A 1 329 ? -5.392 4.792 24.175 1.00 96.69 329 GLU A N 1
ATOM 2441 C CA . GLU A 1 329 ? -5.692 5.298 25.527 1.00 96.69 329 GLU A CA 1
ATOM 2442 C C . GLU A 1 329 ? -4.461 5.881 26.232 1.00 96.69 329 GLU A C 1
ATOM 2444 O O . GLU A 1 329 ? -4.490 7.012 26.727 1.00 96.69 329 GLU A O 1
ATOM 2449 N N . GLN A 1 330 ? -3.362 5.124 26.274 1.00 95.50 330 GLN A N 1
ATOM 2450 C CA . GLN A 1 330 ? -2.132 5.525 26.965 1.00 95.50 330 GLN A CA 1
ATOM 2451 C C . GLN A 1 330 ? -1.425 6.656 26.209 1.00 95.50 330 GLN A C 1
ATOM 2453 O O . GLN A 1 330 ? -0.927 7.599 26.836 1.00 95.50 330 GLN A O 1
ATOM 2458 N N . GLY A 1 331 ? -1.490 6.607 24.877 1.00 92.06 331 GLY A N 1
ATOM 2459 C CA . GLY A 1 331 ? -1.006 7.611 23.940 1.00 92.06 331 GLY A CA 1
ATOM 2460 C C . GLY A 1 331 ? 0.189 7.139 23.115 1.00 92.06 331 GLY A C 1
ATOM 2461 O O . GLY A 1 331 ? 1.065 6.430 23.607 1.00 92.06 331 GLY A O 1
ATOM 2462 N N . SER A 1 332 ? 0.238 7.578 21.859 1.00 92.56 332 SER A N 1
ATOM 2463 C CA . SER A 1 332 ? 1.372 7.364 20.960 1.00 92.56 332 SER A CA 1
ATOM 2464 C C . SER A 1 332 ? 2.373 8.506 21.082 1.00 92.56 332 SER A C 1
ATOM 2466 O O . SER A 1 332 ? 1.981 9.665 21.216 1.00 92.56 332 SER A O 1
ATOM 2468 N N . VAL A 1 333 ? 3.663 8.203 20.930 1.00 92.75 333 VAL A N 1
ATOM 2469 C CA . VAL A 1 333 ? 4.661 9.235 20.622 1.00 92.75 333 VAL A CA 1
ATOM 2470 C C . VAL A 1 333 ? 4.364 9.797 19.232 1.00 92.75 333 VAL A C 1
ATOM 2472 O O . VAL A 1 333 ? 4.131 9.046 18.280 1.00 92.75 333 VAL A O 1
ATOM 2475 N N . VAL A 1 334 ? 4.378 11.120 19.108 1.00 94.56 334 VAL A N 1
ATOM 2476 C CA . VAL A 1 334 ? 4.292 11.822 17.828 1.00 94.56 334 VAL A CA 1
ATOM 2477 C C . VAL A 1 334 ? 5.651 11.712 17.142 1.00 94.56 334 VAL A C 1
ATOM 2479 O O . VAL A 1 334 ? 6.627 12.343 17.543 1.00 94.56 334 VAL A O 1
ATOM 2482 N N . ASN A 1 335 ? 5.735 10.856 16.125 1.00 90.88 335 ASN A N 1
ATOM 2483 C CA . ASN A 1 335 ? 6.961 10.631 15.361 1.00 90.88 335 ASN A CA 1
ATOM 2484 C C . ASN A 1 335 ? 7.246 11.775 14.360 1.00 90.88 335 ASN A C 1
ATOM 2486 O O . ASN A 1 335 ? 6.357 12.566 14.036 1.00 90.88 335 ASN A O 1
ATOM 2490 N N . HIS A 1 336 ? 8.471 11.824 13.821 1.00 89.50 336 HIS A N 1
ATOM 2491 C CA . HIS A 1 336 ? 8.915 12.826 12.839 1.00 89.50 336 HIS A CA 1
ATOM 2492 C C . HIS A 1 336 ? 7.950 13.021 11.657 1.00 89.50 336 HIS A C 1
ATOM 2494 O O . HIS A 1 336 ? 7.666 14.148 11.243 1.00 89.50 336 HIS A O 1
ATOM 2500 N N . VAL A 1 337 ? 7.432 11.917 11.111 1.00 88.69 337 VAL A N 1
ATOM 2501 C CA . VAL A 1 337 ? 6.569 11.907 9.923 1.00 88.69 337 VAL A CA 1
ATOM 2502 C C . VAL A 1 337 ? 5.211 12.520 10.257 1.00 88.69 337 VAL A C 1
ATOM 2504 O O . VAL A 1 337 ? 4.735 13.393 9.527 1.00 88.69 337 VAL A O 1
ATOM 2507 N N . LEU A 1 338 ? 4.622 12.129 11.391 1.00 93.25 338 LEU A N 1
ATOM 2508 C CA . LEU A 1 338 ? 3.368 12.692 11.886 1.00 93.25 338 LEU A CA 1
ATOM 2509 C C . LEU A 1 338 ? 3.527 14.182 12.228 1.00 93.25 338 LEU A C 1
ATOM 2511 O O . LEU A 1 338 ? 2.736 14.982 11.739 1.00 93.25 338 LEU A O 1
ATOM 2515 N N . ALA A 1 339 ? 4.576 14.586 12.954 1.00 93.50 339 ALA A N 1
ATOM 2516 C CA . ALA A 1 339 ? 4.843 15.994 13.283 1.00 93.50 339 ALA A CA 1
ATOM 2517 C C . ALA A 1 339 ? 4.998 16.875 12.027 1.00 93.50 339 ALA A C 1
ATOM 2519 O O . ALA A 1 339 ? 4.378 17.937 11.906 1.00 93.50 339 ALA A O 1
ATOM 2520 N N . ARG A 1 340 ? 5.775 16.410 11.038 1.00 91.19 340 ARG A N 1
ATOM 2521 C CA . ARG A 1 340 ? 5.944 17.093 9.745 1.00 91.19 340 ARG A CA 1
ATOM 2522 C C . ARG A 1 340 ? 4.632 17.164 8.959 1.00 91.19 340 ARG A C 1
ATOM 2524 O O . ARG A 1 340 ? 4.377 18.155 8.270 1.00 91.19 340 ARG A O 1
ATOM 2531 N N . THR A 1 341 ? 3.790 16.141 9.064 1.00 91.56 341 THR A N 1
ATOM 2532 C CA . THR A 1 341 ? 2.487 16.088 8.388 1.00 91.56 341 THR A CA 1
ATOM 2533 C C . THR A 1 341 ? 1.452 16.987 9.065 1.00 91.56 341 THR A C 1
ATOM 2535 O O . THR A 1 341 ? 0.743 17.701 8.359 1.00 91.56 341 THR A O 1
ATOM 2538 N N . ILE A 1 342 ? 1.435 17.067 10.399 1.00 94.81 342 ILE A N 1
ATOM 2539 C CA . ILE A 1 342 ? 0.652 18.049 11.169 1.00 94.81 342 ILE A CA 1
ATOM 2540 C C . ILE A 1 342 ? 1.054 19.471 10.756 1.00 94.81 342 ILE A C 1
ATOM 2542 O O . ILE A 1 342 ? 0.223 20.236 10.269 1.00 94.81 342 ILE A O 1
ATOM 2546 N N . SER A 1 343 ? 2.348 19.799 10.848 1.00 93.12 343 SER A N 1
ATOM 2547 C CA . SER A 1 343 ? 2.880 21.122 10.490 1.00 93.12 343 SER A CA 1
ATOM 2548 C C . SER A 1 343 ? 2.536 21.529 9.048 1.00 93.12 343 SER A C 1
ATOM 2550 O O . SER A 1 343 ? 2.066 22.640 8.809 1.00 93.12 343 SER A O 1
ATOM 2552 N N . SER A 1 344 ? 2.688 20.620 8.078 1.00 90.38 344 SER A N 1
ATOM 2553 C CA . SER A 1 344 ? 2.418 20.906 6.658 1.00 90.38 344 SER A CA 1
ATOM 2554 C C . SER A 1 344 ? 0.939 20.867 6.243 1.00 90.38 344 SER A C 1
ATOM 2556 O O . SER A 1 344 ? 0.634 21.197 5.095 1.00 90.38 344 SER A O 1
ATOM 2558 N N . ASN A 1 345 ? 0.024 20.517 7.156 1.00 92.00 345 ASN A N 1
ATOM 2559 C CA . ASN A 1 345 ? -1.431 20.561 6.956 1.00 92.00 345 ASN A CA 1
ATOM 2560 C C . ASN A 1 345 ? -2.140 21.450 7.997 1.00 92.00 345 ASN A C 1
ATOM 2562 O O . ASN A 1 345 ? -3.354 21.343 8.161 1.00 92.00 345 ASN A O 1
ATOM 2566 N N . ILE A 1 346 ? -1.414 22.335 8.692 1.00 92.12 346 ILE A N 1
ATOM 2567 C CA . ILE A 1 346 ? -1.945 23.095 9.833 1.00 92.12 346 ILE A CA 1
ATOM 2568 C C . ILE A 1 346 ? -3.259 23.832 9.525 1.00 92.12 346 ILE A C 1
ATOM 2570 O O . ILE A 1 346 ? -4.206 23.731 10.297 1.00 92.12 346 ILE A O 1
ATOM 2574 N N . ASN A 1 347 ? -3.371 24.470 8.357 1.00 90.44 347 ASN A N 1
ATOM 2575 C CA . ASN A 1 347 ? -4.584 25.188 7.950 1.00 90.44 347 ASN A CA 1
ATOM 2576 C C . ASN A 1 347 ? -5.822 24.276 7.819 1.00 90.44 347 ASN A C 1
ATOM 2578 O O . ASN A 1 347 ? -6.937 24.743 8.033 1.00 90.44 347 ASN A O 1
ATOM 2582 N N . ASP A 1 348 ? -5.647 22.989 7.495 1.00 89.56 348 ASP A N 1
ATOM 2583 C CA . ASP A 1 348 ? -6.747 22.015 7.510 1.00 89.56 348 ASP A CA 1
ATOM 2584 C C . ASP A 1 348 ? -7.092 21.625 8.958 1.00 89.56 348 ASP A C 1
ATOM 2586 O O . ASP A 1 348 ? -8.263 21.583 9.333 1.00 89.56 348 ASP A O 1
ATOM 2590 N N . ILE A 1 349 ? -6.069 21.395 9.788 1.00 91.62 349 ILE A N 1
ATOM 2591 C CA . ILE A 1 349 ? -6.212 20.924 11.174 1.00 91.62 349 ILE A CA 1
ATOM 2592 C C . ILE A 1 349 ? -6.896 21.952 12.082 1.00 91.62 349 ILE A C 1
ATOM 2594 O O . ILE A 1 349 ? -7.714 21.559 12.912 1.00 91.62 349 ILE A O 1
ATOM 2598 N N . THR A 1 350 ? -6.581 23.245 11.951 1.00 90.25 350 THR A N 1
ATOM 2599 C CA . THR A 1 350 ? -7.175 24.318 12.777 1.00 90.25 350 THR A CA 1
ATOM 2600 C C . THR A 1 350 ? -8.281 25.107 12.081 1.00 90.25 350 THR A C 1
ATOM 2602 O O . THR A 1 350 ? -9.037 25.798 12.759 1.00 90.25 350 THR A O 1
ATOM 2605 N N . GLY A 1 351 ? -8.376 25.041 10.747 1.00 87.31 351 GLY A N 1
ATOM 2606 C CA . GLY A 1 351 ? -9.291 25.872 9.957 1.00 87.31 351 GLY A CA 1
ATOM 2607 C C . GLY A 1 351 ? -10.441 25.135 9.266 1.00 87.31 351 GLY A C 1
ATOM 2608 O O . GLY A 1 351 ? -11.418 25.785 8.901 1.00 87.31 351 GLY A O 1
ATOM 2609 N N . PHE A 1 352 ? -10.360 23.811 9.070 1.00 90.62 352 PHE A N 1
ATOM 2610 C CA . PHE A 1 352 ? -11.370 23.064 8.304 1.00 90.62 352 PHE A CA 1
ATOM 2611 C C . PHE A 1 352 ? -12.261 22.160 9.164 1.00 90.62 352 PHE A C 1
ATOM 2613 O O . PHE A 1 352 ? -13.460 22.053 8.887 1.00 90.62 352 PHE A O 1
ATOM 2620 N N . ASP A 1 353 ? -11.709 21.507 10.191 1.00 91.50 353 ASP A N 1
ATOM 2621 C CA . ASP A 1 353 ? -12.425 20.500 10.980 1.00 91.50 353 ASP A CA 1
ATOM 2622 C C . ASP A 1 353 ? -12.073 20.523 12.474 1.00 91.50 353 ASP A C 1
ATOM 2624 O O . ASP A 1 353 ? -10.930 20.308 12.875 1.00 91.50 353 ASP A O 1
ATOM 2628 N N . ALA A 1 354 ? -13.091 20.727 13.314 1.00 91.94 354 ALA A N 1
ATOM 2629 C CA . ALA A 1 354 ? -12.927 20.771 14.765 1.00 91.94 354 ALA A CA 1
ATOM 2630 C C . ALA A 1 354 ? -12.543 19.411 15.377 1.00 91.94 354 ALA A C 1
ATOM 2632 O O . ALA A 1 354 ? -11.975 19.384 16.463 1.00 91.94 354 ALA A O 1
ATOM 2633 N N . GLY A 1 355 ? -12.820 18.291 14.699 1.00 93.38 355 GLY A N 1
ATOM 2634 C CA . GLY A 1 355 ? -12.371 16.960 15.105 1.00 93.38 355 GLY A CA 1
ATOM 2635 C C . GLY A 1 355 ? -10.874 16.744 14.854 1.00 93.38 355 GLY A C 1
ATOM 2636 O O . GLY A 1 355 ? -10.189 16.194 15.714 1.00 93.38 355 GLY A O 1
ATOM 2637 N N . LEU A 1 356 ? -10.334 17.259 13.740 1.00 94.88 356 LEU A N 1
ATOM 2638 C CA . LEU A 1 356 ? -8.879 17.350 13.548 1.00 94.88 356 LEU A CA 1
ATOM 2639 C C . LEU A 1 356 ? -8.234 18.265 14.598 1.00 94.88 356 LEU A C 1
ATOM 2641 O O . LEU A 1 356 ? -7.198 17.899 15.153 1.00 94.88 356 LEU A O 1
ATOM 2645 N N . THR A 1 357 ? -8.848 19.412 14.918 1.00 95.25 357 THR A N 1
ATOM 2646 C CA . THR A 1 357 ? -8.372 20.287 16.006 1.00 95.25 357 THR A CA 1
ATOM 2647 C C . THR A 1 357 ? -8.377 19.551 17.352 1.00 95.25 357 THR A C 1
ATOM 2649 O O . THR A 1 357 ? -7.384 19.584 18.074 1.00 95.25 357 THR A O 1
ATOM 2652 N N . ASP A 1 358 ? -9.467 18.844 17.676 1.00 93.75 358 ASP A N 1
ATOM 2653 C CA . ASP A 1 358 ? -9.650 18.092 18.925 1.00 93.75 358 ASP A CA 1
ATOM 2654 C C . ASP A 1 358 ? -8.594 16.996 19.156 1.00 93.75 358 ASP A C 1
ATOM 2656 O O . ASP A 1 358 ? -8.364 16.630 20.313 1.00 93.75 358 ASP A O 1
ATOM 2660 N N . ILE A 1 359 ? -7.991 16.474 18.080 1.00 95.25 359 ILE A N 1
ATOM 2661 C CA . ILE A 1 359 ? -6.985 15.402 18.096 1.00 95.25 359 ILE A CA 1
ATOM 2662 C C . ILE A 1 359 ? -5.558 15.961 17.989 1.00 95.25 359 ILE A C 1
ATOM 2664 O O . ILE A 1 359 ? -4.698 15.589 18.783 1.00 95.25 359 ILE A O 1
ATOM 2668 N N . PHE A 1 360 ? -5.285 16.837 17.015 1.00 96.38 360 PHE A N 1
ATOM 2669 C CA . PHE A 1 360 ? -3.918 17.217 16.626 1.00 96.38 360 PHE A CA 1
ATOM 2670 C C . PHE A 1 360 ? -3.422 18.551 17.213 1.00 96.38 360 PHE A C 1
ATOM 2672 O O . PHE A 1 360 ? -2.263 18.913 16.992 1.00 96.38 360 PHE A O 1
ATOM 2679 N N . VAL A 1 361 ? -4.247 19.259 17.994 1.00 95.38 361 VAL A N 1
ATOM 2680 C CA . VAL A 1 361 ? -3.829 20.421 18.798 1.00 95.38 361 VAL A CA 1
ATOM 2681 C C . VAL A 1 361 ? -3.751 20.034 20.275 1.00 95.38 361 VAL A C 1
ATOM 2683 O O . VAL A 1 361 ? -4.722 19.567 20.872 1.00 95.38 361 VAL A O 1
ATOM 2686 N N . ASN A 1 362 ? -2.589 20.262 20.886 1.00 93.81 362 ASN A N 1
ATOM 2687 C CA . ASN A 1 362 ? -2.363 20.045 22.307 1.00 93.81 362 ASN A CA 1
ATOM 2688 C C . ASN A 1 362 ? -3.181 21.070 23.114 1.00 93.81 362 ASN A C 1
ATOM 2690 O O . ASN A 1 362 ? -2.882 22.264 23.150 1.00 93.81 362 ASN A O 1
ATOM 2694 N N . LYS A 1 363 ? -4.222 20.585 23.799 1.00 89.88 363 LYS A N 1
ATOM 2695 C CA . LYS A 1 363 ? -5.203 21.410 24.528 1.00 89.88 363 LYS A CA 1
ATOM 2696 C C . LYS A 1 363 ? -4.639 22.143 25.753 1.00 89.88 363 LYS A C 1
ATOM 2698 O O . LYS A 1 363 ? -5.333 22.987 26.308 1.00 89.88 363 LYS A O 1
ATOM 2703 N N . VAL A 1 364 ? -3.405 21.840 26.170 1.00 91.38 364 VAL A N 1
ATOM 2704 C CA . VAL A 1 364 ? -2.701 22.547 27.256 1.00 91.38 364 VAL A CA 1
ATOM 2705 C C . VAL A 1 364 ? -1.901 23.737 26.720 1.00 91.38 364 VAL A C 1
ATOM 2707 O O . VAL A 1 364 ? -1.850 24.778 27.369 1.00 91.38 364 VAL A O 1
ATOM 2710 N N . THR A 1 365 ? -1.284 23.606 25.542 1.00 93.19 365 THR A N 1
ATOM 2711 C CA . THR A 1 365 ? -0.452 24.664 24.937 1.00 93.19 365 THR A CA 1
ATOM 2712 C C . THR A 1 365 ? -1.219 25.542 23.947 1.00 93.19 365 THR A C 1
ATOM 2714 O O . THR A 1 365 ? -0.775 26.647 23.646 1.00 93.19 365 THR A O 1
ATOM 2717 N N . GLY A 1 366 ? -2.343 25.052 23.413 1.00 92.69 366 GLY A N 1
ATOM 2718 C CA . GLY A 1 366 ? -3.058 25.670 22.292 1.00 92.69 366 GLY A CA 1
ATOM 2719 C C . GLY A 1 366 ? -2.334 25.529 20.946 1.00 92.69 366 GLY A C 1
ATOM 2720 O O . GLY A 1 366 ? -2.740 26.160 19.972 1.00 92.69 366 GLY A O 1
ATOM 2721 N N . LEU A 1 367 ? -1.262 24.730 20.884 1.00 94.25 367 LEU A N 1
ATOM 2722 C CA . LEU A 1 367 ? -0.402 24.572 19.710 1.00 94.25 367 LEU A CA 1
ATOM 2723 C C . LEU A 1 367 ? -0.521 23.164 19.099 1.00 94.25 367 LEU A C 1
ATOM 2725 O O . LEU A 1 367 ? -0.888 22.220 19.799 1.00 94.25 367 LEU A O 1
ATOM 2729 N N . PRO A 1 368 ? -0.216 22.990 17.801 1.00 95.25 368 PRO A N 1
ATOM 2730 C CA . PRO A 1 368 ? -0.203 21.677 17.160 1.00 95.25 368 PRO A CA 1
ATOM 2731 C C . PRO A 1 368 ? 0.861 20.770 17.779 1.00 95.25 368 PRO A C 1
ATOM 2733 O O . PRO A 1 368 ? 1.944 21.251 18.114 1.00 95.25 368 PRO A O 1
ATOM 2736 N N . PHE A 1 369 ? 0.573 19.472 17.882 1.00 96.31 369 PHE A N 1
ATOM 2737 C CA . PHE A 1 369 ? 1.527 18.510 18.435 1.00 96.31 369 PHE A CA 1
ATOM 2738 C C . PHE A 1 369 ? 2.833 18.436 17.620 1.00 96.31 369 PHE A C 1
ATOM 2740 O O . PHE A 1 369 ? 2.806 18.359 16.385 1.00 96.31 369 PHE A O 1
ATOM 2747 N N . VAL A 1 370 ? 3.974 18.406 18.316 1.00 95.88 370 VAL A N 1
ATOM 2748 C CA . VAL A 1 370 ? 5.327 18.309 17.735 1.00 95.88 370 VAL A CA 1
ATOM 2749 C C . VAL A 1 370 ? 6.004 16.964 18.028 1.00 95.88 370 VAL A C 1
ATOM 2751 O O . VAL A 1 370 ? 5.512 16.147 18.803 1.00 95.88 370 VAL A O 1
ATOM 2754 N N . GLU A 1 371 ? 7.142 16.708 17.376 1.00 95.50 371 GLU A N 1
ATOM 2755 C CA . GLU A 1 371 ? 7.888 15.451 17.515 1.00 95.50 371 GLU A CA 1
ATOM 2756 C C . GLU A 1 371 ? 8.317 15.201 18.972 1.00 95.50 371 GLU A C 1
ATOM 2758 O O . GLU A 1 371 ? 8.904 16.070 19.616 1.00 95.50 371 GLU A O 1
ATOM 2763 N N . GLY A 1 372 ? 8.023 14.002 19.483 1.00 94.56 372 GLY A N 1
ATOM 2764 C CA . GLY A 1 372 ? 8.320 13.586 20.857 1.00 94.56 372 GLY A CA 1
ATOM 2765 C C . GLY A 1 372 ? 7.206 13.836 21.883 1.00 94.56 372 GLY A C 1
ATOM 2766 O O . GLY A 1 372 ? 7.276 13.274 22.976 1.00 94.56 372 GLY A O 1
ATOM 2767 N N . GLU A 1 373 ? 6.162 14.609 21.562 1.00 96.31 373 GLU A N 1
ATOM 2768 C CA . GLU A 1 373 ? 4.976 14.717 22.427 1.00 96.31 373 GLU A CA 1
ATOM 2769 C C . GLU A 1 373 ? 4.114 13.438 22.399 1.00 96.31 373 GLU A C 1
ATOM 2771 O O . GLU A 1 373 ? 4.261 12.586 21.521 1.00 96.31 373 GLU A O 1
ATOM 2776 N N . ILE A 1 374 ? 3.190 13.306 23.361 1.00 95.56 374 ILE A N 1
ATOM 2777 C CA . ILE A 1 374 ? 2.256 12.173 23.460 1.00 95.56 374 ILE A CA 1
ATOM 2778 C C . ILE A 1 374 ? 0.851 12.593 23.013 1.00 95.56 374 ILE A C 1
ATOM 2780 O O . ILE A 1 374 ? 0.184 13.367 23.704 1.00 95.56 374 ILE A O 1
ATOM 2784 N N . ILE A 1 375 ? 0.381 12.028 21.898 1.00 95.19 375 ILE A N 1
ATOM 2785 C CA . ILE A 1 375 ? -0.982 12.198 21.371 1.00 95.19 375 ILE A CA 1
ATOM 2786 C C . ILE A 1 375 ? -1.885 11.040 21.825 1.00 95.19 375 ILE A C 1
ATOM 2788 O O . ILE A 1 375 ? -1.431 9.903 21.943 1.00 95.19 375 ILE A O 1
ATOM 2792 N N . ARG A 1 376 ? -3.170 11.308 22.091 1.00 95.75 376 ARG A N 1
ATOM 2793 C CA . ARG A 1 376 ? -4.165 10.311 22.538 1.00 95.75 376 ARG A CA 1
ATOM 2794 C C . ARG A 1 376 ? -5.416 10.358 21.676 1.00 95.75 376 ARG A C 1
ATOM 2796 O O . ARG A 1 376 ? -5.822 11.431 21.240 1.00 95.75 376 ARG A O 1
ATOM 2803 N N . TYR A 1 377 ? -6.068 9.210 21.517 1.00 96.75 377 TYR A N 1
ATOM 2804 C CA . TYR A 1 377 ? -7.249 9.053 20.668 1.00 96.75 377 TYR A CA 1
ATOM 2805 C C . TYR A 1 377 ? -8.418 8.417 21.455 1.00 96.75 377 TYR A C 1
ATOM 2807 O O . TYR A 1 377 ? -8.880 7.334 21.099 1.00 96.75 377 TYR A O 1
ATOM 2815 N N . PRO A 1 378 ? -8.920 9.046 22.539 1.00 96.00 378 PRO A N 1
ATOM 2816 C CA . PRO A 1 378 ? -9.822 8.394 23.499 1.00 96.00 378 PRO A CA 1
ATOM 2817 C C . PRO A 1 378 ? -11.157 7.927 22.895 1.00 96.00 378 PRO A C 1
ATOM 2819 O O . PRO A 1 378 ? -11.640 6.853 23.241 1.00 96.00 378 PRO A O 1
ATOM 2822 N N . MET A 1 379 ? -11.737 8.681 21.954 1.00 97.50 379 MET A N 1
ATOM 2823 C CA . MET A 1 379 ? -12.964 8.255 21.264 1.00 97.50 379 MET A CA 1
ATOM 2824 C C . MET A 1 379 ? -12.699 7.073 20.315 1.00 97.50 379 MET A C 1
ATOM 2826 O O . MET A 1 379 ? -13.484 6.130 20.264 1.00 97.50 379 MET A O 1
ATOM 2830 N N . LEU A 1 380 ? -11.558 7.073 19.618 1.00 98.25 380 LEU A N 1
ATOM 2831 C CA . LEU A 1 380 ? -11.161 5.959 18.755 1.00 98.25 380 LEU A CA 1
ATOM 2832 C C . LEU A 1 380 ? -10.824 4.704 19.575 1.00 98.25 380 LEU A C 1
ATOM 2834 O O . LEU A 1 380 ? -11.130 3.603 19.137 1.00 98.25 380 LEU A O 1
ATOM 2838 N N . ALA A 1 381 ? -10.278 4.850 20.786 1.00 98.44 381 ALA A N 1
ATOM 2839 C CA . ALA A 1 381 ? -10.095 3.738 21.718 1.00 98.44 381 ALA A CA 1
ATOM 2840 C C . ALA A 1 381 ? -11.426 3.092 22.134 1.00 98.44 381 ALA A C 1
ATOM 2842 O O . ALA A 1 381 ? -11.524 1.866 22.181 1.00 98.44 381 ALA A O 1
ATOM 2843 N N . GLN A 1 382 ? -12.462 3.899 22.398 1.00 98.44 382 GLN A N 1
ATOM 2844 C CA . GLN A 1 382 ? -13.807 3.396 22.680 1.00 98.44 382 GLN A CA 1
ATOM 2845 C C . GLN A 1 382 ? -14.390 2.649 21.470 1.00 98.44 382 GLN A C 1
ATOM 2847 O O . GLN A 1 382 ? -14.895 1.540 21.629 1.00 98.44 382 GLN A O 1
ATOM 2852 N N . THR A 1 383 ? -14.252 3.206 20.266 1.00 98.56 383 THR A N 1
ATOM 2853 C CA . THR A 1 383 ? -14.654 2.564 19.003 1.00 98.56 383 THR A CA 1
ATOM 2854 C C . THR A 1 383 ? -13.916 1.243 18.764 1.00 98.56 383 THR A C 1
ATOM 2856 O O . THR A 1 383 ? -14.552 0.227 18.503 1.00 98.56 383 THR A O 1
ATOM 2859 N N . LEU A 1 384 ? -12.587 1.214 18.921 1.00 98.62 384 LEU A N 1
ATOM 2860 C CA . LEU A 1 384 ? -11.779 -0.005 18.798 1.00 98.62 384 LEU A CA 1
ATOM 2861 C C . LEU A 1 384 ? -12.174 -1.061 19.838 1.00 98.62 384 LEU A C 1
ATOM 2863 O O . LEU A 1 384 ? -12.251 -2.238 19.498 1.00 98.62 384 LEU A O 1
ATOM 2867 N N . ARG A 1 385 ? -12.481 -0.655 21.078 1.00 98.56 385 ARG A N 1
ATOM 2868 C CA . ARG A 1 385 ? -13.006 -1.553 22.117 1.00 98.56 385 ARG A CA 1
ATOM 2869 C C . ARG A 1 385 ? -14.362 -2.143 21.729 1.00 98.56 385 ARG A C 1
ATOM 2871 O O . ARG A 1 385 ? -14.529 -3.347 21.836 1.00 98.56 385 ARG A O 1
ATOM 2878 N N . MET A 1 386 ? -15.286 -1.333 21.214 1.00 98.50 386 MET A N 1
ATOM 2879 C CA . MET A 1 386 ? -16.596 -1.812 20.752 1.00 98.50 386 MET A CA 1
ATOM 2880 C C . MET A 1 386 ? -16.496 -2.807 19.581 1.00 98.50 386 MET A C 1
ATOM 2882 O O . MET A 1 386 ? -17.281 -3.744 19.536 1.00 98.50 386 MET A O 1
ATOM 2886 N N . ILE A 1 387 ? -15.517 -2.659 18.677 1.00 98.50 387 ILE A N 1
ATOM 2887 C CA . ILE A 1 387 ? -15.243 -3.644 17.605 1.00 98.50 387 ILE A CA 1
ATOM 2888 C C . ILE A 1 387 ? -14.598 -4.920 18.173 1.00 98.50 387 ILE A C 1
ATOM 2890 O O . ILE A 1 387 ? -14.898 -6.024 17.728 1.00 98.50 387 ILE A O 1
ATOM 2894 N N . ALA A 1 388 ? -13.708 -4.778 19.158 1.00 98.19 388 ALA A N 1
ATOM 2895 C CA . ALA A 1 388 ? -13.015 -5.891 19.804 1.00 98.19 388 ALA A CA 1
ATOM 2896 C C . ALA A 1 388 ? -13.933 -6.736 20.708 1.00 98.19 388 ALA A C 1
ATOM 2898 O O . ALA A 1 388 ? -13.695 -7.931 20.876 1.00 98.19 388 ALA A O 1
ATOM 2899 N N . ASP A 1 389 ? -14.960 -6.112 21.289 1.00 97.81 389 ASP A N 1
ATOM 2900 C CA . ASP A 1 389 ? -15.984 -6.734 22.136 1.00 97.81 389 ASP A CA 1
ATOM 2901 C C . ASP A 1 389 ? -17.204 -7.251 21.338 1.00 97.81 389 ASP A C 1
ATOM 2903 O O . ASP A 1 389 ? -18.115 -7.833 21.925 1.00 97.81 389 ASP A O 1
ATOM 2907 N N . ASP A 1 390 ? -17.233 -7.072 20.012 1.00 96.44 390 ASP A N 1
ATOM 2908 C CA . ASP A 1 390 ? -18.310 -7.552 19.141 1.00 96.44 390 ASP A CA 1
ATOM 2909 C C . ASP A 1 390 ? -18.192 -9.066 18.882 1.00 96.44 390 ASP A C 1
ATOM 2911 O O . ASP A 1 390 ? -17.316 -9.528 18.147 1.00 96.44 390 ASP A O 1
ATOM 2915 N N . GLU A 1 391 ? -19.115 -9.853 19.442 1.00 89.69 391 GLU A N 1
ATOM 2916 C CA . GLU A 1 391 ? -19.190 -11.311 19.244 1.00 89.69 391 GLU A CA 1
ATOM 2917 C C . GLU A 1 391 ? -19.489 -11.718 17.784 1.00 89.69 391 GLU A C 1
ATOM 2919 O O . GLU A 1 391 ? -19.202 -12.846 17.382 1.00 89.69 391 GLU A O 1
ATOM 2924 N N . GLN A 1 392 ? -20.023 -10.802 16.966 1.00 90.94 392 GLN A N 1
ATOM 2925 C CA . GLN A 1 392 ? -20.226 -10.976 15.521 1.00 90.94 392 GLN A CA 1
ATOM 2926 C C . GLN A 1 392 ? -19.058 -10.396 14.690 1.00 90.94 392 GLN A C 1
ATOM 2928 O O . GLN A 1 392 ? -19.082 -10.457 13.456 1.00 90.94 392 GLN A O 1
ATOM 2933 N N . GLY A 1 393 ? -18.045 -9.825 15.354 1.00 91.50 393 GLY A N 1
ATOM 2934 C CA . GLY A 1 393 ? -16.794 -9.281 14.812 1.00 91.50 393 GLY A CA 1
ATOM 2935 C C . GLY A 1 393 ? -16.903 -7.947 14.065 1.00 91.50 393 GLY A C 1
ATOM 2936 O O . GLY A 1 393 ? -15.961 -7.155 14.086 1.00 91.50 393 GLY A O 1
ATOM 2937 N N . ILE A 1 394 ? -18.025 -7.699 13.381 1.00 96.31 394 ILE A N 1
ATOM 2938 C CA . ILE A 1 394 ? -18.210 -6.556 12.464 1.00 96.31 394 ILE A CA 1
ATOM 2939 C C . ILE A 1 394 ? -19.596 -5.897 12.519 1.00 96.31 394 ILE A C 1
ATOM 2941 O O . ILE A 1 394 ? -19.839 -4.920 11.803 1.00 96.31 394 ILE A O 1
ATOM 2945 N N . PHE A 1 395 ? -20.519 -6.429 13.321 1.00 98.31 395 PHE A N 1
ATOM 2946 C CA . PHE A 1 395 ? -21.877 -5.906 13.442 1.00 98.31 395 PHE A CA 1
ATOM 2947 C C . PHE A 1 395 ? -21.861 -4.453 13.913 1.00 98.31 395 PHE A C 1
ATOM 2949 O O . PHE A 1 395 ? -22.493 -3.609 13.281 1.00 98.31 395 PHE A O 1
ATOM 2956 N N . GLU A 1 396 ? -21.097 -4.125 14.957 1.00 98.31 396 GLU A N 1
ATOM 2957 C CA . GLU A 1 396 ? -21.050 -2.769 15.512 1.00 98.31 396 GLU A CA 1
ATOM 2958 C C . GLU A 1 396 ? -20.598 -1.726 14.481 1.00 98.31 396 GLU A C 1
ATOM 2960 O O . GLU A 1 396 ? -21.193 -0.647 14.390 1.00 98.31 396 GLU A O 1
ATOM 2965 N N . TYR A 1 397 ? -19.607 -2.072 13.651 1.00 98.50 397 TYR A N 1
ATOM 2966 C CA . TYR A 1 397 ? -19.049 -1.178 12.633 1.00 98.50 397 TYR A CA 1
ATOM 2967 C C . TYR A 1 397 ? -19.988 -0.946 11.437 1.00 98.50 397 TYR A C 1
ATOM 2969 O O . TYR A 1 397 ? -20.050 0.175 10.932 1.00 98.50 397 TYR A O 1
ATOM 2977 N N . TYR A 1 398 ? -20.730 -1.967 10.984 1.00 98.56 398 TYR A N 1
ATOM 2978 C CA . TYR A 1 398 ? -21.528 -1.890 9.744 1.00 98.56 398 TYR A CA 1
ATOM 2979 C C . TYR A 1 398 ? -23.059 -1.851 9.936 1.00 98.56 398 TYR A C 1
ATOM 2981 O O . TYR A 1 398 ? -23.773 -1.521 8.989 1.00 98.56 398 TYR A O 1
ATOM 2989 N N . GLN A 1 399 ? -23.580 -2.148 11.132 1.00 98.19 399 GLN A N 1
ATOM 2990 C CA . GLN A 1 399 ? -25.023 -2.150 11.451 1.00 98.19 399 GLN A CA 1
ATOM 2991 C C . GLN A 1 399 ? -25.362 -1.522 12.820 1.00 98.19 399 GLN A C 1
ATOM 2993 O O . GLN A 1 399 ? -26.392 -0.855 12.965 1.00 98.19 399 GLN A O 1
ATOM 2998 N N . GLY A 1 400 ? -24.507 -1.742 13.821 1.00 98.12 400 GLY A N 1
ATOM 2999 C CA . GLY A 1 400 ? -24.691 -1.325 15.208 1.00 98.12 400 GLY A CA 1
ATOM 3000 C C . GLY A 1 400 ? -24.364 0.145 15.469 1.00 98.12 400 GLY A C 1
ATOM 3001 O O . GLY A 1 400 ? -24.600 1.029 14.637 1.00 98.12 400 GLY A O 1
ATOM 3002 N N . LYS A 1 401 ? -23.880 0.445 16.676 1.00 98.38 401 LYS A N 1
ATOM 3003 C CA . LYS A 1 401 ? -23.826 1.821 17.172 1.00 98.38 401 LYS A CA 1
ATOM 3004 C C . LYS A 1 401 ? -22.712 2.653 16.534 1.00 98.38 401 LYS A C 1
ATOM 3006 O O . LYS A 1 401 ? -22.929 3.847 16.309 1.00 98.38 401 LYS A O 1
ATOM 3011 N N . ILE A 1 402 ? -21.572 2.055 16.176 1.00 98.69 402 ILE A N 1
ATOM 3012 C CA . ILE A 1 402 ? -20.528 2.749 15.395 1.00 98.69 402 ILE A CA 1
ATOM 3013 C C . ILE A 1 402 ? -21.077 3.109 14.010 1.00 98.69 402 ILE A C 1
ATOM 3015 O O . ILE A 1 402 ? -20.980 4.268 13.609 1.00 98.69 402 ILE A O 1
ATOM 3019 N N . ALA A 1 403 ? -21.725 2.162 13.323 1.00 98.75 403 ALA A N 1
ATOM 3020 C CA . ALA A 1 403 ? -22.300 2.370 11.992 1.00 98.75 403 ALA A CA 1
ATOM 3021 C C . ALA A 1 403 ? -23.296 3.540 11.958 1.00 98.75 403 ALA A C 1
ATOM 3023 O O . ALA A 1 403 ? -23.218 4.433 11.111 1.00 98.75 403 ALA A O 1
ATOM 3024 N N . GLN A 1 404 ? -24.216 3.556 12.929 1.00 98.69 404 GLN A N 1
ATOM 3025 C CA . GLN A 1 404 ? -25.217 4.610 13.091 1.00 98.69 404 GLN A CA 1
ATOM 3026 C C . GLN A 1 404 ? -24.567 5.968 13.372 1.00 98.69 404 GLN A C 1
ATOM 3028 O O . GLN A 1 404 ? -24.942 6.958 12.748 1.00 98.69 404 GLN A O 1
ATOM 3033 N N . ASN A 1 405 ? -23.589 6.019 14.284 1.00 98.62 405 ASN A N 1
ATOM 3034 C CA . ASN A 1 405 ? -22.856 7.241 14.626 1.00 98.62 405 ASN A CA 1
ATOM 3035 C C . ASN A 1 405 ? -22.071 7.801 13.427 1.00 98.62 405 ASN A C 1
ATOM 3037 O O . ASN A 1 405 ? -22.074 9.011 13.209 1.00 98.62 405 ASN A O 1
ATOM 3041 N N . LEU A 1 406 ? -21.424 6.925 12.655 1.00 98.38 406 LEU A N 1
ATOM 3042 C CA . LEU A 1 406 ? -20.612 7.278 11.493 1.00 98.38 406 LEU A CA 1
ATOM 3043 C C . LEU A 1 406 ? -21.468 7.839 10.349 1.00 98.38 406 LEU A C 1
ATOM 3045 O O . LEU A 1 406 ? -21.173 8.920 9.840 1.00 98.38 406 LEU A O 1
ATOM 3049 N N . ALA A 1 407 ? -22.554 7.149 9.986 1.00 98.62 407 ALA A N 1
ATOM 3050 C CA . ALA A 1 407 ? -23.494 7.641 8.978 1.00 98.62 407 ALA A CA 1
ATOM 3051 C C . ALA A 1 407 ? -24.138 8.973 9.409 1.00 98.62 407 ALA A C 1
ATOM 3053 O O . ALA A 1 407 ? -24.202 9.905 8.613 1.00 98.62 407 ALA A O 1
ATOM 3054 N N . SER A 1 408 ? -24.534 9.093 10.682 1.00 98.50 408 SER A N 1
ATOM 3055 C CA . SER A 1 408 ? -25.072 10.326 11.278 1.00 98.50 408 SER A CA 1
ATOM 3056 C C . SER A 1 408 ? -24.094 11.502 11.169 1.00 98.50 408 SER A C 1
ATOM 3058 O O . SER A 1 408 ? -24.486 12.552 10.670 1.00 98.50 408 SER A O 1
ATOM 3060 N N . ASP A 1 409 ? -22.821 11.342 11.551 1.00 98.19 409 ASP A N 1
ATOM 3061 C CA . ASP A 1 409 ? -21.814 12.408 11.407 1.00 98.19 409 ASP A CA 1
ATOM 3062 C C . ASP A 1 409 ? -21.602 12.828 9.943 1.00 98.19 409 ASP A C 1
ATOM 3064 O O . ASP A 1 409 ? -21.515 14.021 9.650 1.00 98.19 409 ASP A O 1
ATOM 3068 N N . ILE A 1 410 ? -21.545 11.866 9.014 1.00 98.31 410 ILE A N 1
ATOM 3069 C CA . ILE A 1 410 ? -21.330 12.167 7.593 1.00 98.31 410 ILE A CA 1
ATOM 3070 C C . ILE A 1 410 ? -22.542 12.895 6.998 1.00 98.31 410 ILE A C 1
ATOM 3072 O O . ILE A 1 410 ? -22.361 13.887 6.291 1.00 98.31 410 ILE A O 1
ATOM 3076 N N . GLN A 1 411 ? -23.764 12.458 7.312 1.00 98.25 411 GLN A N 1
ATOM 3077 C CA . GLN A 1 411 ? -25.004 13.070 6.823 1.00 98.25 411 GLN A CA 1
ATOM 3078 C C . GLN A 1 411 ? -25.278 14.444 7.454 1.00 98.25 411 GLN A C 1
ATOM 3080 O O . GLN A 1 411 ? -25.699 15.359 6.749 1.00 98.25 411 GLN A O 1
ATOM 3085 N N . GLU A 1 412 ? -24.972 14.640 8.741 1.00 97.56 412 GLU A N 1
ATOM 3086 C CA . GLU A 1 412 ? -25.001 15.960 9.400 1.00 97.56 412 GLU A CA 1
ATOM 3087 C C . GLU A 1 412 ? -23.968 16.923 8.790 1.00 97.56 412 GLU A C 1
ATOM 3089 O O . GLU A 1 412 ? -24.216 18.123 8.683 1.00 97.56 412 GLU A O 1
ATOM 3094 N N . GLY A 1 413 ? -22.838 16.393 8.313 1.00 95.44 413 GLY A N 1
ATOM 3095 C CA . GLY A 1 413 ? -21.873 17.110 7.481 1.00 95.44 413 GLY A CA 1
ATOM 3096 C C . GLY A 1 413 ? -22.323 17.376 6.034 1.00 95.44 413 GLY A C 1
ATOM 3097 O O . GLY A 1 413 ? -21.614 18.053 5.286 1.00 95.44 413 GLY A O 1
ATOM 3098 N N . GLY A 1 414 ? -23.479 16.851 5.619 1.00 96.25 414 GLY A N 1
ATOM 3099 C CA . GLY A 1 414 ? -24.002 16.945 4.256 1.00 96.25 414 GLY A CA 1
ATOM 3100 C C . GLY A 1 414 ? -23.369 15.973 3.255 1.00 96.25 414 GLY A C 1
ATOM 3101 O O . GLY A 1 414 ? -23.505 16.185 2.057 1.00 96.25 414 GLY A O 1
ATOM 3102 N N . GLY A 1 415 ? -22.650 14.943 3.709 1.00 97.62 415 GLY A N 1
ATOM 3103 C CA . GLY A 1 415 ? -22.132 13.863 2.865 1.00 97.62 415 GLY A CA 1
ATOM 3104 C C . GLY A 1 415 ? -23.202 12.842 2.462 1.00 97.62 415 GLY A C 1
ATOM 3105 O O . GLY A 1 415 ? -24.276 12.766 3.056 1.00 97.62 415 GLY A O 1
ATOM 3106 N N . ILE A 1 416 ? -22.890 12.037 1.443 1.00 98.00 416 ILE A N 1
ATOM 3107 C CA . ILE A 1 416 ? -23.857 11.150 0.765 1.00 98.00 416 ILE A CA 1
ATOM 3108 C C . ILE A 1 416 ? -23.850 9.685 1.240 1.00 98.00 416 ILE A C 1
ATOM 3110 O O . ILE A 1 416 ? -24.653 8.890 0.759 1.00 98.00 416 ILE A O 1
ATOM 3114 N N . LEU A 1 417 ? -22.950 9.312 2.155 1.00 98.44 417 LEU A N 1
ATOM 3115 C CA . LEU A 1 417 ? -22.858 7.954 2.703 1.00 98.44 417 LEU A CA 1
ATOM 3116 C C . LEU A 1 417 ? -23.962 7.713 3.742 1.00 98.44 417 LEU A C 1
ATOM 3118 O O . LEU A 1 417 ? -24.173 8.523 4.643 1.00 98.44 417 LEU A O 1
ATOM 3122 N N . THR A 1 418 ? -24.648 6.579 3.626 1.00 98.56 418 THR A N 1
ATOM 3123 C CA . THR A 1 418 ? -25.764 6.171 4.488 1.00 98.56 418 THR A CA 1
ATOM 3124 C C . THR A 1 418 ? -25.432 4.922 5.317 1.00 98.56 418 THR A C 1
ATOM 3126 O O . THR A 1 418 ? -24.513 4.162 5.009 1.00 98.56 418 THR A O 1
ATOM 3129 N N . LEU A 1 419 ? -26.245 4.639 6.341 1.00 98.62 419 LEU A N 1
ATOM 3130 C CA . LEU A 1 419 ? -26.175 3.374 7.088 1.00 98.62 419 LEU A CA 1
ATOM 3131 C C . LEU A 1 419 ? -26.427 2.140 6.194 1.00 98.62 419 LEU A C 1
ATOM 3133 O O . LEU A 1 419 ? -25.901 1.063 6.466 1.00 98.62 419 LEU A O 1
ATOM 3137 N N . ALA A 1 420 ? -27.198 2.289 5.111 1.00 98.75 420 ALA A N 1
ATOM 3138 C CA . ALA A 1 420 ? -27.421 1.209 4.153 1.00 98.75 420 ALA A CA 1
ATOM 3139 C C . ALA A 1 420 ? -26.155 0.898 3.338 1.00 98.75 420 ALA A C 1
ATOM 3141 O O . ALA A 1 420 ? -25.895 -0.267 3.054 1.00 98.75 420 ALA A O 1
ATOM 3142 N N . ASP A 1 421 ? -25.340 1.906 3.014 1.00 98.81 421 ASP A N 1
ATOM 3143 C CA . ASP A 1 421 ? -24.069 1.709 2.305 1.00 98.81 421 ASP A CA 1
ATOM 3144 C C . ASP A 1 421 ? -23.063 0.925 3.156 1.00 98.81 421 ASP A C 1
ATOM 3146 O O . ASP A 1 421 ? -22.433 -0.006 2.659 1.00 98.81 421 ASP A O 1
ATOM 3150 N N . LEU A 1 422 ? -22.975 1.245 4.455 1.00 98.75 422 LEU A N 1
ATOM 3151 C CA . LEU A 1 422 ? -22.187 0.475 5.423 1.00 98.75 422 LEU A CA 1
ATOM 3152 C C . LEU A 1 422 ? -22.689 -0.974 5.505 1.00 98.75 422 LEU A C 1
ATOM 3154 O O . LEU A 1 422 ? -21.921 -1.905 5.273 1.00 98.75 422 LEU A O 1
ATOM 3158 N N . ASN A 1 423 ? -23.985 -1.184 5.748 1.00 98.19 423 ASN A N 1
ATOM 3159 C CA . ASN A 1 423 ? -24.558 -2.528 5.871 1.00 98.19 423 ASN A CA 1
ATOM 3160 C C . ASN A 1 423 ? -24.377 -3.384 4.597 1.00 98.19 423 ASN A C 1
ATOM 3162 O O . ASN A 1 423 ? -24.213 -4.605 4.675 1.00 98.19 423 ASN A O 1
ATOM 3166 N N . ASN A 1 424 ? -24.361 -2.754 3.421 1.00 98.12 424 ASN A N 1
ATOM 3167 C CA . ASN A 1 424 ? -24.164 -3.422 2.134 1.00 98.12 424 ASN A CA 1
ATOM 3168 C C . ASN A 1 424 ? -22.683 -3.624 1.749 1.00 98.12 424 ASN A C 1
ATOM 3170 O O . ASN A 1 424 ? -22.415 -4.365 0.802 1.00 98.12 424 ASN A O 1
ATOM 3174 N N . TYR A 1 425 ? -21.718 -3.026 2.461 1.00 98.56 425 TYR A N 1
ATOM 3175 C CA . TYR A 1 425 ? -20.292 -3.152 2.137 1.00 98.56 425 TYR A CA 1
ATOM 3176 C C . TYR A 1 425 ? -19.803 -4.605 2.210 1.00 98.56 425 TYR A C 1
ATOM 3178 O O . TYR A 1 425 ? -19.986 -5.269 3.229 1.00 98.56 425 TYR A O 1
ATOM 3186 N N . ARG A 1 426 ? -19.104 -5.094 1.178 1.00 97.56 426 ARG A N 1
ATOM 3187 C CA . ARG A 1 426 ? -18.402 -6.390 1.211 1.00 97.56 426 ARG A CA 1
ATOM 3188 C C . ARG A 1 426 ? -16.990 -6.277 0.599 1.00 97.56 426 ARG A C 1
ATOM 3190 O O . ARG A 1 426 ? -16.833 -5.631 -0.449 1.00 97.56 426 ARG A O 1
ATOM 3197 N N . PRO A 1 427 ? -15.966 -6.914 1.201 1.00 97.81 427 PRO A N 1
ATOM 3198 C CA . PRO A 1 427 ? -14.674 -7.117 0.556 1.00 97.81 427 PRO A CA 1
ATOM 3199 C C . PRO A 1 427 ? -14.803 -8.133 -0.595 1.00 97.81 427 PRO A C 1
ATOM 3201 O O . PRO A 1 427 ? -15.741 -8.933 -0.619 1.00 97.81 427 PRO A O 1
ATOM 3204 N N . VAL A 1 428 ? -13.863 -8.113 -1.540 1.00 98.00 428 VAL A N 1
ATOM 3205 C CA . VAL A 1 428 ? -13.688 -9.171 -2.551 1.00 98.00 428 VAL A CA 1
ATOM 3206 C C . VAL A 1 428 ? -12.580 -10.105 -2.080 1.00 98.00 428 VAL A C 1
ATOM 3208 O O . VAL A 1 428 ? -11.594 -9.657 -1.495 1.00 98.00 428 VAL A O 1
ATOM 3211 N N . ILE A 1 429 ? -12.775 -11.408 -2.283 1.00 98.06 429 ILE A N 1
ATOM 3212 C CA . ILE A 1 429 ? -11.846 -12.455 -1.855 1.00 98.06 429 ILE A CA 1
ATOM 3213 C C . ILE A 1 429 ? -11.780 -13.495 -2.965 1.00 98.06 429 ILE A C 1
ATOM 3215 O O . ILE A 1 429 ? -12.770 -14.178 -3.230 1.00 98.06 429 ILE A O 1
ATOM 3219 N N . GLU A 1 430 ? -10.626 -13.590 -3.610 1.00 97.06 430 GLU A N 1
ATOM 3220 C CA . GLU A 1 430 ? -10.392 -14.422 -4.792 1.00 97.06 430 GLU A CA 1
ATOM 3221 C C . GLU A 1 430 ? -8.919 -14.844 -4.883 1.00 97.06 430 GLU A C 1
ATOM 3223 O O . GLU A 1 430 ? -8.071 -14.338 -4.139 1.00 97.06 430 GLU A O 1
ATOM 3228 N N . ASP A 1 431 ? -8.599 -15.766 -5.790 1.00 97.56 431 ASP A N 1
ATOM 3229 C CA . ASP A 1 431 ? -7.218 -16.186 -6.042 1.00 97.56 431 ASP A CA 1
ATOM 3230 C C . ASP A 1 431 ? -6.345 -14.983 -6.446 1.00 97.56 431 ASP A C 1
ATOM 3232 O O . ASP A 1 431 ? -6.750 -14.118 -7.225 1.00 97.56 431 ASP A O 1
ATOM 3236 N N . ALA A 1 432 ? -5.129 -14.907 -5.905 1.00 98.00 432 ALA A N 1
ATOM 3237 C CA . ALA A 1 432 ? -4.201 -13.834 -6.244 1.00 98.00 432 ALA A CA 1
ATOM 3238 C C . ALA A 1 432 ? -3.739 -13.926 -7.713 1.00 98.00 432 ALA A C 1
ATOM 3240 O O . ALA A 1 432 ? -3.581 -15.019 -8.259 1.00 98.00 432 ALA A O 1
ATOM 3241 N N . LEU A 1 433 ? -3.418 -12.777 -8.327 1.00 96.94 433 LEU A N 1
ATOM 3242 C CA . LEU A 1 433 ? -2.717 -12.727 -9.617 1.00 96.94 433 LEU A CA 1
ATOM 3243 C C . LEU A 1 433 ? -1.467 -13.598 -9.542 1.00 96.94 433 LEU A C 1
ATOM 3245 O O . LEU A 1 433 ? -0.648 -13.386 -8.650 1.00 96.94 433 LEU A O 1
ATOM 3249 N N . HIS A 1 434 ? -1.280 -14.511 -10.492 1.00 96.56 434 HIS A N 1
ATOM 3250 C CA . HIS A 1 434 ? -0.113 -15.389 -10.543 1.00 96.56 434 HIS A CA 1
ATOM 3251 C C . HIS A 1 434 ? 0.698 -15.149 -11.814 1.00 96.56 434 HIS A C 1
ATOM 3253 O O . HIS A 1 434 ? 0.161 -15.143 -12.921 1.00 96.56 434 HIS A O 1
ATOM 3259 N N . SER A 1 435 ? 2.011 -14.997 -11.664 1.00 95.00 435 SER A N 1
ATOM 3260 C CA . SER A 1 435 ? 2.957 -15.040 -12.780 1.00 95.00 435 SER A CA 1
ATOM 3261 C C . SER A 1 435 ? 4.224 -15.797 -12.385 1.00 95.00 435 SER A C 1
ATOM 3263 O O . SER A 1 435 ? 4.645 -15.782 -11.227 1.00 95.00 435 SER A O 1
ATOM 3265 N N . LYS A 1 436 ? 4.836 -16.492 -13.350 1.00 94.75 436 LYS A N 1
ATOM 3266 C CA . LYS A 1 436 ? 6.128 -17.164 -13.163 1.00 94.75 436 LYS A CA 1
ATOM 3267 C C . LYS A 1 436 ? 7.265 -16.309 -13.700 1.00 94.75 436 LYS A C 1
ATOM 3269 O O . LYS A 1 436 ? 7.173 -15.781 -14.807 1.00 94.75 436 LYS A O 1
ATOM 3274 N N . LEU A 1 437 ? 8.342 -16.248 -12.931 1.00 93.81 437 LEU A N 1
ATOM 3275 C CA . LEU A 1 437 ? 9.612 -15.641 -13.307 1.00 93.81 437 LEU A CA 1
ATOM 3276 C C . LEU A 1 437 ? 10.511 -16.675 -14.020 1.00 93.81 437 LEU A C 1
ATOM 3278 O O . LEU A 1 437 ? 10.262 -17.884 -13.975 1.00 93.81 437 LEU A O 1
ATOM 3282 N N . ARG A 1 438 ? 11.563 -16.207 -14.700 1.00 89.25 438 ARG A N 1
ATOM 3283 C CA . ARG A 1 438 ? 12.530 -17.005 -15.487 1.00 89.25 438 ARG A CA 1
ATOM 3284 C C . ARG A 1 438 ? 13.230 -18.141 -14.732 1.00 89.25 438 ARG A C 1
ATOM 3286 O O . ARG A 1 438 ? 13.654 -19.107 -15.364 1.00 89.25 438 ARG A O 1
ATOM 3293 N N . ASP A 1 439 ? 13.376 -18.024 -13.420 1.00 88.75 439 ASP A N 1
ATOM 3294 C CA . ASP A 1 439 ? 13.937 -19.031 -12.507 1.00 88.75 439 ASP A CA 1
ATOM 3295 C C . ASP A 1 439 ? 12.908 -20.096 -12.062 1.00 88.75 439 ASP A C 1
ATOM 3297 O O . ASP A 1 439 ? 13.278 -21.099 -11.454 1.00 88.75 439 ASP A O 1
ATOM 3301 N N . ASN A 1 440 ? 11.636 -19.936 -12.451 1.00 91.94 440 ASN A N 1
ATOM 3302 C CA . ASN A 1 440 ? 10.437 -20.656 -11.999 1.00 91.94 440 ASN A CA 1
ATOM 3303 C C . ASN A 1 440 ? 9.893 -20.245 -10.620 1.00 91.94 440 ASN A C 1
ATOM 3305 O O . ASN A 1 440 ? 8.912 -20.852 -10.174 1.00 91.94 440 ASN A O 1
ATOM 3309 N N . SER A 1 441 ? 10.437 -19.199 -9.990 1.00 94.94 441 SER A N 1
ATOM 3310 C CA . SER A 1 441 ? 9.790 -18.555 -8.843 1.00 94.94 441 SER A CA 1
ATOM 3311 C C . SER A 1 441 ? 8.411 -18.025 -9.248 1.00 94.94 441 SER A C 1
ATOM 3313 O O . SER A 1 441 ? 8.189 -17.599 -10.387 1.00 94.94 441 SER A O 1
ATOM 3315 N N . SER A 1 442 ? 7.458 -18.077 -8.322 1.00 97.31 442 SER A N 1
ATOM 3316 C CA . SER A 1 442 ? 6.081 -17.623 -8.524 1.00 97.31 442 SER A CA 1
ATOM 3317 C C . SER A 1 442 ? 5.840 -16.313 -7.788 1.00 97.31 442 SER A C 1
ATOM 3319 O O . SER A 1 442 ? 6.097 -16.210 -6.593 1.00 97.31 442 SER A O 1
ATOM 3321 N N . MET A 1 443 ? 5.332 -15.314 -8.503 1.00 97.94 443 MET A N 1
ATOM 3322 C CA . MET A 1 443 ? 4.972 -14.011 -7.957 1.00 97.94 443 MET A CA 1
ATOM 3323 C C . MET A 1 443 ? 3.451 -13.889 -7.847 1.00 97.94 443 MET A C 1
ATOM 3325 O O . MET A 1 443 ? 2.722 -14.216 -8.787 1.00 97.94 443 MET A O 1
ATOM 3329 N N . TYR A 1 444 ? 2.997 -13.386 -6.700 1.00 98.50 444 TYR A N 1
ATOM 3330 C CA . TYR A 1 444 ? 1.599 -13.202 -6.334 1.00 98.50 444 TYR A CA 1
ATOM 3331 C C . TYR A 1 444 ? 1.281 -11.734 -6.039 1.00 98.50 444 TYR A C 1
ATOM 3333 O O . TYR A 1 444 ? 2.100 -11.022 -5.458 1.00 98.50 444 TYR A O 1
ATOM 3341 N N . GLY A 1 445 ? 0.096 -11.269 -6.439 1.00 97.75 445 GLY A N 1
ATOM 3342 C CA . GLY A 1 445 ? -0.384 -9.897 -6.225 1.00 97.75 445 GLY A CA 1
ATOM 3343 C C . GLY A 1 445 ? -1.912 -9.809 -6.192 1.00 97.75 445 GLY A C 1
ATOM 3344 O O . GLY A 1 445 ? -2.588 -10.755 -6.579 1.00 97.75 445 GLY A O 1
ATOM 3345 N N . VAL A 1 446 ? -2.478 -8.682 -5.756 1.00 97.88 446 VAL A N 1
ATOM 3346 C CA . VAL A 1 446 ? -3.944 -8.493 -5.771 1.00 97.88 446 VAL A CA 1
ATOM 3347 C C . VAL A 1 446 ? -4.424 -8.078 -7.177 1.00 97.88 446 VAL A C 1
ATOM 3349 O O . VAL A 1 446 ? -3.743 -7.266 -7.813 1.00 97.88 446 VAL A O 1
ATOM 3352 N N . PRO A 1 447 ? -5.550 -8.616 -7.687 1.00 96.56 447 PRO A N 1
ATOM 3353 C CA . PRO A 1 447 ? -6.144 -8.196 -8.962 1.00 96.56 447 PRO A CA 1
ATOM 3354 C C . PRO A 1 447 ? -6.559 -6.710 -9.020 1.00 96.56 447 PRO A C 1
ATOM 3356 O O . PRO A 1 447 ? -6.595 -6.031 -7.990 1.00 96.56 447 PRO A O 1
ATOM 3359 N N . PRO A 1 448 ? -6.860 -6.160 -10.217 1.00 94.38 448 PRO A N 1
ATOM 3360 C CA . PRO A 1 448 ? -7.537 -4.865 -10.344 1.00 94.38 448 PRO A CA 1
ATOM 3361 C C . PRO A 1 448 ? -8.798 -4.831 -9.462 1.00 94.38 448 PRO A C 1
ATOM 3363 O O . PRO A 1 448 ? -9.516 -5.827 -9.439 1.00 94.38 448 PRO A O 1
ATOM 3366 N N . PRO A 1 449 ? -9.083 -3.740 -8.727 1.00 94.75 449 PRO A N 1
ATOM 3367 C CA . PRO A 1 449 ? -8.547 -2.382 -8.862 1.00 94.75 449 PRO A CA 1
ATOM 3368 C C . PRO A 1 449 ? -7.210 -2.103 -8.143 1.00 94.75 449 PRO A C 1
ATOM 3370 O O . PRO A 1 449 ? -6.823 -0.938 -8.008 1.00 94.75 449 PRO A O 1
ATOM 3373 N N . ALA A 1 450 ? -6.471 -3.114 -7.673 1.00 95.56 450 ALA A N 1
ATOM 3374 C CA . ALA A 1 450 ? -5.116 -2.914 -7.155 1.00 95.56 450 ALA A CA 1
ATOM 3375 C C . ALA A 1 450 ? -4.093 -2.591 -8.268 1.00 95.56 450 ALA A C 1
ATOM 3377 O O . ALA A 1 450 ? -4.329 -2.772 -9.464 1.00 95.56 450 ALA A O 1
ATOM 3378 N N . GLY A 1 451 ? -2.910 -2.118 -7.864 1.00 95.00 451 GLY A N 1
ATOM 3379 C CA . GLY A 1 451 ? -1.792 -1.797 -8.756 1.00 95.00 451 GLY A CA 1
ATOM 3380 C C . GLY A 1 451 ? -0.891 -2.985 -9.119 1.00 95.00 451 GLY A C 1
ATOM 3381 O O . GLY A 1 451 ? -0.027 -2.838 -9.988 1.00 95.00 451 GLY A O 1
ATOM 3382 N N . SER A 1 452 ? -1.054 -4.155 -8.484 1.00 96.94 452 SER A N 1
ATOM 3383 C CA . SER A 1 452 ? -0.121 -5.281 -8.655 1.00 96.94 452 SER A CA 1
ATOM 3384 C C . SER A 1 452 ? -0.077 -5.831 -10.086 1.00 96.94 452 SER A C 1
ATOM 3386 O O . SER A 1 452 ? 0.993 -6.256 -10.509 1.00 96.94 452 SER A O 1
ATOM 3388 N N . LEU A 1 453 ? -1.154 -5.746 -10.878 1.00 96.81 453 LEU A N 1
ATOM 3389 C CA . LEU A 1 453 ? -1.139 -6.161 -12.294 1.00 96.81 453 LEU A CA 1
ATOM 3390 C C . LEU A 1 453 ? -0.115 -5.371 -13.133 1.00 96.81 453 LEU A C 1
ATOM 3392 O O . LEU A 1 453 ? 0.618 -5.939 -13.940 1.00 96.81 453 LEU A O 1
ATOM 3396 N N . ILE A 1 454 ? -0.011 -4.060 -12.896 1.00 97.06 454 ILE A N 1
ATOM 3397 C CA . ILE A 1 454 ? 0.951 -3.182 -13.579 1.00 97.06 454 ILE A CA 1
ATOM 3398 C C . ILE A 1 454 ? 2.383 -3.477 -13.110 1.00 97.06 454 ILE A C 1
ATOM 3400 O O . ILE A 1 454 ? 3.314 -3.441 -13.913 1.00 97.06 454 ILE A O 1
ATOM 3404 N N . LEU A 1 455 ? 2.561 -3.839 -11.835 1.00 98.00 455 LEU A N 1
ATOM 3405 C CA . LEU A 1 455 ? 3.847 -4.299 -11.308 1.00 98.00 455 LEU A CA 1
ATOM 3406 C C . LEU A 1 455 ? 4.274 -5.623 -11.958 1.00 98.00 455 LEU A C 1
ATOM 3408 O O . LEU A 1 455 ? 5.394 -5.709 -12.461 1.00 98.00 455 LEU A O 1
ATOM 3412 N N . HIS A 1 456 ? 3.383 -6.623 -12.002 1.00 98.00 456 HIS A N 1
ATOM 3413 C CA . HIS A 1 456 ? 3.624 -7.908 -12.675 1.00 98.00 456 HIS A CA 1
ATOM 3414 C C . HIS A 1 456 ? 4.051 -7.687 -14.130 1.00 98.00 456 HIS A C 1
ATOM 3416 O O . HIS A 1 456 ? 5.022 -8.294 -14.583 1.00 98.00 456 HIS A O 1
ATOM 3422 N N . TYR A 1 457 ? 3.404 -6.753 -14.834 1.00 98.00 457 TYR A N 1
ATOM 3423 C CA . TYR A 1 457 ? 3.761 -6.407 -16.207 1.00 98.00 457 TYR A CA 1
ATOM 3424 C C . TYR A 1 457 ? 5.156 -5.763 -16.332 1.00 98.00 457 TYR A C 1
ATOM 3426 O O . TYR A 1 457 ? 5.940 -6.180 -17.186 1.00 98.00 457 TYR A O 1
ATOM 3434 N N . ILE A 1 458 ? 5.524 -4.817 -15.455 1.00 98.50 458 ILE A N 1
ATOM 3435 C CA . ILE A 1 458 ? 6.878 -4.222 -15.429 1.00 98.50 458 ILE A CA 1
ATOM 3436 C C . ILE A 1 458 ? 7.944 -5.295 -15.172 1.00 98.50 458 ILE A C 1
ATOM 3438 O O . ILE A 1 458 ? 8.952 -5.339 -15.879 1.00 98.50 458 ILE A O 1
ATOM 3442 N N . ILE A 1 459 ? 7.725 -6.191 -14.205 1.00 98.00 459 ILE A N 1
ATOM 3443 C CA . ILE A 1 459 ? 8.650 -7.297 -13.916 1.00 98.00 459 ILE A CA 1
ATOM 3444 C C . ILE A 1 459 ? 8.759 -8.242 -15.123 1.00 98.00 459 ILE A C 1
ATOM 3446 O O . ILE A 1 459 ? 9.870 -8.546 -15.555 1.00 98.00 459 ILE A O 1
ATOM 3450 N N . SER A 1 460 ? 7.635 -8.616 -15.744 1.00 97.44 460 SER A N 1
ATOM 3451 C CA . SER A 1 460 ? 7.594 -9.452 -16.955 1.00 97.44 460 SER A CA 1
ATOM 3452 C C . SER A 1 460 ? 8.319 -8.808 -18.148 1.00 97.44 460 SER A C 1
ATOM 3454 O O . SER A 1 460 ? 8.978 -9.507 -18.928 1.00 97.44 460 SER A O 1
ATOM 3456 N N . ILE A 1 461 ? 8.282 -7.472 -18.283 1.00 98.06 461 ILE A N 1
ATOM 3457 C CA . ILE A 1 461 ? 9.101 -6.714 -19.248 1.00 98.06 461 ILE A CA 1
ATOM 3458 C C . ILE A 1 461 ? 10.592 -6.803 -18.887 1.00 98.06 461 ILE A C 1
ATOM 3460 O O . ILE A 1 461 ? 11.409 -7.063 -19.775 1.00 98.06 461 ILE A O 1
ATOM 3464 N N . MET A 1 462 ? 10.963 -6.628 -17.619 1.00 98.00 462 MET A N 1
ATOM 3465 C CA . MET A 1 462 ? 12.369 -6.520 -17.214 1.00 98.00 462 MET A CA 1
ATOM 3466 C C . MET A 1 462 ? 13.108 -7.866 -17.140 1.00 98.00 462 MET A C 1
ATOM 3468 O O . MET A 1 462 ? 14.259 -7.940 -17.573 1.00 98.00 462 MET A O 1
ATOM 3472 N N . ASP A 1 463 ? 12.455 -8.945 -16.700 1.00 95.88 463 ASP A N 1
ATOM 3473 C CA . ASP A 1 463 ? 13.036 -10.300 -16.620 1.00 95.88 463 ASP A CA 1
ATOM 3474 C C . ASP A 1 463 ? 13.563 -10.791 -17.980 1.00 95.88 463 ASP A C 1
ATOM 3476 O O . ASP A 1 463 ? 14.649 -11.364 -18.109 1.00 95.88 463 ASP A O 1
ATOM 3480 N N . GLY A 1 464 ? 12.827 -10.482 -19.052 1.00 95.56 464 GLY A N 1
ATOM 3481 C CA . GLY A 1 464 ? 13.195 -10.877 -20.411 1.00 95.56 464 GLY A CA 1
ATOM 3482 C C . GLY A 1 464 ? 14.440 -10.188 -20.984 1.00 95.56 464 GLY A C 1
ATOM 3483 O O . GLY A 1 464 ? 14.906 -10.627 -22.037 1.00 95.56 464 GLY A O 1
ATOM 3484 N N . TYR A 1 465 ? 15.004 -9.174 -20.312 1.00 96.12 465 TYR A N 1
ATOM 3485 C CA . TYR A 1 465 ? 16.347 -8.654 -20.619 1.00 96.12 465 TYR A CA 1
ATOM 3486 C C . TYR A 1 465 ? 17.481 -9.508 -20.022 1.00 96.12 465 TYR A C 1
ATOM 3488 O O . TYR A 1 465 ? 18.632 -9.323 -20.409 1.00 96.12 465 TYR A O 1
ATOM 3496 N N . LYS A 1 466 ? 17.162 -10.484 -19.156 1.00 94.12 466 LYS A N 1
ATOM 3497 C CA . LYS A 1 466 ? 18.076 -11.519 -18.641 1.00 94.12 466 LYS A CA 1
ATOM 3498 C C . LYS A 1 466 ? 19.344 -10.973 -17.978 1.00 94.12 466 LYS A C 1
ATOM 3500 O O . LYS A 1 466 ? 20.451 -11.418 -18.279 1.00 94.12 466 LYS A O 1
ATOM 3505 N N . TYR A 1 467 ? 19.180 -10.032 -17.053 1.00 91.62 467 TYR A N 1
ATOM 3506 C CA . TYR A 1 467 ? 20.263 -9.626 -16.159 1.00 91.62 467 TYR A CA 1
ATOM 3507 C C . TYR A 1 467 ? 20.774 -10.852 -15.373 1.00 91.62 467 TYR A C 1
ATOM 3509 O O . TYR A 1 467 ? 19.974 -11.638 -14.859 1.00 91.62 467 TYR A O 1
ATOM 3517 N N . ASN A 1 468 ? 22.099 -11.040 -15.368 1.00 83.88 468 ASN A N 1
ATOM 3518 C CA . ASN A 1 468 ? 22.800 -12.218 -14.827 1.00 83.88 468 ASN A CA 1
ATOM 3519 C C . ASN A 1 468 ? 24.075 -11.842 -14.037 1.00 83.88 468 ASN A C 1
ATOM 3521 O O . ASN A 1 468 ? 24.878 -12.717 -13.723 1.00 83.88 468 ASN A O 1
ATOM 3525 N N . GLN A 1 469 ? 24.312 -10.551 -13.794 1.00 89.69 469 GLN A N 1
ATOM 3526 C CA . GLN A 1 469 ? 25.536 -10.026 -13.182 1.00 89.69 469 GLN A CA 1
ATOM 3527 C C . GLN A 1 469 ? 25.159 -9.103 -12.020 1.00 89.69 469 GLN A C 1
ATOM 3529 O O . GLN A 1 469 ? 24.146 -8.404 -12.102 1.00 89.69 469 GLN A O 1
ATOM 3534 N N . SER A 1 470 ? 25.931 -9.125 -10.930 1.00 92.44 470 SER A N 1
ATOM 3535 C CA . SER A 1 470 ? 25.601 -8.357 -9.725 1.00 92.44 470 SER A CA 1
ATOM 3536 C C . SER A 1 470 ? 25.680 -6.854 -9.976 1.00 92.44 470 SER A C 1
ATOM 3538 O O . SER A 1 470 ? 26.447 -6.413 -10.840 1.00 92.44 470 SER A O 1
ATOM 3540 N N . TRP A 1 471 ? 24.928 -6.060 -9.205 1.00 92.88 471 TRP A N 1
ATOM 3541 C CA . TRP A 1 471 ? 24.852 -4.605 -9.397 1.00 92.88 471 TRP A CA 1
ATOM 3542 C C . TRP A 1 471 ? 26.236 -3.949 -9.501 1.00 92.88 471 TRP A C 1
ATOM 3544 O O . TRP A 1 471 ? 26.494 -3.184 -10.429 1.00 92.88 471 TRP A O 1
ATOM 3554 N N . ASP A 1 472 ? 27.166 -4.291 -8.612 1.00 90.94 472 ASP A N 1
ATOM 3555 C CA . ASP A 1 472 ? 28.495 -3.672 -8.589 1.00 90.94 472 ASP A CA 1
ATOM 3556 C C . ASP A 1 472 ? 29.395 -4.107 -9.751 1.00 90.94 472 ASP A C 1
ATOM 3558 O O . ASP A 1 472 ? 30.239 -3.326 -10.183 1.00 90.94 472 ASP A O 1
ATOM 3562 N N . SER A 1 473 ? 29.157 -5.291 -10.329 1.00 92.94 473 SER A N 1
ATOM 3563 C CA . SER A 1 473 ? 29.866 -5.764 -11.528 1.00 92.94 473 SER A CA 1
ATOM 3564 C C . SER A 1 473 ? 29.392 -5.109 -12.834 1.00 92.94 473 SER A C 1
ATOM 3566 O O . SER A 1 473 ? 30.114 -5.146 -13.829 1.00 92.94 473 SER A O 1
ATOM 3568 N N . MET A 1 474 ? 28.201 -4.494 -12.854 1.00 93.88 474 MET A N 1
ATOM 3569 C CA . MET A 1 474 ? 27.690 -3.790 -14.037 1.00 93.88 474 MET A CA 1
ATOM 3570 C C . MET A 1 474 ? 28.500 -2.522 -14.336 1.00 93.88 474 MET A C 1
ATOM 3572 O O . MET A 1 474 ? 28.776 -1.731 -13.425 1.00 93.88 474 MET A O 1
ATOM 3576 N N . SER A 1 475 ? 28.778 -2.266 -15.618 1.00 95.94 475 SER A N 1
ATOM 3577 C CA . SER A 1 475 ? 29.347 -0.986 -16.055 1.00 95.94 475 SER A CA 1
ATOM 3578 C C . SER A 1 475 ? 28.370 0.179 -15.825 1.00 95.94 475 SER A C 1
ATOM 3580 O O . SER A 1 475 ? 27.172 -0.018 -15.599 1.00 95.94 475 SER A O 1
ATOM 3582 N N . ASP A 1 476 ? 28.864 1.418 -15.888 1.00 96.12 476 ASP A N 1
ATOM 3583 C CA . ASP A 1 476 ? 27.988 2.593 -15.826 1.00 96.12 476 ASP A CA 1
ATOM 3584 C C . ASP A 1 476 ? 27.016 2.650 -17.013 1.00 96.12 476 ASP A C 1
ATOM 3586 O O . ASP A 1 476 ? 25.851 2.994 -16.816 1.00 96.12 476 ASP A O 1
ATOM 3590 N N . ASP A 1 477 ? 27.451 2.239 -18.207 1.00 96.88 477 ASP A N 1
ATOM 3591 C CA . ASP A 1 477 ? 26.601 2.180 -19.399 1.00 96.88 477 ASP A CA 1
ATOM 3592 C C . ASP A 1 477 ? 25.501 1.116 -19.261 1.00 96.88 477 ASP A C 1
ATOM 3594 O O . ASP A 1 477 ? 24.349 1.382 -19.607 1.00 96.88 477 ASP A O 1
ATOM 3598 N N . ASP A 1 478 ? 25.802 -0.047 -18.667 1.00 96.62 478 ASP A N 1
ATOM 3599 C CA . ASP A 1 478 ? 24.795 -1.066 -18.330 1.00 96.62 478 ASP A CA 1
ATOM 3600 C C . ASP A 1 478 ? 23.779 -0.544 -17.303 1.00 96.62 478 ASP A C 1
ATOM 3602 O O . ASP A 1 478 ? 22.583 -0.824 -17.411 1.00 96.62 478 ASP A O 1
ATOM 3606 N N . LYS A 1 479 ? 24.237 0.224 -16.303 1.00 96.88 479 LYS A N 1
ATOM 3607 C CA . LYS A 1 479 ? 23.382 0.841 -15.272 1.00 96.88 479 LYS A CA 1
ATOM 3608 C C . LYS A 1 479 ? 22.477 1.920 -15.871 1.00 96.88 479 LYS A C 1
ATOM 3610 O O . LYS A 1 479 ? 21.277 1.931 -15.597 1.00 96.88 479 LYS A O 1
ATOM 3615 N N . ILE A 1 480 ? 23.012 2.770 -16.748 1.00 98.31 480 ILE A N 1
ATOM 3616 C CA . ILE A 1 480 ? 22.254 3.765 -17.524 1.00 98.31 480 ILE A CA 1
ATOM 3617 C C . ILE A 1 480 ? 21.230 3.075 -18.435 1.00 98.31 480 ILE A C 1
ATOM 3619 O O . ILE A 1 480 ? 20.067 3.480 -18.478 1.00 98.31 480 ILE A O 1
ATOM 3623 N N . LEU A 1 481 ? 21.628 2.010 -19.135 1.00 98.25 481 LEU A N 1
ATOM 3624 C CA . LEU A 1 481 ? 20.752 1.232 -20.011 1.00 98.25 481 LEU A CA 1
ATOM 3625 C C . LEU A 1 481 ? 19.646 0.510 -19.227 1.00 98.25 481 LEU A C 1
ATOM 3627 O O . LEU A 1 481 ? 18.498 0.491 -19.670 1.00 98.25 481 LEU A O 1
ATOM 3631 N N . PHE A 1 482 ? 19.956 -0.029 -18.045 1.00 98.12 482 PHE A N 1
ATOM 3632 C CA . PHE A 1 482 ? 18.963 -0.566 -17.117 1.00 98.12 482 PHE A CA 1
ATOM 3633 C C . PHE A 1 482 ? 17.951 0.503 -16.690 1.00 98.12 482 PHE A C 1
ATOM 3635 O O . PHE A 1 482 ? 16.753 0.295 -16.873 1.00 98.12 482 PHE A O 1
ATOM 3642 N N . TYR A 1 483 ? 18.403 1.652 -16.176 1.00 98.19 483 TYR A N 1
ATOM 3643 C CA . TYR A 1 483 ? 17.505 2.726 -15.738 1.00 98.19 483 TYR A CA 1
ATOM 3644 C C . TYR A 1 483 ? 16.645 3.273 -16.887 1.00 98.19 483 TYR A C 1
ATOM 3646 O O . TYR A 1 483 ? 15.460 3.557 -16.697 1.00 98.19 483 TYR A O 1
ATOM 3654 N N . HIS A 1 484 ? 17.207 3.359 -18.095 1.00 98.69 484 HIS A N 1
ATOM 3655 C CA . HIS A 1 484 ? 16.472 3.730 -19.298 1.00 98.69 484 HIS A CA 1
ATOM 3656 C C . HIS A 1 484 ? 15.381 2.699 -19.640 1.00 98.69 484 HIS A C 1
ATOM 3658 O O . HIS A 1 484 ? 14.210 3.069 -19.721 1.00 98.69 484 HIS A O 1
ATOM 3664 N N . ARG A 1 485 ? 15.729 1.408 -19.763 1.00 98.69 485 ARG A N 1
ATOM 3665 C CA . ARG A 1 485 ? 14.766 0.321 -20.040 1.00 98.69 485 ARG A CA 1
ATOM 3666 C C . ARG A 1 485 ? 13.683 0.219 -18.968 1.00 98.69 485 ARG A C 1
ATOM 3668 O O . ARG A 1 485 ? 12.520 0.029 -19.303 1.00 98.69 485 ARG A O 1
ATOM 3675 N N . PHE A 1 486 ? 14.048 0.397 -17.698 1.00 98.62 486 PHE A N 1
ATOM 3676 C CA . PHE A 1 486 ? 13.109 0.436 -16.578 1.00 98.62 486 PHE A CA 1
ATOM 3677 C C . PHE A 1 486 ? 12.134 1.614 -16.702 1.00 98.62 486 PHE A C 1
ATOM 3679 O O . PHE A 1 486 ? 10.938 1.448 -16.478 1.00 98.62 486 PHE A O 1
ATOM 3686 N N . THR A 1 487 ? 12.616 2.783 -17.132 1.00 98.50 487 THR A N 1
ATOM 3687 C CA . THR A 1 487 ? 11.764 3.952 -17.393 1.00 98.50 487 THR A CA 1
ATOM 3688 C C . THR A 1 487 ? 10.799 3.709 -18.549 1.00 98.50 487 THR A C 1
ATOM 3690 O O . THR A 1 487 ? 9.606 3.965 -18.403 1.00 98.50 487 THR A O 1
ATOM 3693 N N . GLU A 1 488 ? 11.262 3.152 -19.668 1.00 98.44 488 GLU A N 1
ATOM 3694 C CA . GLU A 1 488 ? 10.377 2.821 -20.791 1.00 98.44 488 GLU A CA 1
ATOM 3695 C C . GLU A 1 488 ? 9.359 1.729 -20.421 1.00 98.44 488 GLU A C 1
ATOM 3697 O O . GLU A 1 488 ? 8.179 1.851 -20.752 1.00 98.44 488 GLU A O 1
ATOM 3702 N N . ALA A 1 489 ? 9.773 0.707 -19.661 1.00 98.31 489 ALA A N 1
ATOM 3703 C CA . ALA A 1 489 ? 8.882 -0.321 -19.123 1.00 98.31 489 ALA A CA 1
ATOM 3704 C C . ALA A 1 489 ? 7.791 0.281 -18.221 1.00 98.31 489 ALA A C 1
ATOM 3706 O O . ALA A 1 489 ? 6.620 -0.067 -18.372 1.00 98.31 489 ALA A O 1
ATOM 3707 N N . MET A 1 490 ? 8.145 1.230 -17.343 1.00 97.81 490 MET A N 1
ATOM 3708 C CA . MET A 1 490 ? 7.162 1.998 -16.575 1.00 97.81 490 MET A CA 1
ATOM 3709 C C . MET A 1 490 ? 6.203 2.749 -17.510 1.00 97.81 490 MET A C 1
ATOM 3711 O O . MET A 1 490 ? 4.995 2.577 -17.386 1.00 97.81 490 MET A O 1
ATOM 3715 N N . LYS A 1 491 ? 6.694 3.521 -18.487 1.00 95.50 491 LYS A N 1
ATOM 3716 C CA . LYS A 1 491 ? 5.843 4.308 -19.403 1.00 95.50 491 LYS A CA 1
ATOM 3717 C C . LYS A 1 491 ? 4.827 3.445 -20.164 1.00 95.50 491 LYS A C 1
ATOM 3719 O O . LYS A 1 491 ? 3.646 3.789 -20.196 1.00 95.50 491 LYS A O 1
ATOM 3724 N N . PHE A 1 492 ? 5.245 2.294 -20.698 1.00 94.44 492 PHE A N 1
ATOM 3725 C CA . PHE A 1 492 ? 4.330 1.333 -21.330 1.00 94.44 492 PHE A CA 1
ATOM 3726 C C . PHE A 1 492 ? 3.337 0.693 -20.347 1.00 94.44 492 PHE A C 1
ATOM 3728 O O . PHE A 1 492 ? 2.212 0.392 -20.736 1.00 94.44 492 PHE A O 1
ATOM 3735 N N . ALA A 1 493 ? 3.714 0.484 -19.085 1.00 94.62 493 ALA A N 1
ATOM 3736 C CA . ALA A 1 493 ? 2.837 -0.118 -18.082 1.00 94.62 493 ALA A CA 1
ATOM 3737 C C . ALA A 1 493 ? 1.825 0.886 -17.493 1.00 94.62 493 ALA A C 1
ATOM 3739 O O . ALA A 1 493 ? 0.644 0.565 -17.358 1.00 94.62 493 ALA A O 1
ATOM 3740 N N . TYR A 1 494 ? 2.235 2.126 -17.209 1.00 92.19 494 TYR A N 1
ATOM 3741 C CA . TYR A 1 494 ? 1.326 3.181 -16.748 1.00 92.19 494 TYR A CA 1
ATOM 3742 C C . TYR A 1 494 ? 0.349 3.643 -17.839 1.00 92.19 494 TYR A C 1
ATOM 3744 O O . TYR A 1 494 ? -0.754 4.056 -17.490 1.00 92.19 494 TYR A O 1
ATOM 3752 N N . ALA A 1 495 ? 0.674 3.486 -19.132 1.00 88.25 495 ALA A N 1
ATOM 3753 C CA . ALA A 1 495 ? -0.324 3.596 -20.203 1.00 88.25 495 ALA A CA 1
ATOM 3754 C C . ALA A 1 495 ? -1.513 2.654 -19.942 1.00 88.25 495 ALA A C 1
ATOM 3756 O O . ALA A 1 495 ? -2.658 3.092 -19.852 1.00 88.25 495 ALA A O 1
ATOM 3757 N N . ARG A 1 496 ? -1.220 1.368 -19.711 1.00 88.06 496 ARG A N 1
ATOM 3758 C CA . ARG A 1 496 ? -2.210 0.312 -19.447 1.00 88.06 496 ARG A CA 1
ATOM 3759 C C . ARG A 1 496 ? -2.934 0.500 -18.115 1.00 88.06 496 ARG A C 1
ATOM 3761 O O . ARG A 1 496 ? -4.111 0.183 -18.021 1.00 88.06 496 ARG A O 1
ATOM 3768 N N . ARG A 1 497 ? -2.309 1.141 -17.117 1.00 88.69 497 ARG A N 1
ATOM 3769 C CA . ARG A 1 497 ? -2.999 1.572 -15.882 1.00 88.69 497 ARG A CA 1
ATOM 3770 C C . ARG A 1 497 ? -4.173 2.526 -16.155 1.00 88.69 497 ARG A C 1
ATOM 3772 O O . ARG A 1 497 ? -5.089 2.580 -15.342 1.00 88.69 497 ARG A O 1
ATOM 3779 N N . THR A 1 498 ? -4.170 3.282 -17.258 1.00 80.62 498 THR A N 1
ATOM 3780 C CA . THR A 1 498 ? -5.316 4.148 -17.614 1.00 80.62 498 THR A CA 1
ATOM 3781 C C . THR A 1 498 ? -6.513 3.372 -18.167 1.00 80.62 498 THR A C 1
ATOM 3783 O O . THR A 1 498 ? -7.620 3.900 -18.194 1.00 80.62 498 THR A O 1
ATOM 3786 N N . GLU A 1 499 ? -6.316 2.112 -18.550 1.00 82.38 499 GLU A N 1
ATOM 3787 C CA . GLU A 1 499 ? -7.352 1.226 -19.087 1.00 82.38 499 GLU A CA 1
ATOM 3788 C C . GLU A 1 499 ? -7.990 0.358 -17.976 1.00 82.38 499 GLU A C 1
ATOM 3790 O O . GLU A 1 499 ? -9.055 -0.215 -18.179 1.00 82.38 499 GLU A O 1
ATOM 3795 N N . LEU A 1 500 ? -7.385 0.299 -16.779 1.00 88.62 500 LEU A N 1
ATOM 3796 C CA . LEU A 1 500 ? -7.875 -0.494 -15.642 1.00 88.62 500 LEU A CA 1
ATOM 3797 C C . LEU A 1 500 ? -8.965 0.206 -14.807 1.00 88.62 500 LEU A C 1
ATOM 3799 O O . LEU A 1 500 ? -9.020 1.434 -14.699 1.00 88.62 500 LEU A O 1
ATOM 3803 N N . GLY A 1 501 ? -9.785 -0.617 -14.153 1.00 87.88 501 GLY A N 1
ATOM 3804 C CA . GLY A 1 501 ? -10.803 -0.238 -13.176 1.00 87.88 501 GLY A CA 1
ATOM 3805 C C . GLY A 1 501 ? -11.297 -1.458 -12.389 1.00 87.88 501 GLY A C 1
ATOM 3806 O O . GLY A 1 501 ? -10.698 -2.530 -12.452 1.00 87.88 501 GLY A O 1
ATOM 3807 N N . ASP A 1 502 ? -12.403 -1.295 -11.663 1.00 94.31 502 ASP A N 1
ATOM 3808 C CA . ASP A 1 502 ? -13.147 -2.388 -11.017 1.00 94.31 502 ASP A CA 1
ATOM 3809 C C . ASP A 1 502 ? -13.728 -3.339 -12.084 1.00 94.31 502 ASP A C 1
ATOM 3811 O O . ASP A 1 502 ? -14.618 -2.943 -12.844 1.00 94.31 502 ASP A O 1
ATOM 3815 N N . ASP A 1 503 ? -13.220 -4.573 -12.169 1.00 90.19 503 ASP A N 1
ATOM 3816 C CA . ASP A 1 503 ? -13.506 -5.496 -13.281 1.00 90.19 503 ASP A CA 1
ATOM 3817 C C . ASP A 1 503 ? -14.958 -6.008 -13.309 1.00 90.19 503 ASP A C 1
ATOM 3819 O O . ASP A 1 503 ? -15.488 -6.344 -14.369 1.00 90.19 503 ASP A O 1
ATOM 3823 N N . ARG A 1 504 ? -15.669 -5.914 -12.179 1.00 91.38 504 ARG A N 1
ATOM 3824 C CA . ARG A 1 504 ? -17.118 -6.169 -12.067 1.00 91.38 504 ARG A CA 1
ATOM 3825 C C . ARG A 1 504 ? -17.973 -5.095 -12.750 1.00 91.38 504 ARG A C 1
ATOM 3827 O O . ARG A 1 504 ? -19.148 -5.332 -13.017 1.00 91.38 504 ARG A O 1
ATOM 3834 N N . PHE A 1 505 ? -17.394 -3.922 -13.012 1.00 93.00 505 PHE A N 1
ATOM 3835 C CA . PHE A 1 505 ? -18.018 -2.801 -13.724 1.00 93.00 505 PHE A CA 1
ATOM 3836 C C . PHE A 1 505 ? -17.395 -2.556 -15.109 1.00 93.00 505 PHE A C 1
ATOM 3838 O O . PHE A 1 505 ? -17.951 -1.780 -15.884 1.00 93.00 505 PHE A O 1
ATOM 3845 N N . VAL A 1 506 ? -16.251 -3.181 -15.413 1.00 88.44 506 VAL A N 1
ATOM 3846 C CA . VAL A 1 506 ? -15.498 -3.026 -16.670 1.00 88.44 506 VAL A CA 1
ATOM 3847 C C . VAL A 1 506 ? -15.006 -4.410 -17.129 1.00 88.44 506 VAL A C 1
ATOM 3849 O O . VAL A 1 506 ? -13.868 -4.784 -16.831 1.00 88.44 506 VAL A O 1
ATOM 3852 N N . PRO A 1 507 ? -15.848 -5.205 -17.819 1.00 87.12 507 PRO A N 1
ATOM 3853 C CA . PRO A 1 507 ? -15.530 -6.589 -18.187 1.00 87.12 507 PRO A CA 1
ATOM 3854 C C . PRO A 1 507 ? -14.242 -6.751 -19.009 1.00 87.12 507 PRO A C 1
ATOM 3856 O O . PRO A 1 507 ? -13.576 -7.783 -18.932 1.00 87.12 507 PRO A O 1
ATOM 3859 N N . GLU A 1 508 ? -13.851 -5.718 -19.759 1.00 84.38 508 GLU A N 1
ATOM 3860 C CA . GLU A 1 508 ? -12.620 -5.651 -20.552 1.00 84.38 508 GLU A CA 1
ATOM 3861 C C . GLU A 1 508 ? -11.354 -5.817 -19.690 1.00 84.38 508 GLU A C 1
ATOM 3863 O O . GLU A 1 508 ? -10.320 -6.291 -20.170 1.00 84.38 508 GLU A O 1
ATOM 3868 N N . VAL A 1 509 ? -11.423 -5.483 -18.394 1.00 87.62 509 VAL A N 1
ATOM 3869 C CA . VAL A 1 509 ? -10.311 -5.658 -17.446 1.00 87.62 509 VAL A CA 1
ATOM 3870 C C . VAL A 1 509 ? -9.926 -7.133 -17.289 1.00 87.62 509 VAL A C 1
ATOM 3872 O O . VAL A 1 509 ? -8.754 -7.422 -17.048 1.00 87.62 509 VAL A O 1
ATOM 3875 N N . ALA A 1 510 ? -10.845 -8.080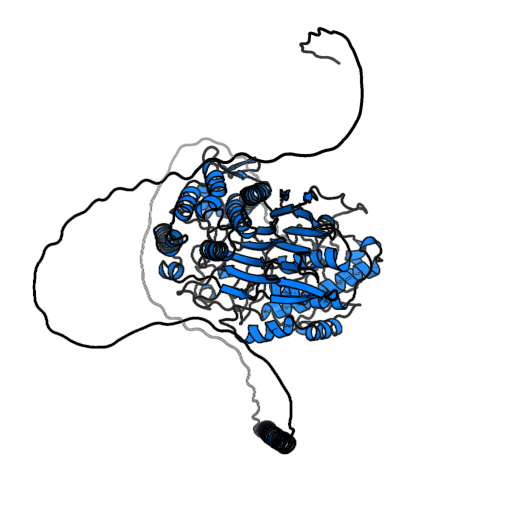 -17.513 1.00 87.69 510 ALA A N 1
ATOM 3876 C CA . ALA A 1 510 ? -10.521 -9.506 -17.519 1.00 87.69 510 ALA A CA 1
ATOM 3877 C C . ALA A 1 510 ? -9.607 -9.900 -18.699 1.00 87.69 510 ALA A C 1
ATOM 3879 O O . ALA A 1 510 ? -8.636 -10.629 -18.503 1.00 87.69 510 ALA A O 1
ATOM 3880 N N . GLU A 1 511 ? -9.844 -9.375 -19.906 1.00 85.06 511 GLU A N 1
ATOM 3881 C CA . GLU A 1 511 ? -8.970 -9.621 -21.068 1.00 85.06 511 GLU A CA 1
ATOM 3882 C C . GLU A 1 511 ? -7.615 -8.908 -20.914 1.00 85.06 511 GLU A C 1
ATOM 3884 O O . GLU A 1 511 ? -6.561 -9.456 -21.260 1.00 85.06 511 GLU A O 1
ATOM 3889 N N . MET A 1 512 ? -7.614 -7.712 -20.316 1.00 87.06 512 MET A N 1
ATOM 3890 C CA . MET A 1 512 ? -6.381 -6.995 -19.982 1.00 87.06 512 MET A CA 1
ATOM 3891 C C . MET A 1 512 ? -5.560 -7.705 -18.896 1.00 87.06 512 MET A C 1
ATOM 3893 O O . MET A 1 512 ? -4.333 -7.714 -18.991 1.00 87.06 512 MET A O 1
ATOM 3897 N N . LYS A 1 513 ? -6.203 -8.347 -17.910 1.00 92.12 513 LYS A N 1
ATOM 3898 C CA . LYS A 1 513 ? -5.561 -9.173 -16.869 1.00 92.12 513 LYS A CA 1
ATOM 3899 C C . LYS A 1 513 ? -4.741 -10.303 -17.502 1.00 92.12 513 LYS A C 1
ATOM 3901 O O . LYS A 1 513 ? -3.527 -10.353 -17.299 1.00 92.12 513 LYS A O 1
ATOM 3906 N N . GLU A 1 514 ? -5.351 -11.105 -18.373 1.00 91.38 514 GLU A N 1
ATOM 3907 C CA . GLU A 1 514 ? -4.651 -12.172 -19.110 1.00 91.38 514 GLU A CA 1
ATOM 3908 C C . GLU A 1 514 ? -3.556 -11.629 -20.046 1.00 91.38 514 GLU A C 1
ATOM 3910 O O . GLU A 1 514 ? -2.442 -12.158 -20.103 1.00 91.38 514 GLU A O 1
ATOM 3915 N N . THR A 1 515 ? -3.835 -10.528 -20.751 1.00 90.31 515 THR A N 1
ATOM 3916 C CA . THR A 1 515 ? -2.883 -9.911 -21.688 1.00 90.31 515 THR A CA 1
ATOM 3917 C C . THR A 1 515 ? -1.623 -9.407 -20.978 1.00 90.31 515 THR A C 1
ATOM 3919 O O . THR A 1 515 ? -0.511 -9.705 -21.422 1.00 90.31 515 THR A O 1
ATOM 3922 N N . LEU A 1 516 ? -1.772 -8.686 -19.860 1.00 93.06 516 LEU A N 1
ATOM 3923 C CA . LEU A 1 516 ? -0.665 -8.080 -19.108 1.00 93.06 516 LEU A CA 1
ATOM 3924 C C . LEU A 1 516 ? 0.145 -9.099 -18.292 1.00 93.06 516 LEU A C 1
ATOM 3926 O O . LEU A 1 516 ? 1.347 -8.903 -18.109 1.00 93.06 516 LEU A O 1
ATOM 3930 N N . LEU A 1 517 ? -0.461 -10.208 -17.857 1.00 94.50 517 LEU A N 1
ATOM 3931 C CA . LEU A 1 517 ? 0.277 -11.330 -17.260 1.00 94.50 517 LEU A CA 1
ATOM 3932 C C . LEU A 1 517 ? 1.075 -12.135 -18.307 1.00 94.50 517 LEU A C 1
ATOM 3934 O O . LEU A 1 517 ? 2.037 -12.825 -17.959 1.00 94.50 517 LEU A O 1
ATOM 3938 N N . SER A 1 518 ? 0.720 -12.052 -19.595 1.00 90.31 518 SER A N 1
ATOM 3939 C CA . SER A 1 518 ? 1.323 -12.898 -20.628 1.00 90.31 518 SER A CA 1
ATOM 3940 C C . SER A 1 518 ? 2.800 -12.549 -20.942 1.00 90.31 518 SER A C 1
ATOM 3942 O O . SER A 1 518 ? 3.140 -11.402 -21.263 1.00 90.31 518 SER A O 1
ATOM 3944 N N . PRO A 1 519 ? 3.715 -13.543 -20.989 1.00 91.81 519 PRO A N 1
ATOM 3945 C CA . PRO A 1 519 ? 5.104 -13.317 -21.417 1.00 91.81 519 PRO A CA 1
ATOM 3946 C C . PRO A 1 519 ? 5.246 -12.873 -22.885 1.00 91.81 519 PRO A C 1
ATOM 3948 O O . PRO A 1 519 ? 6.274 -12.307 -23.273 1.00 91.81 519 PRO A O 1
ATOM 3951 N N . TRP A 1 520 ? 4.229 -13.132 -23.718 1.00 92.56 520 TRP A N 1
ATOM 3952 C CA . TRP A 1 520 ? 4.172 -12.670 -25.108 1.00 92.56 520 TRP A CA 1
ATOM 3953 C C . TRP A 1 520 ? 3.995 -11.148 -25.189 1.00 92.56 520 TRP A C 1
ATOM 3955 O O . TRP A 1 520 ? 4.752 -10.505 -25.918 1.00 92.56 520 TRP A O 1
ATOM 3965 N N . PHE A 1 521 ? 3.066 -10.560 -24.429 1.00 92.06 521 PHE A N 1
ATOM 3966 C CA . PHE A 1 521 ? 2.810 -9.120 -24.497 1.00 92.06 521 PHE A CA 1
ATOM 3967 C C . PHE A 1 521 ? 4.000 -8.315 -23.953 1.00 92.06 521 PHE A C 1
ATOM 3969 O O . PHE A 1 521 ? 4.468 -7.375 -24.595 1.00 92.06 521 PHE A O 1
ATOM 3976 N N . ALA A 1 522 ? 4.625 -8.786 -22.868 1.00 94.44 522 ALA A N 1
ATOM 3977 C CA . ALA A 1 522 ? 5.885 -8.222 -22.379 1.00 94.44 522 ALA A CA 1
ATOM 3978 C C . ALA A 1 522 ? 7.039 -8.334 -23.401 1.00 94.44 522 ALA A C 1
ATOM 3980 O O . ALA A 1 522 ? 7.879 -7.437 -23.504 1.00 94.44 522 ALA A O 1
ATOM 3981 N N . LYS A 1 523 ? 7.084 -9.409 -24.208 1.00 94.69 523 LYS A N 1
ATOM 3982 C CA . LYS A 1 523 ? 8.033 -9.537 -25.332 1.00 94.69 523 LYS A CA 1
ATOM 3983 C C . LYS A 1 523 ? 7.723 -8.547 -26.460 1.00 94.69 523 LYS A C 1
ATOM 3985 O O . LYS A 1 523 ? 8.668 -8.023 -27.046 1.00 94.69 523 LYS A O 1
ATOM 3990 N N . LEU A 1 524 ? 6.448 -8.293 -26.756 1.00 91.12 524 LEU A N 1
ATOM 3991 C CA . LEU A 1 524 ? 6.032 -7.300 -27.747 1.00 91.12 524 LEU A CA 1
ATOM 3992 C C . LEU A 1 524 ? 6.461 -5.892 -27.315 1.00 91.12 524 LEU A C 1
ATOM 3994 O O . LEU A 1 524 ? 7.142 -5.215 -28.080 1.00 91.12 524 LEU A O 1
ATOM 3998 N N . THR A 1 525 ? 6.177 -5.486 -26.074 1.00 93.81 525 THR A N 1
ATOM 3999 C CA . THR A 1 525 ? 6.611 -4.178 -25.558 1.00 93.81 525 THR A CA 1
ATOM 4000 C C . THR A 1 525 ? 8.134 -4.038 -25.496 1.00 93.81 525 THR A C 1
ATOM 4002 O O . THR A 1 525 ? 8.640 -2.995 -25.903 1.00 93.81 525 THR A O 1
ATOM 4005 N N . ARG A 1 526 ? 8.900 -5.078 -25.125 1.00 97.12 526 ARG A N 1
ATOM 4006 C CA . ARG A 1 526 ? 10.377 -5.039 -25.240 1.00 97.12 526 ARG A CA 1
ATOM 4007 C C . ARG A 1 526 ? 10.879 -4.725 -26.654 1.00 97.12 526 ARG A C 1
ATOM 4009 O O . ARG A 1 526 ? 11.943 -4.134 -26.779 1.00 97.12 526 ARG A O 1
ATOM 4016 N N . ALA A 1 527 ? 10.144 -5.106 -27.701 1.00 95.94 527 ALA A N 1
ATOM 4017 C CA . ALA A 1 527 ? 10.502 -4.803 -29.090 1.00 95.94 527 ALA A CA 1
ATOM 4018 C C . ALA A 1 527 ? 10.144 -3.364 -29.524 1.00 95.94 527 ALA A C 1
ATOM 4020 O O . ALA A 1 527 ? 10.569 -2.936 -30.595 1.00 95.94 527 ALA A O 1
ATOM 4021 N N . LEU A 1 528 ? 9.385 -2.623 -28.707 1.00 93.38 528 LEU A N 1
ATOM 4022 C CA . LEU A 1 528 ? 9.083 -1.198 -28.898 1.00 93.38 528 LEU A CA 1
ATOM 4023 C C . LEU A 1 528 ? 10.048 -0.279 -28.124 1.00 93.38 528 LEU A C 1
ATOM 4025 O O . LEU A 1 528 ? 10.185 0.892 -28.472 1.00 93.38 528 LEU A O 1
ATOM 4029 N N . ILE A 1 529 ? 10.717 -0.794 -27.086 1.00 97.19 529 ILE A N 1
ATOM 4030 C CA . ILE A 1 529 ? 11.693 -0.047 -26.280 1.00 97.19 529 ILE A CA 1
ATOM 4031 C C . ILE A 1 529 ? 12.963 0.202 -27.107 1.00 97.19 529 ILE A C 1
ATOM 4033 O O . ILE A 1 529 ? 13.635 -0.734 -27.539 1.00 97.19 529 ILE A O 1
ATOM 4037 N N . ASN A 1 530 ? 13.303 1.475 -27.317 1.00 97.44 530 ASN A N 1
ATOM 4038 C CA . ASN A 1 530 ? 14.496 1.887 -28.050 1.00 97.44 530 ASN A CA 1
ATOM 4039 C C . ASN A 1 530 ? 15.640 2.211 -27.079 1.00 97.44 530 ASN A C 1
ATOM 4041 O O . ASN A 1 530 ? 15.673 3.291 -26.506 1.00 97.44 530 ASN A O 1
ATOM 4045 N N . ASP A 1 531 ? 16.616 1.312 -26.958 1.00 98.12 531 ASP A N 1
ATOM 4046 C CA . ASP A 1 531 ? 17.747 1.420 -26.018 1.00 98.12 531 ASP A CA 1
ATOM 4047 C C . ASP A 1 531 ? 18.593 2.712 -26.129 1.00 98.12 531 ASP A C 1
ATOM 4049 O O . ASP A 1 531 ? 19.395 3.017 -25.235 1.00 98.12 531 ASP A O 1
ATOM 4053 N N . GLN A 1 532 ? 18.470 3.469 -27.224 1.00 97.94 532 GLN A N 1
ATOM 4054 C CA . GLN A 1 532 ? 19.228 4.694 -27.480 1.00 97.94 532 GLN A CA 1
ATOM 4055 C C . GLN A 1 532 ? 18.465 5.974 -27.114 1.00 97.94 532 GLN A C 1
ATOM 4057 O O . GLN A 1 532 ? 19.125 6.967 -26.816 1.00 97.94 532 GLN A O 1
ATOM 4062 N N . ARG A 1 533 ? 17.123 5.983 -27.116 1.00 97.31 533 ARG A N 1
ATOM 4063 C CA . ARG A 1 533 ? 16.320 7.191 -26.851 1.00 97.31 533 ARG A CA 1
ATOM 4064 C C . ARG A 1 533 ? 14.910 6.887 -26.343 1.00 97.31 533 ARG A C 1
ATOM 4066 O O . ARG A 1 533 ? 14.260 5.950 -26.792 1.00 97.31 533 ARG A O 1
ATOM 4073 N N . THR A 1 534 ? 14.405 7.750 -25.471 1.00 97.31 534 THR A N 1
ATOM 4074 C CA . THR A 1 534 ? 12.989 7.799 -25.098 1.00 97.31 534 THR A CA 1
ATOM 4075 C C . THR A 1 534 ? 12.148 8.498 -26.177 1.00 97.31 534 THR A C 1
ATOM 4077 O O . THR A 1 534 ? 12.686 9.186 -27.049 1.00 97.31 534 THR A O 1
ATOM 4080 N N . SER A 1 535 ? 10.823 8.349 -26.114 1.00 93.50 535 SER A N 1
ATOM 4081 C CA . SER A 1 535 ? 9.877 9.179 -26.866 1.00 93.50 535 SER A CA 1
ATOM 4082 C C . SER A 1 535 ? 9.102 10.105 -25.932 1.00 93.50 535 SER A C 1
ATOM 4084 O O . SER A 1 535 ? 8.661 9.689 -24.859 1.00 93.50 535 SER A O 1
ATOM 4086 N N . ASN A 1 536 ? 8.880 11.343 -26.377 1.00 88.88 536 ASN A N 1
ATOM 4087 C CA . ASN A 1 536 ? 8.065 12.334 -25.670 1.00 88.88 536 ASN A CA 1
ATOM 4088 C C . ASN A 1 536 ? 6.651 12.495 -26.265 1.00 88.88 536 ASN A C 1
ATOM 4090 O O . ASN A 1 536 ? 5.875 13.309 -25.775 1.00 88.88 536 ASN A O 1
ATOM 4094 N N . ASP A 1 537 ? 6.293 11.699 -27.283 1.00 88.19 537 ASP A N 1
ATOM 4095 C CA . ASP A 1 537 ? 4.909 11.559 -27.754 1.00 88.19 537 ASP A CA 1
ATOM 4096 C C . ASP A 1 537 ? 4.219 10.405 -27.010 1.00 88.19 537 ASP A C 1
ATOM 4098 O O . ASP A 1 537 ? 4.602 9.237 -27.150 1.00 88.19 537 ASP A O 1
ATOM 4102 N N . THR A 1 538 ? 3.168 10.719 -26.251 1.00 82.44 538 THR A N 1
ATOM 4103 C CA . THR A 1 538 ? 2.361 9.752 -25.492 1.00 82.44 538 THR A CA 1
ATOM 4104 C C . THR A 1 538 ? 1.701 8.693 -26.377 1.00 82.44 538 THR A C 1
ATOM 4106 O O . THR A 1 538 ? 1.453 7.580 -25.907 1.00 82.44 538 THR A O 1
ATOM 4109 N N . LYS A 1 539 ? 1.488 8.975 -27.672 1.00 82.69 539 LYS A N 1
ATOM 4110 C CA . LYS A 1 539 ? 0.953 8.011 -28.650 1.00 82.69 539 LYS A CA 1
ATOM 4111 C C . LYS A 1 539 ? 1.880 6.821 -28.866 1.00 82.69 539 LYS A C 1
ATOM 4113 O O . LYS A 1 539 ? 1.392 5.729 -29.131 1.00 82.69 539 LYS A O 1
ATOM 4118 N N . THR A 1 540 ? 3.189 6.997 -28.659 1.00 85.50 540 THR A N 1
ATOM 4119 C CA . THR A 1 540 ? 4.181 5.900 -28.659 1.00 85.50 540 THR A CA 1
ATOM 4120 C C . THR A 1 540 ? 3.824 4.815 -27.638 1.00 85.50 540 THR A C 1
ATOM 4122 O O . THR A 1 540 ? 4.087 3.637 -27.863 1.00 85.50 540 THR A O 1
ATOM 4125 N N . TYR A 1 541 ? 3.195 5.219 -26.531 1.00 85.69 541 TYR A N 1
ATOM 4126 C CA . TYR A 1 541 ? 2.785 4.359 -25.421 1.00 85.69 541 TYR A CA 1
ATOM 4127 C C . TYR A 1 541 ? 1.269 4.073 -25.428 1.00 85.69 541 TYR A C 1
ATOM 4129 O O . TYR A 1 541 ? 0.811 3.234 -24.659 1.00 85.69 541 TYR A O 1
ATOM 4137 N N . GLY A 1 542 ? 0.502 4.719 -26.320 1.00 74.31 542 GLY A N 1
ATOM 4138 C CA . GLY A 1 542 ? -0.935 4.500 -26.540 1.00 74.31 542 GLY A CA 1
ATOM 4139 C C . GLY A 1 542 ? -1.890 5.563 -25.971 1.00 74.31 542 GLY A C 1
ATOM 4140 O O . GLY A 1 542 ? -3.097 5.353 -26.022 1.00 74.31 542 GLY A O 1
ATOM 4141 N N . VAL A 1 543 ? -1.401 6.694 -25.442 1.00 66.50 543 VAL A N 1
ATOM 4142 C CA . VAL A 1 543 ? -2.216 7.657 -24.656 1.00 66.50 543 VAL A CA 1
ATOM 4143 C C . VAL A 1 543 ? -2.309 9.046 -25.318 1.00 66.50 543 VAL A C 1
ATOM 4145 O O . VAL A 1 543 ? -1.407 9.448 -26.050 1.00 66.50 543 VAL A O 1
ATOM 4148 N N . ASN A 1 544 ? -3.396 9.793 -25.061 1.00 50.66 544 ASN A N 1
ATOM 4149 C CA . ASN A 1 544 ? -3.720 11.093 -25.689 1.00 50.66 544 ASN A CA 1
ATOM 4150 C C . ASN A 1 544 ? -4.196 12.198 -24.693 1.00 50.66 544 ASN A C 1
ATOM 4152 O O . ASN A 1 544 ? -4.988 13.054 -25.078 1.00 50.66 544 ASN A O 1
ATOM 4156 N N . ILE A 1 545 ? -3.786 12.184 -23.413 1.00 52.56 545 ILE A N 1
ATOM 4157 C CA . ILE A 1 545 ? -4.289 13.099 -22.347 1.00 52.56 545 ILE A CA 1
ATOM 4158 C C . ILE A 1 545 ? -3.111 13.668 -21.509 1.00 52.56 545 ILE A C 1
ATOM 4160 O O . ILE A 1 545 ? -2.004 13.149 -21.613 1.00 52.56 545 ILE A O 1
ATOM 4164 N N . VAL A 1 546 ? -3.305 14.736 -20.711 1.00 38.72 546 VAL A N 1
ATOM 4165 C CA . VAL A 1 546 ? -2.252 15.460 -19.946 1.00 38.72 546 VAL A CA 1
ATOM 4166 C C . VAL A 1 546 ? -2.679 15.771 -18.481 1.00 38.72 546 VAL A C 1
ATOM 4168 O O . VAL A 1 546 ? -3.809 16.224 -18.296 1.00 38.72 546 VAL A O 1
ATOM 4171 N N . PRO A 1 547 ? -1.820 15.564 -17.447 1.00 46.72 547 PRO A N 1
ATOM 4172 C CA . PRO A 1 547 ? -2.138 15.836 -16.027 1.00 46.72 547 PRO A CA 1
ATOM 4173 C C . PRO A 1 547 ? -1.043 16.586 -15.199 1.00 46.72 547 PRO A C 1
ATOM 4175 O O . PRO A 1 547 ? -0.017 16.985 -15.743 1.00 46.72 547 PRO A O 1
ATOM 4178 N N . ALA A 1 548 ? -1.245 16.753 -13.872 1.00 40.16 548 ALA A N 1
ATOM 4179 C CA . ALA A 1 548 ? -0.359 17.453 -12.908 1.00 40.16 548 ALA A CA 1
ATOM 4180 C C . ALA A 1 548 ? -0.455 16.897 -11.450 1.00 40.16 548 ALA A C 1
ATOM 4182 O O . ALA A 1 548 ? -1.484 16.345 -11.085 1.00 40.16 548 ALA A O 1
ATOM 4183 N N . ILE A 1 549 ? 0.596 17.038 -10.618 1.00 40.25 549 ILE A N 1
ATOM 4184 C CA . ILE A 1 549 ? 0.943 16.149 -9.465 1.00 40.25 549 ILE A CA 1
ATOM 4185 C C . ILE A 1 549 ? 0.572 16.690 -8.044 1.00 40.25 549 ILE A C 1
ATOM 4187 O O . ILE A 1 549 ? 0.657 17.893 -7.803 1.00 40.25 549 ILE A O 1
ATOM 4191 N N . GLY A 1 550 ? 0.284 15.802 -7.062 1.00 42.12 550 GLY A N 1
ATOM 4192 C CA . GLY A 1 550 ? 0.026 16.108 -5.624 1.00 42.12 550 GLY A CA 1
ATOM 4193 C C . GLY A 1 550 ? 0.763 15.241 -4.558 1.00 42.12 550 GLY A C 1
ATOM 4194 O O . GLY A 1 550 ? 1.775 14.607 -4.857 1.00 42.12 550 GLY A O 1
ATOM 4195 N N . LYS A 1 551 ? 0.308 15.252 -3.279 1.00 44.31 551 LYS A N 1
ATOM 4196 C CA . LYS A 1 551 ? 1.008 14.716 -2.064 1.00 44.31 551 LYS A CA 1
ATOM 4197 C C . LYS A 1 551 ? 0.280 13.560 -1.317 1.00 44.31 551 LYS A C 1
ATOM 4199 O O . LYS A 1 551 ? -0.748 13.777 -0.682 1.00 44.31 551 LYS A O 1
ATOM 4204 N N . VAL A 1 552 ? 0.840 12.351 -1.304 1.00 62.88 552 VAL A N 1
ATOM 4205 C CA . VAL A 1 552 ? 0.159 11.107 -0.848 1.00 62.88 552 VAL A CA 1
ATOM 4206 C C . VAL A 1 552 ? 0.273 10.795 0.658 1.00 62.88 552 VAL A C 1
ATOM 4208 O O . VAL A 1 552 ? 1.298 11.120 1.248 1.00 62.88 552 VAL A O 1
ATOM 4211 N N . GLY A 1 553 ? -0.705 10.066 1.226 1.00 45.59 553 GLY A N 1
ATOM 4212 C CA . GLY A 1 553 ? -0.597 9.308 2.486 1.00 45.59 553 GLY A CA 1
ATOM 4213 C C . GLY A 1 553 ? -0.982 7.829 2.285 1.00 45.59 553 GLY A C 1
ATOM 4214 O O . GLY A 1 553 ? -1.933 7.528 1.579 1.00 45.59 553 GLY A O 1
ATOM 4215 N N . THR A 1 554 ? -0.208 6.886 2.822 1.00 78.19 554 THR A N 1
ATOM 4216 C CA . THR A 1 554 ? -0.430 5.419 2.724 1.00 78.19 554 THR A CA 1
ATOM 4217 C C . THR A 1 554 ? 0.493 4.731 3.745 1.00 78.19 554 THR A C 1
ATOM 4219 O O . THR A 1 554 ? 1.530 5.315 4.082 1.00 78.19 554 THR A O 1
ATOM 4222 N N . SER A 1 555 ? 0.219 3.491 4.162 1.00 75.50 555 SER A N 1
ATOM 4223 C CA . SER A 1 555 ? 1.175 2.622 4.883 1.00 75.50 555 SER A CA 1
ATOM 4224 C C . SER A 1 555 ? 1.178 1.186 4.335 1.00 75.50 555 SER A C 1
ATOM 4226 O O . SER A 1 555 ? 0.231 0.747 3.685 1.00 75.50 555 SER A O 1
ATOM 4228 N N . HIS A 1 556 ? 2.272 0.454 4.558 1.00 90.50 556 HIS A N 1
ATOM 4229 C CA . HIS A 1 556 ? 2.451 -0.924 4.084 1.00 90.50 556 HIS A CA 1
ATOM 4230 C C . HIS A 1 556 ? 3.125 -1.791 5.156 1.00 90.50 556 HIS A C 1
ATOM 4232 O O . HIS A 1 556 ? 3.968 -1.295 5.906 1.00 90.50 556 HIS A O 1
ATOM 4238 N N . ILE A 1 557 ? 2.759 -3.075 5.211 1.00 88.88 557 ILE A N 1
ATOM 4239 C CA . ILE A 1 557 ? 3.273 -4.068 6.159 1.00 88.88 557 ILE A CA 1
ATOM 4240 C C . ILE A 1 557 ? 3.565 -5.380 5.412 1.00 88.88 557 ILE A C 1
ATOM 4242 O O . ILE A 1 557 ? 2.718 -5.890 4.676 1.00 88.88 557 ILE A O 1
ATOM 4246 N N . SER A 1 558 ? 4.752 -5.940 5.648 1.00 87.12 558 SER A N 1
ATOM 4247 C CA . SER A 1 558 ? 5.196 -7.248 5.151 1.00 87.12 558 SER A CA 1
ATOM 4248 C C . SER A 1 558 ? 5.486 -8.184 6.329 1.00 87.12 558 SER A C 1
ATOM 4250 O O . SER A 1 558 ? 6.169 -7.784 7.273 1.00 87.12 558 SER A O 1
ATOM 4252 N N . ILE A 1 559 ? 4.971 -9.418 6.290 1.00 92.31 559 ILE A N 1
ATOM 4253 C CA . ILE A 1 559 ? 5.097 -10.420 7.366 1.00 92.31 559 ILE A CA 1
ATOM 4254 C C . ILE A 1 559 ? 5.436 -11.797 6.794 1.00 92.31 559 ILE A C 1
ATOM 4256 O O . ILE A 1 559 ? 4.876 -12.197 5.774 1.00 92.31 559 ILE A O 1
ATOM 4260 N N . ILE A 1 560 ? 6.300 -12.537 7.496 1.00 90.81 560 ILE A N 1
ATOM 4261 C CA . ILE A 1 560 ? 6.474 -13.988 7.342 1.00 90.81 560 ILE A CA 1
ATOM 4262 C C . ILE A 1 560 ? 6.412 -14.630 8.735 1.00 90.81 560 ILE A C 1
ATOM 4264 O O . ILE A 1 560 ? 7.131 -14.196 9.638 1.00 90.81 560 ILE A O 1
ATOM 4268 N N . ASP A 1 561 ? 5.587 -15.664 8.916 1.00 90.94 561 ASP A N 1
ATOM 4269 C CA . ASP A 1 561 ? 5.485 -16.395 10.187 1.00 90.94 561 ASP A CA 1
ATOM 4270 C C . ASP A 1 561 ? 6.411 -17.627 10.276 1.00 90.94 561 ASP A C 1
ATOM 4272 O O . ASP A 1 561 ? 7.096 -18.020 9.325 1.00 90.94 561 ASP A O 1
ATOM 4276 N N . LYS A 1 562 ? 6.423 -18.246 11.463 1.00 91.75 562 LYS A N 1
ATOM 4277 C CA . LYS A 1 562 ? 7.208 -19.446 11.800 1.00 91.75 562 LYS A CA 1
ATOM 4278 C C . LYS A 1 562 ? 6.807 -20.717 11.034 1.00 91.75 562 LYS A C 1
ATOM 4280 O O . LYS A 1 562 ? 7.574 -21.675 11.039 1.00 91.75 562 LYS A O 1
ATOM 4285 N N . MET A 1 563 ? 5.621 -20.749 10.419 1.00 89.88 563 MET A N 1
ATOM 4286 C CA . MET A 1 563 ? 5.163 -21.845 9.550 1.00 89.88 563 MET A CA 1
ATOM 4287 C C . MET A 1 563 ? 5.557 -21.603 8.084 1.00 89.88 563 MET A C 1
ATOM 4289 O O . MET A 1 563 ? 5.455 -22.506 7.257 1.00 89.88 563 MET A O 1
ATOM 4293 N N . GLY A 1 564 ? 6.059 -20.404 7.771 1.00 88.38 564 GLY A N 1
ATOM 4294 C CA . GLY A 1 564 ? 6.467 -19.997 6.432 1.00 88.38 564 GLY A CA 1
ATOM 4295 C C . GLY A 1 564 ? 5.353 -19.345 5.618 1.00 88.38 564 GLY A C 1
ATOM 4296 O O . GLY A 1 564 ? 5.591 -19.042 4.450 1.00 88.38 564 GLY A O 1
ATOM 4297 N N . ASN A 1 565 ? 4.178 -19.097 6.209 1.00 94.81 565 ASN A N 1
ATOM 4298 C CA . ASN A 1 565 ? 3.131 -18.306 5.563 1.00 94.81 565 ASN A CA 1
ATOM 4299 C C . ASN A 1 565 ? 3.567 -16.842 5.481 1.00 94.81 565 ASN A C 1
ATOM 4301 O O . ASN A 1 565 ? 4.366 -16.373 6.300 1.00 94.81 565 ASN A O 1
ATOM 4305 N N . ALA A 1 566 ? 3.009 -16.102 4.527 1.00 94.06 566 ALA A N 1
ATOM 4306 C CA . ALA A 1 566 ? 3.336 -14.696 4.332 1.00 94.06 566 ALA A CA 1
ATOM 4307 C C . ALA A 1 566 ? 2.106 -13.823 4.097 1.00 94.06 566 ALA A C 1
ATOM 4309 O O . ALA A 1 566 ? 1.124 -14.253 3.493 1.00 94.06 566 ALA A O 1
ATOM 4310 N N . VAL A 1 567 ? 2.200 -12.568 4.539 1.00 94.44 567 VAL A N 1
ATOM 4311 C CA . VAL A 1 567 ? 1.190 -11.534 4.301 1.00 94.44 567 VAL A CA 1
ATOM 4312 C C . VAL A 1 567 ? 1.863 -10.262 3.808 1.00 94.44 567 VAL A C 1
ATOM 4314 O O . VAL A 1 567 ? 2.801 -9.762 4.428 1.00 94.44 567 VAL A O 1
ATOM 4317 N N . SER A 1 568 ? 1.344 -9.720 2.710 1.00 94.56 568 SER A N 1
ATOM 4318 C CA . SER A 1 568 ? 1.706 -8.408 2.174 1.00 94.56 568 SER A CA 1
ATOM 4319 C C . SER A 1 568 ? 0.438 -7.556 2.135 1.00 94.56 568 SER A C 1
ATOM 4321 O O . SER A 1 568 ? -0.489 -7.889 1.396 1.00 94.56 568 SER A O 1
ATOM 4323 N N . ILE A 1 569 ? 0.355 -6.498 2.952 1.00 94.56 569 ILE A N 1
ATOM 4324 C CA . ILE A 1 569 ? -0.834 -5.631 3.076 1.00 94.56 569 ILE A CA 1
ATOM 4325 C C . ILE A 1 569 ? -0.474 -4.151 2.918 1.00 94.56 569 ILE A C 1
ATOM 4327 O O . ILE A 1 569 ? 0.439 -3.641 3.565 1.00 94.56 569 ILE A O 1
ATOM 4331 N N . THR A 1 570 ? -1.237 -3.436 2.091 1.00 92.00 570 THR A N 1
ATOM 4332 C CA . THR A 1 570 ? -1.149 -1.976 1.928 1.00 92.00 570 THR A CA 1
ATOM 4333 C C . THR A 1 570 ? -2.485 -1.339 2.310 1.00 92.00 570 THR A C 1
ATOM 4335 O O . THR A 1 570 ? -3.506 -1.682 1.717 1.00 92.00 570 THR A O 1
ATOM 4338 N N . THR A 1 571 ? -2.466 -0.419 3.277 1.00 92.94 571 THR A N 1
ATOM 4339 C CA . 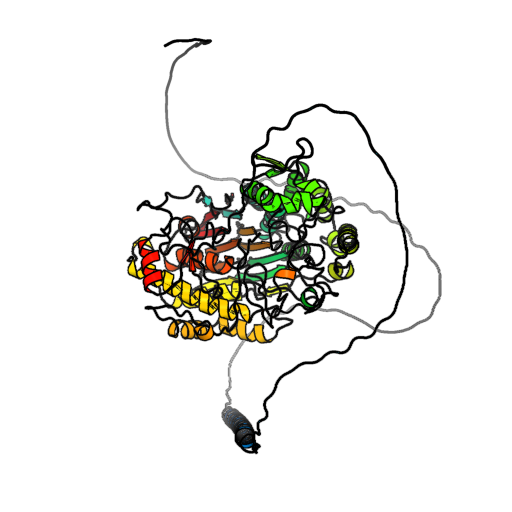THR A 1 571 ? -3.629 0.275 3.872 1.00 92.94 571 THR A CA 1
ATOM 4340 C C . THR A 1 571 ? -3.521 1.789 3.645 1.00 92.94 571 THR A C 1
ATOM 4342 O O . THR A 1 571 ? -2.413 2.342 3.610 1.00 92.94 571 THR A O 1
ATOM 4345 N N . THR A 1 572 ? -4.655 2.468 3.447 1.00 95.19 572 THR A N 1
ATOM 4346 C CA . THR A 1 572 ? -4.696 3.888 3.070 1.00 95.19 572 THR A CA 1
ATOM 4347 C C . THR A 1 572 ? -5.966 4.614 3.533 1.00 95.19 572 THR A C 1
ATOM 4349 O O . THR A 1 572 ? -6.971 3.986 3.854 1.00 95.19 572 THR A O 1
ATOM 4352 N N . ILE A 1 573 ? -5.908 5.951 3.526 1.00 93.06 573 ILE A N 1
ATOM 4353 C CA . ILE A 1 573 ? -7.057 6.884 3.558 1.00 93.06 573 ILE A CA 1
ATOM 4354 C C . ILE A 1 573 ? -6.945 7.938 2.422 1.00 93.06 573 ILE A C 1
ATOM 4356 O O . ILE A 1 573 ? -7.379 9.083 2.563 1.00 93.06 573 ILE A O 1
ATOM 4360 N N . ASN A 1 574 ? -6.304 7.557 1.313 1.00 91.06 574 ASN A N 1
ATOM 4361 C CA . ASN A 1 574 ? -5.847 8.349 0.158 1.00 91.06 574 ASN A CA 1
ATOM 4362 C C . ASN A 1 574 ? -4.764 9.411 0.451 1.00 91.06 574 ASN A C 1
ATOM 4364 O O . ASN A 1 574 ? -3.586 9.260 0.109 1.00 91.06 574 ASN A O 1
ATOM 4368 N N . THR A 1 575 ? -5.141 10.552 1.030 1.00 89.25 575 THR A N 1
ATOM 4369 C CA . THR A 1 575 ? -4.227 11.693 1.230 1.00 89.25 575 THR A CA 1
ATOM 4370 C C . THR A 1 575 ? -3.982 11.955 2.711 1.00 89.25 575 THR A C 1
ATOM 4372 O O . THR A 1 575 ? -4.524 11.276 3.581 1.00 89.25 575 THR A O 1
ATOM 4375 N N . HIS A 1 576 ? -3.119 12.923 3.029 1.00 91.94 576 HIS A N 1
ATOM 4376 C CA . HIS A 1 576 ? -2.797 13.235 4.419 1.00 91.94 576 HIS A CA 1
ATOM 4377 C C . HIS A 1 576 ? -4.030 13.690 5.218 1.00 91.94 576 HIS A C 1
ATOM 4379 O O . HIS A 1 576 ? -4.518 14.802 5.010 1.00 91.94 576 HIS A O 1
ATOM 4385 N N . PHE A 1 577 ? -4.476 12.856 6.165 1.00 95.19 577 PHE A N 1
ATOM 4386 C CA . PHE A 1 577 ? -5.747 12.968 6.906 1.00 95.19 577 PHE A CA 1
ATOM 4387 C C . PHE A 1 577 ? -7.018 12.816 6.040 1.00 95.19 577 PHE A C 1
ATOM 4389 O O . PHE A 1 577 ? -8.077 13.334 6.401 1.00 95.19 577 PHE A O 1
ATOM 4396 N N . GLY A 1 578 ? -6.913 12.134 4.894 1.00 95.31 578 GLY A N 1
ATOM 4397 C CA . GLY A 1 578 ? -8.018 11.833 3.983 1.00 95.31 578 GLY A CA 1
ATOM 4398 C C . GLY A 1 578 ? -8.861 13.052 3.609 1.00 95.31 578 GLY A C 1
ATOM 4399 O O . GLY A 1 578 ? -8.337 14.116 3.272 1.00 95.31 578 GLY A O 1
ATOM 4400 N N . SER A 1 579 ? -10.183 12.920 3.759 1.00 95.81 579 SER A N 1
ATOM 4401 C CA . SER A 1 579 ? -11.188 13.975 3.520 1.00 95.81 579 SER A CA 1
ATOM 4402 C C . SER A 1 579 ? -11.043 15.209 4.415 1.00 95.81 579 SER A C 1
ATOM 4404 O O . SER A 1 579 ? -11.815 16.163 4.282 1.00 95.81 579 SER A O 1
ATOM 4406 N N . LYS A 1 580 ? -10.080 15.206 5.344 1.00 95.81 580 LYS A N 1
ATOM 4407 C CA . LYS A 1 580 ? -9.915 16.186 6.421 1.00 95.81 580 LYS A CA 1
ATOM 4408 C C . LYS A 1 580 ? -11.099 16.202 7.393 1.00 95.81 580 LYS A C 1
ATOM 4410 O O . LYS A 1 580 ? -11.336 17.219 8.036 1.00 95.81 580 LYS A O 1
ATOM 4415 N N . ARG A 1 581 ? -11.855 15.101 7.489 1.00 96.31 581 ARG A N 1
ATOM 4416 C CA . ARG A 1 581 ? -12.994 14.944 8.402 1.00 96.31 581 ARG A CA 1
ATOM 4417 C C . ARG A 1 581 ? -12.756 13.846 9.424 1.00 96.31 581 ARG A C 1
ATOM 4419 O O . ARG A 1 581 ? -12.176 12.804 9.117 1.00 96.31 581 ARG A O 1
ATOM 4426 N N . VAL A 1 582 ? -13.258 14.095 10.630 1.00 97.38 582 VAL A N 1
ATOM 4427 C CA . VAL A 1 582 ? -13.299 13.133 11.730 1.00 97.38 582 VAL A CA 1
ATOM 4428 C C . VAL A 1 582 ? -14.747 12.968 12.168 1.00 97.38 582 VAL A C 1
ATOM 4430 O O . VAL A 1 582 ? -15.416 13.952 12.485 1.00 97.38 582 VAL A O 1
ATOM 4433 N N . SER A 1 583 ? -15.232 11.730 12.237 1.00 97.69 583 SER A N 1
ATOM 4434 C CA . SER A 1 583 ? -16.506 11.445 12.902 1.00 97.69 583 SER A CA 1
ATOM 4435 C C . SER A 1 583 ? -16.327 11.679 14.406 1.00 97.69 583 SER A C 1
ATOM 4437 O O . SER A 1 583 ? -15.694 10.886 15.102 1.00 97.69 583 SER A O 1
ATOM 4439 N N . ARG A 1 584 ? -16.854 12.789 14.938 1.00 96.00 584 ARG A N 1
ATOM 4440 C CA . ARG A 1 584 ? -16.707 13.154 16.361 1.00 96.00 584 ARG A CA 1
ATOM 4441 C C . ARG A 1 584 ? -17.420 12.165 17.295 1.00 96.00 584 ARG A C 1
ATOM 4443 O O . ARG A 1 584 ? -17.027 12.054 18.454 1.00 96.00 584 ARG A O 1
ATOM 4450 N N . LYS A 1 585 ? -18.404 11.409 16.790 1.00 97.62 585 LYS A N 1
ATOM 4451 C CA . LYS A 1 585 ? -19.113 10.333 17.505 1.00 97.62 585 LYS A CA 1
ATOM 4452 C C . LYS A 1 585 ? -18.384 8.972 17.486 1.00 97.62 585 LYS A C 1
ATOM 4454 O O . LYS A 1 585 ? -18.905 8.022 18.072 1.00 97.62 585 LYS A O 1
ATOM 4459 N N . THR A 1 586 ? -17.229 8.849 16.812 1.00 97.94 586 THR A N 1
ATOM 4460 C CA . THR A 1 586 ? -16.438 7.592 16.724 1.00 97.94 586 THR A CA 1
ATOM 4461 C C . THR A 1 586 ? -14.911 7.779 16.791 1.00 97.94 586 THR A C 1
ATOM 4463 O O . THR A 1 586 ? -14.178 6.821 17.026 1.00 97.94 586 THR A O 1
ATOM 4466 N N . GLY A 1 587 ? -14.390 8.995 16.609 1.00 97.12 587 GLY A N 1
ATOM 4467 C CA . GLY A 1 587 ? -12.952 9.280 16.549 1.00 97.12 587 GLY A CA 1
ATOM 4468 C C . GLY A 1 587 ? -12.263 8.836 15.252 1.00 97.12 587 GLY A C 1
ATOM 4469 O O . GLY A 1 587 ? -11.045 8.958 15.152 1.00 97.12 587 GLY A O 1
ATOM 4470 N N . ILE A 1 588 ? -13.012 8.325 14.268 1.00 98.44 588 ILE A N 1
ATOM 4471 C CA . ILE A 1 588 ? -12.471 7.831 12.996 1.00 98.44 588 ILE A CA 1
ATOM 4472 C C . ILE A 1 588 ? -12.141 9.012 12.068 1.00 98.44 588 ILE A C 1
ATOM 4474 O O . ILE A 1 588 ? -13.011 9.840 11.788 1.00 98.44 588 ILE A O 1
ATOM 4478 N N . ILE A 1 589 ? -10.902 9.061 11.565 1.00 98.12 589 ILE A N 1
ATOM 4479 C CA . ILE A 1 589 ? -10.458 9.936 10.463 1.00 98.12 589 ILE A CA 1
ATOM 4480 C C . ILE A 1 589 ? -10.863 9.273 9.140 1.00 98.12 589 ILE A C 1
ATOM 4482 O O . ILE A 1 589 ? -10.608 8.085 8.954 1.00 98.12 589 ILE A O 1
ATOM 4486 N N . LEU A 1 590 ? -11.506 10.016 8.236 1.00 98.12 590 LEU A N 1
ATOM 4487 C CA . LEU A 1 590 ? -12.221 9.439 7.090 1.00 98.12 590 LEU A CA 1
ATOM 4488 C C . LEU A 1 590 ? -11.498 9.677 5.758 1.00 98.12 590 LEU A C 1
ATOM 4490 O O . LEU A 1 590 ? -11.038 10.789 5.482 1.00 98.12 590 LEU A O 1
ATOM 4494 N N . ASN A 1 591 ? -11.433 8.635 4.925 1.00 98.50 591 ASN A N 1
ATOM 4495 C CA . ASN A 1 591 ? -10.780 8.624 3.611 1.00 98.50 591 ASN A CA 1
ATOM 4496 C C . ASN A 1 591 ? -11.251 9.730 2.644 1.00 98.50 591 ASN A C 1
ATOM 4498 O O . ASN A 1 591 ? -12.315 10.319 2.831 1.00 98.50 591 ASN A O 1
ATOM 4502 N N . ASN A 1 592 ? -10.463 9.989 1.594 1.00 97.00 592 ASN A N 1
ATOM 4503 C CA . ASN A 1 592 ? -10.914 10.732 0.406 1.00 97.00 592 ASN A CA 1
ATOM 4504 C C . ASN A 1 592 ? -10.876 9.867 -0.867 1.00 97.00 592 ASN A C 1
ATOM 4506 O O . ASN A 1 592 ? -10.459 10.319 -1.937 1.00 97.00 592 ASN A O 1
ATOM 4510 N N . GLU A 1 593 ? -11.252 8.593 -0.761 1.00 96.38 593 GLU A N 1
ATOM 4511 C CA . GLU A 1 593 ? -11.040 7.619 -1.836 1.00 96.38 593 GLU A CA 1
ATOM 4512 C C . GLU A 1 593 ? -11.875 7.877 -3.093 1.00 96.38 593 GLU A C 1
ATOM 4514 O O . GLU A 1 593 ? -11.513 7.409 -4.171 1.00 96.38 593 GLU A O 1
ATOM 4519 N N . MET A 1 594 ? -12.927 8.697 -2.998 1.00 97.06 594 MET A N 1
ATOM 4520 C CA . MET A 1 594 ? -13.669 9.154 -4.175 1.00 97.06 594 MET A CA 1
ATOM 4521 C C . MET A 1 594 ? -12.802 9.954 -5.165 1.00 97.06 594 MET A C 1
ATOM 4523 O O . MET A 1 594 ? -13.187 10.089 -6.325 1.00 97.06 594 MET A O 1
ATOM 4527 N N . ASP A 1 595 ? -11.639 10.468 -4.745 1.00 93.38 595 ASP A N 1
ATOM 4528 C CA . ASP A 1 595 ? -10.679 11.107 -5.652 1.00 93.38 595 ASP A CA 1
ATOM 4529 C C . ASP A 1 595 ? -9.869 10.120 -6.502 1.00 93.38 595 ASP A C 1
ATOM 4531 O O . ASP A 1 595 ? -9.379 10.497 -7.559 1.00 93.38 595 ASP A O 1
ATOM 4535 N N . ASP A 1 596 ? -9.743 8.844 -6.117 1.00 90.94 596 ASP A N 1
ATOM 4536 C CA . ASP A 1 596 ? -9.050 7.870 -6.977 1.00 90.94 596 ASP A CA 1
ATOM 4537 C C . ASP A 1 596 ? -9.874 7.520 -8.240 1.00 90.94 596 ASP A C 1
ATOM 4539 O O . ASP A 1 596 ? -9.340 6.869 -9.134 1.00 90.94 596 ASP A O 1
ATOM 4543 N N . PHE A 1 597 ? -11.135 7.969 -8.358 1.00 92.69 597 PHE A N 1
ATOM 4544 C CA . PHE A 1 597 ? -11.945 7.915 -9.587 1.00 92.69 597 PHE A CA 1
ATOM 4545 C C . PHE A 1 597 ? -11.622 9.047 -10.584 1.00 92.69 597 PHE A C 1
ATOM 4547 O O . PHE A 1 597 ? -11.004 10.062 -10.272 1.00 92.69 597 PHE A O 1
ATOM 4554 N N . THR A 1 598 ? -12.153 8.927 -11.801 1.00 86.19 598 THR A N 1
ATOM 4555 C CA . THR A 1 598 ? -12.301 10.039 -12.748 1.00 86.19 598 THR A CA 1
ATOM 4556 C C . THR A 1 598 ? -13.355 11.030 -12.245 1.00 86.19 598 THR A C 1
ATOM 4558 O O . THR A 1 598 ? -14.550 10.849 -12.468 1.00 86.19 598 THR A O 1
ATOM 4561 N N . THR A 1 599 ? -12.914 12.097 -11.577 1.00 84.00 599 THR A N 1
ATOM 4562 C CA . THR A 1 599 ? -13.780 13.151 -11.008 1.00 84.00 599 THR A CA 1
ATOM 4563 C C . THR A 1 599 ? -14.090 14.294 -11.987 1.00 84.00 599 THR A C 1
ATOM 4565 O O . THR A 1 599 ? -15.004 15.088 -11.755 1.00 84.00 599 THR A O 1
ATOM 4568 N N . SER A 1 600 ? -13.344 14.386 -13.094 1.00 76.81 600 SER A N 1
ATOM 4569 C CA . SER A 1 600 ? -13.500 15.383 -14.160 1.00 76.81 600 SER A CA 1
ATOM 4570 C C . SER A 1 600 ? -12.988 14.822 -15.496 1.00 76.81 600 SER A C 1
ATOM 4572 O O . SER A 1 600 ? -11.840 14.389 -15.551 1.00 76.81 600 SER A O 1
ATOM 4574 N N . PRO A 1 601 ? -13.753 14.874 -16.605 1.00 68.50 601 PRO A N 1
ATOM 4575 C CA . PRO A 1 601 ? -13.282 14.396 -17.913 1.00 68.50 601 PRO A CA 1
ATOM 4576 C C . PRO A 1 601 ? -12.051 15.133 -18.467 1.00 68.50 601 PRO A C 1
ATOM 4578 O O . PRO A 1 601 ? -11.343 14.593 -19.309 1.00 68.50 601 PRO A O 1
ATOM 4581 N N . ASN A 1 602 ? -11.799 16.360 -17.994 1.00 68.50 602 ASN A N 1
ATOM 4582 C CA . ASN A 1 602 ? -10.741 17.254 -18.480 1.00 68.50 602 ASN A CA 1
ATOM 4583 C C . ASN A 1 602 ? -9.746 17.640 -17.370 1.00 68.50 602 ASN A C 1
ATOM 4585 O O . ASN A 1 602 ? -9.100 18.687 -17.445 1.00 68.50 602 ASN A O 1
ATOM 4589 N N . SER A 1 603 ? -9.668 16.873 -16.281 1.00 66.62 603 SER A N 1
ATOM 4590 C CA . SER A 1 603 ? -8.738 17.155 -15.182 1.00 66.62 603 SER A CA 1
ATOM 4591 C C . SER A 1 603 ? -8.264 15.849 -14.552 1.00 66.62 603 SER A C 1
ATOM 4593 O O . SER A 1 603 ? -9.062 14.921 -14.433 1.00 66.62 603 SER A O 1
ATOM 4595 N N . PRO A 1 604 ? -6.988 15.746 -14.155 1.00 69.44 604 PRO A N 1
ATOM 4596 C CA . PRO A 1 604 ? -6.515 14.582 -13.427 1.00 69.44 604 PRO A CA 1
ATOM 4597 C C . PRO A 1 604 ? -7.086 14.533 -12.015 1.00 69.44 604 PRO A C 1
ATOM 4599 O O . PRO A 1 604 ? -7.566 15.541 -11.489 1.00 69.44 604 PRO A O 1
ATOM 4602 N N . ASN A 1 605 ? -6.931 13.376 -11.379 1.00 68.88 605 ASN A N 1
ATOM 4603 C CA . ASN A 1 605 ? -7.063 13.300 -9.934 1.00 68.88 605 ASN A CA 1
ATOM 4604 C C . ASN A 1 605 ? -5.872 13.948 -9.207 1.00 68.88 605 ASN A C 1
ATOM 4606 O O . ASN A 1 605 ? -4.895 14.391 -9.821 1.00 68.88 605 ASN A O 1
ATOM 4610 N N . TYR A 1 606 ? -5.930 13.960 -7.878 1.00 71.06 606 TYR A N 1
ATOM 4611 C CA . TYR A 1 606 ? -4.936 14.578 -7.008 1.00 71.06 606 TYR A CA 1
ATOM 4612 C C . TYR A 1 606 ? -3.496 14.038 -7.180 1.00 71.06 606 TYR A C 1
ATOM 4614 O O . TYR A 1 606 ? -2.543 14.715 -6.796 1.00 71.06 606 TYR A O 1
ATOM 4622 N N . TYR A 1 607 ? -3.286 12.864 -7.790 1.00 65.12 607 TYR A N 1
ATOM 4623 C CA . TYR A 1 607 ? -1.947 12.314 -8.071 1.00 65.12 607 TYR A CA 1
ATOM 4624 C C . TYR A 1 607 ? -1.399 12.633 -9.464 1.00 65.12 607 TYR A C 1
ATOM 4626 O O . TYR A 1 607 ? -0.283 12.223 -9.793 1.00 65.12 607 TYR A O 1
ATOM 4634 N N . GLY A 1 608 ? -2.154 13.347 -10.297 1.00 62.59 608 GLY A N 1
ATOM 4635 C CA . GLY A 1 608 ? -1.776 13.548 -11.691 1.00 62.59 608 GLY A CA 1
ATOM 4636 C C . GLY A 1 608 ? -1.962 12.305 -12.547 1.00 62.59 608 GLY A C 1
ATOM 4637 O O . GLY A 1 608 ? -1.269 12.150 -13.547 1.00 62.59 608 GLY A O 1
ATOM 4638 N N . LEU A 1 609 ? -2.878 11.413 -12.172 1.00 72.19 609 LEU A N 1
ATOM 4639 C CA . LEU A 1 609 ? -3.316 10.340 -13.057 1.00 72.19 609 LEU A CA 1
ATOM 4640 C C . LEU A 1 609 ? -4.380 10.913 -14.010 1.00 72.19 609 LEU A C 1
ATOM 4642 O O . LEU A 1 609 ? -5.288 11.609 -13.545 1.00 72.19 609 LEU A O 1
ATOM 4646 N N . PRO A 1 610 ? -4.272 10.690 -15.334 1.00 70.25 610 PRO A N 1
ATOM 4647 C CA . PRO A 1 610 ? -5.235 11.223 -16.290 1.00 70.25 610 PRO A CA 1
ATOM 4648 C C . PRO A 1 610 ? -6.610 10.545 -16.130 1.00 70.25 610 PRO A C 1
ATOM 4650 O O . PRO A 1 610 ? -6.676 9.390 -15.699 1.00 70.25 610 PRO A O 1
ATOM 4653 N N . PRO A 1 611 ? -7.703 11.234 -16.500 1.00 73.88 611 PRO A N 1
ATOM 4654 C CA . PRO A 1 611 ? -9.049 10.672 -16.461 1.00 73.88 611 PRO A CA 1
ATOM 4655 C C . PRO A 1 611 ? -9.183 9.433 -17.360 1.00 73.88 611 PRO A C 1
ATOM 4657 O O . PRO A 1 611 ? -8.622 9.365 -18.453 1.00 73.88 611 PRO A O 1
ATOM 4660 N N . SER A 1 612 ? -9.963 8.461 -16.889 1.00 80.38 612 SER A N 1
ATOM 4661 C CA . SER A 1 612 ? -10.212 7.164 -17.525 1.00 80.38 612 SER A CA 1
ATOM 4662 C C . SER A 1 612 ? -11.700 6.805 -17.514 1.00 80.38 612 SER A C 1
ATOM 4664 O O . SER A 1 612 ? -12.380 6.969 -16.500 1.00 80.38 612 SER A O 1
ATOM 4666 N N . ILE A 1 613 ? -12.192 6.254 -18.628 1.00 81.62 613 ILE A N 1
ATOM 4667 C CA . ILE A 1 613 ? -13.572 5.758 -18.759 1.00 81.62 613 ILE A CA 1
ATOM 4668 C C . ILE A 1 613 ? -13.786 4.519 -17.872 1.00 81.62 613 ILE A C 1
ATOM 4670 O O . ILE A 1 613 ? -14.776 4.443 -17.145 1.00 81.62 613 ILE A O 1
ATOM 4674 N N . ALA A 1 614 ? -12.815 3.598 -17.838 1.00 85.44 614 ALA A N 1
ATOM 4675 C CA . ALA A 1 614 ? -12.840 2.427 -16.956 1.00 85.44 614 ALA A CA 1
ATOM 4676 C C . ALA A 1 614 ? -12.943 2.821 -15.469 1.00 85.44 614 ALA A C 1
ATOM 4678 O O . ALA A 1 614 ? -13.550 2.116 -14.662 1.00 85.44 614 ALA A O 1
ATOM 4679 N N . ASN A 1 615 ? -12.433 3.998 -15.106 1.00 92.00 615 ASN A N 1
ATOM 4680 C CA . ASN A 1 615 ? -12.412 4.508 -13.739 1.00 92.00 615 ASN A CA 1
ATOM 4681 C C . ASN A 1 615 ? -13.444 5.627 -13.461 1.00 92.00 615 ASN A C 1
ATOM 4683 O O . ASN A 1 615 ? -13.259 6.428 -12.548 1.00 92.00 615 ASN A O 1
ATOM 4687 N N . LEU A 1 616 ? -14.538 5.714 -14.228 1.00 90.31 616 LEU A N 1
ATOM 4688 C CA . LEU A 1 616 ? -15.676 6.593 -13.902 1.00 90.31 616 LEU A CA 1
ATOM 4689 C C . LEU A 1 616 ? -16.394 6.155 -12.610 1.00 90.31 616 LEU A C 1
ATOM 4691 O O . LEU A 1 616 ? -16.465 4.955 -12.321 1.00 90.31 616 LEU A O 1
ATOM 4695 N N . ILE A 1 617 ? -16.944 7.123 -11.864 1.00 95.38 617 ILE A N 1
ATOM 4696 C CA . ILE A 1 617 ? -17.701 6.900 -10.618 1.00 95.38 617 ILE A CA 1
ATOM 4697 C C . ILE A 1 617 ? -19.020 6.174 -10.928 1.00 95.38 617 ILE A C 1
ATOM 4699 O O . ILE A 1 617 ? -19.784 6.618 -11.783 1.00 95.38 617 ILE A O 1
ATOM 4703 N N . ALA A 1 618 ? -19.329 5.110 -10.183 1.00 96.19 618 ALA A N 1
ATOM 4704 C CA . ALA A 1 618 ? -20.642 4.462 -10.191 1.00 96.19 618 ALA A CA 1
ATOM 4705 C C . ALA A 1 618 ? -20.991 3.919 -8.787 1.00 96.19 618 ALA A C 1
ATOM 4707 O O . ALA A 1 618 ? -20.075 3.500 -8.078 1.00 96.19 618 ALA A O 1
ATOM 4708 N N . PRO A 1 619 ? -22.275 3.887 -8.379 1.00 98.00 619 PRO A N 1
ATOM 4709 C CA . PRO A 1 619 ? -22.725 3.299 -7.113 1.00 98.00 619 PRO A CA 1
ATOM 4710 C C . PRO A 1 619 ? -22.126 1.915 -6.823 1.00 98.00 619 PRO A C 1
ATOM 4712 O O . PRO A 1 619 ? -22.205 1.016 -7.659 1.00 98.00 619 PRO A O 1
ATOM 4715 N N . GLY A 1 620 ? -21.535 1.726 -5.639 1.00 97.69 620 GLY A N 1
ATOM 4716 C CA . GLY A 1 620 ? -20.961 0.446 -5.196 1.00 97.69 620 GLY A CA 1
ATOM 4717 C C . GLY A 1 620 ? -19.647 0.024 -5.874 1.00 97.69 620 GLY A C 1
ATOM 4718 O O . GLY A 1 620 ? -19.067 -0.993 -5.489 1.00 97.69 620 GLY A O 1
ATOM 4719 N N . LYS A 1 621 ? -19.150 0.795 -6.847 1.00 97.88 621 LYS A N 1
ATOM 4720 C CA . LYS A 1 621 ? -17.873 0.562 -7.535 1.00 97.88 621 LYS A CA 1
ATOM 4721 C C . LYS A 1 621 ? -16.685 0.942 -6.649 1.00 97.88 621 LYS A C 1
ATOM 4723 O O . LYS A 1 621 ? -16.797 1.845 -5.819 1.00 97.88 621 LYS A O 1
ATOM 4728 N N . ARG A 1 622 ? -15.539 0.292 -6.849 1.00 97.69 622 ARG A N 1
ATOM 4729 C CA . ARG A 1 622 ? -14.239 0.636 -6.249 1.00 97.69 622 ARG A CA 1
ATOM 4730 C C . ARG A 1 622 ? -13.408 1.541 -7.174 1.00 97.69 622 ARG A C 1
ATOM 4732 O O . ARG A 1 622 ? -13.447 1.352 -8.391 1.00 97.69 622 ARG A O 1
ATOM 4739 N N . PRO A 1 623 ? -12.617 2.480 -6.633 1.00 96.19 623 PRO A N 1
ATOM 4740 C CA . PRO A 1 623 ? -11.749 3.339 -7.432 1.00 96.19 623 PRO A CA 1
ATOM 4741 C C . PRO A 1 623 ? -10.374 2.688 -7.699 1.00 96.19 623 PRO A C 1
ATOM 4743 O O . PRO A 1 623 ? -9.809 2.014 -6.829 1.00 96.19 623 PRO A O 1
ATOM 4746 N N . GLN A 1 624 ? -9.824 2.884 -8.907 1.00 93.38 624 GLN A N 1
ATOM 4747 C CA . GLN A 1 624 ? -8.573 2.256 -9.364 1.00 93.38 624 GLN A CA 1
ATOM 4748 C C . GLN A 1 624 ? -7.348 2.768 -8.594 1.00 93.38 624 GLN A C 1
ATOM 4750 O O . GLN A 1 624 ? -6.837 3.861 -8.855 1.00 93.38 624 GLN A O 1
ATOM 4755 N N . SER A 1 625 ? -6.800 1.923 -7.722 1.00 92.69 625 SER A N 1
ATOM 4756 C CA . SER A 1 625 ? -5.676 2.261 -6.849 1.00 92.69 625 SER A CA 1
ATOM 4757 C C . SER A 1 625 ? -4.309 2.053 -7.513 1.00 92.69 625 SER A C 1
ATOM 4759 O O . SER A 1 625 ? -4.180 1.640 -8.669 1.00 92.69 625 SER A O 1
ATOM 4761 N N . SER A 1 626 ? -3.250 2.381 -6.776 1.00 90.88 626 SER A N 1
ATOM 4762 C CA . SER A 1 626 ? -1.852 2.075 -7.119 1.00 90.88 626 SER A CA 1
ATOM 4763 C C . SER A 1 626 ? -1.144 1.237 -6.045 1.00 90.88 626 SER A C 1
ATOM 4765 O O . SER A 1 626 ? 0.045 0.952 -6.170 1.00 90.88 626 SER A O 1
ATOM 4767 N N . CYS A 1 627 ? -1.864 0.816 -5.000 1.00 94.25 627 CYS A N 1
ATOM 4768 C CA . CYS A 1 627 ? -1.360 -0.111 -3.991 1.00 94.25 627 CYS A CA 1
ATOM 4769 C C . CYS A 1 627 ? -0.963 -1.443 -4.644 1.00 94.25 627 CYS A C 1
ATOM 4771 O O . CYS A 1 627 ? -1.795 -2.082 -5.283 1.00 94.25 627 CYS A O 1
ATOM 4773 N N . ALA A 1 628 ? 0.294 -1.861 -4.480 1.00 95.81 628 ALA A N 1
ATOM 4774 C CA . ALA A 1 628 ? 0.822 -3.084 -5.083 1.00 95.81 628 ALA A CA 1
ATOM 4775 C C . ALA A 1 628 ? 1.550 -3.964 -4.044 1.00 95.81 628 ALA A C 1
ATOM 4777 O O . ALA A 1 628 ? 2.782 -4.008 -4.044 1.00 95.81 628 ALA A O 1
ATOM 4778 N N . PRO A 1 629 ? 0.821 -4.620 -3.118 1.00 97.31 629 PRO A N 1
ATOM 4779 C CA . PRO A 1 629 ? 1.390 -5.678 -2.287 1.00 97.31 629 PRO A CA 1
ATOM 4780 C C . PRO A 1 629 ? 1.779 -6.883 -3.159 1.00 97.31 629 PRO A C 1
ATOM 4782 O O . PRO A 1 629 ? 1.037 -7.261 -4.078 1.00 97.31 629 PRO A O 1
ATOM 4785 N N . ILE A 1 630 ? 2.948 -7.463 -2.880 1.00 98.00 630 ILE A N 1
ATOM 4786 C CA . ILE A 1 630 ? 3.528 -8.604 -3.597 1.00 98.00 630 ILE A CA 1
ATOM 4787 C C . ILE A 1 630 ? 4.110 -9.633 -2.619 1.00 98.00 630 ILE A C 1
ATOM 4789 O O . ILE A 1 630 ? 4.701 -9.281 -1.592 1.00 98.00 630 ILE A O 1
ATOM 4793 N N . ILE A 1 631 ? 3.986 -10.908 -2.991 1.00 98.62 631 ILE A N 1
ATOM 4794 C CA . ILE A 1 631 ? 4.744 -12.034 -2.431 1.00 98.62 631 ILE A CA 1
ATOM 4795 C C . ILE A 1 631 ? 5.431 -12.760 -3.596 1.00 98.62 631 ILE A C 1
ATOM 4797 O O . ILE A 1 631 ? 4.803 -13.005 -4.622 1.00 98.62 631 ILE A O 1
ATOM 4801 N N . VAL A 1 632 ? 6.706 -13.115 -3.451 1.00 98.12 632 VAL A N 1
ATOM 4802 C CA . VAL A 1 632 ? 7.443 -14.004 -4.360 1.00 98.12 632 VAL A CA 1
ATOM 4803 C C . VAL A 1 632 ? 7.826 -15.258 -3.585 1.00 98.12 632 VAL A C 1
ATOM 4805 O O . VAL A 1 632 ? 8.386 -15.162 -2.494 1.00 98.12 632 VAL A O 1
ATOM 4808 N N . VAL A 1 633 ? 7.552 -16.427 -4.153 1.00 97.69 633 VAL A N 1
ATOM 4809 C CA . VAL A 1 633 ? 7.927 -17.738 -3.606 1.00 97.69 633 VAL A CA 1
ATOM 4810 C C . VAL A 1 633 ? 8.833 -18.461 -4.596 1.00 97.69 633 VAL A C 1
ATOM 4812 O O . VAL A 1 633 ? 8.709 -18.265 -5.806 1.00 97.69 633 VAL A O 1
ATOM 4815 N N . ASP A 1 634 ? 9.754 -19.272 -4.094 1.00 94.62 634 ASP A N 1
ATOM 4816 C CA . ASP A 1 634 ? 10.714 -20.008 -4.913 1.00 94.62 634 ASP A CA 1
ATOM 4817 C C . ASP A 1 634 ? 10.074 -21.209 -5.649 1.00 94.62 634 ASP A C 1
ATOM 4819 O O . ASP A 1 634 ? 8.868 -21.465 -5.575 1.00 94.62 634 ASP A O 1
ATOM 4823 N N . HIS A 1 635 ? 10.892 -21.995 -6.355 1.00 91.44 635 HIS A N 1
ATOM 4824 C CA . HIS A 1 635 ? 10.427 -23.207 -7.040 1.00 91.44 635 HIS A CA 1
ATOM 4825 C C . HIS A 1 635 ? 10.033 -24.362 -6.094 1.00 91.44 635 HIS A C 1
ATOM 4827 O O . HIS A 1 635 ? 9.430 -25.340 -6.542 1.00 91.44 635 HIS A O 1
ATOM 4833 N N . ASN A 1 636 ? 10.386 -24.294 -4.806 1.00 91.19 636 ASN A N 1
ATOM 4834 C CA . ASN A 1 636 ? 9.959 -25.240 -3.773 1.00 91.19 636 ASN A CA 1
ATOM 4835 C C . ASN A 1 636 ? 8.592 -24.845 -3.185 1.00 91.19 636 ASN A C 1
ATOM 4837 O O . ASN A 1 636 ? 7.903 -25.697 -2.613 1.00 91.19 636 ASN A O 1
ATOM 4841 N N . GLY A 1 637 ? 8.167 -23.593 -3.372 1.00 93.44 637 GLY A N 1
ATOM 4842 C CA . GLY A 1 637 ? 7.003 -22.984 -2.733 1.00 93.44 637 GLY A CA 1
ATOM 4843 C C . GLY A 1 637 ? 7.323 -22.378 -1.365 1.00 93.44 637 GLY A C 1
ATOM 4844 O O . GLY A 1 637 ? 6.402 -22.120 -0.592 1.00 93.44 637 GLY A O 1
ATOM 4845 N N . ASP A 1 638 ? 8.598 -22.173 -1.046 1.00 94.38 638 ASP A N 1
ATOM 4846 C CA . ASP A 1 638 ? 9.039 -21.420 0.120 1.00 94.38 638 ASP A CA 1
ATOM 4847 C C . ASP A 1 638 ? 9.028 -19.921 -0.199 1.00 94.38 638 ASP A C 1
ATOM 4849 O O . ASP A 1 638 ? 9.426 -19.491 -1.282 1.00 94.38 638 ASP A O 1
ATOM 4853 N N . VAL A 1 639 ? 8.529 -19.102 0.729 1.00 95.94 639 VAL A N 1
ATOM 4854 C CA . VAL A 1 639 ? 8.484 -17.644 0.541 1.00 95.94 639 VAL A CA 1
ATOM 4855 C C . VAL A 1 639 ? 9.905 -17.119 0.390 1.00 95.94 639 VAL A C 1
ATOM 4857 O O . VAL A 1 639 ? 10.715 -17.328 1.287 1.00 95.94 639 VAL A O 1
ATOM 4860 N N . ARG A 1 640 ? 10.178 -16.420 -0.717 1.00 94.75 640 ARG A N 1
ATOM 4861 C CA . ARG A 1 640 ? 11.451 -15.754 -1.010 1.00 94.75 640 ARG A CA 1
ATOM 4862 C C . ARG A 1 640 ? 11.368 -14.284 -0.606 1.00 94.75 640 ARG A C 1
ATOM 4864 O O . ARG A 1 640 ? 12.027 -13.906 0.349 1.00 94.75 640 ARG A O 1
ATOM 4871 N N . VAL A 1 641 ? 10.502 -13.486 -1.240 1.00 97.06 641 VAL A N 1
ATOM 4872 C CA . VAL A 1 641 ? 10.334 -12.049 -0.933 1.00 97.06 641 VAL A CA 1
ATOM 4873 C C . VAL A 1 641 ? 8.901 -11.736 -0.502 1.00 97.06 641 VAL A C 1
ATOM 4875 O O . VAL A 1 641 ? 7.950 -12.168 -1.148 1.00 97.06 641 VAL A O 1
ATOM 4878 N N . VAL A 1 642 ? 8.734 -10.905 0.525 1.00 97.75 642 VAL A N 1
ATOM 4879 C CA . VAL A 1 642 ? 7.472 -10.207 0.833 1.00 97.75 642 VAL A CA 1
ATOM 4880 C C . VAL A 1 642 ? 7.753 -8.715 0.772 1.00 97.75 642 VAL A C 1
ATOM 4882 O O . VAL A 1 642 ? 8.686 -8.250 1.428 1.00 97.75 642 VAL A O 1
ATOM 4885 N N . MET A 1 643 ? 7.010 -7.972 -0.051 1.00 97.00 643 MET A N 1
ATOM 4886 C CA . MET A 1 643 ? 7.285 -6.549 -0.258 1.00 97.00 643 MET A CA 1
ATOM 4887 C C . MET A 1 643 ? 6.046 -5.753 -0.676 1.00 97.00 643 MET A C 1
ATOM 4889 O O . MET A 1 643 ? 5.146 -6.248 -1.357 1.00 97.00 643 MET A O 1
ATOM 4893 N N . GLY A 1 644 ? 6.063 -4.472 -0.328 1.00 96.25 644 GLY A N 1
ATOM 4894 C CA . GLY A 1 644 ? 5.152 -3.445 -0.816 1.00 96.25 644 GLY A CA 1
ATOM 4895 C C . GLY A 1 644 ? 5.601 -2.065 -0.334 1.00 96.25 644 GLY A C 1
ATOM 4896 O O . GLY A 1 644 ? 6.633 -1.927 0.329 1.00 96.25 644 GLY A O 1
ATOM 4897 N N . ALA A 1 645 ? 4.855 -1.014 -0.677 1.00 94.69 645 ALA A N 1
ATOM 4898 C CA . ALA A 1 645 ? 5.239 0.353 -0.329 1.00 94.69 645 ALA A CA 1
ATOM 4899 C C . ALA A 1 645 ? 4.049 1.282 -0.079 1.00 94.69 645 ALA A C 1
ATOM 4901 O O . ALA A 1 645 ? 2.930 1.021 -0.516 1.00 94.69 645 ALA A O 1
ATOM 4902 N N . SER A 1 646 ? 4.341 2.415 0.559 1.00 88.50 646 SER A N 1
ATOM 4903 C CA . SER A 1 646 ? 3.489 3.609 0.583 1.00 88.50 646 SER A CA 1
ATOM 4904 C C . SER A 1 646 ? 4.028 4.693 -0.360 1.00 88.50 646 SER A C 1
ATOM 4906 O O . SER A 1 646 ? 5.238 4.779 -0.570 1.00 88.50 646 SER A O 1
ATOM 4908 N N . GLY A 1 647 ? 3.143 5.507 -0.953 1.00 83.50 647 GLY A N 1
ATOM 4909 C CA . GLY A 1 647 ? 3.531 6.540 -1.934 1.00 83.50 647 GLY A CA 1
ATOM 4910 C C . GLY A 1 647 ? 2.591 6.746 -3.133 1.00 83.50 647 GLY A C 1
ATOM 4911 O O . GLY A 1 647 ? 3.016 7.318 -4.135 1.00 83.50 647 GLY A O 1
ATOM 4912 N N . GLY A 1 648 ? 1.337 6.280 -3.075 1.00 86.25 648 GLY A N 1
ATOM 4913 C CA . GLY A 1 648 ? 0.333 6.503 -4.126 1.00 86.25 648 GLY A CA 1
ATOM 4914 C C . GLY A 1 648 ? 0.732 5.904 -5.472 1.00 86.25 648 GLY A C 1
ATOM 4915 O O . GLY A 1 648 ? 1.177 4.758 -5.539 1.00 86.25 648 GLY A O 1
ATOM 4916 N N . SER A 1 649 ? 0.626 6.685 -6.552 1.00 85.94 649 SER A N 1
ATOM 4917 C CA . SER A 1 649 ? 1.031 6.270 -7.907 1.00 85.94 649 SER A CA 1
ATOM 4918 C C . SER A 1 649 ? 2.453 5.696 -7.984 1.00 85.94 649 SER A C 1
ATOM 4920 O O . SER A 1 649 ? 2.728 4.839 -8.826 1.00 85.94 649 SER A O 1
ATOM 4922 N N . ARG A 1 650 ? 3.349 6.119 -7.084 1.00 92.25 650 ARG A N 1
ATOM 4923 C CA . ARG A 1 650 ? 4.777 5.769 -7.055 1.00 92.25 650 ARG A CA 1
ATOM 4924 C C . ARG A 1 650 ? 5.079 4.392 -6.449 1.00 92.25 650 ARG A C 1
ATOM 4926 O O . ARG A 1 650 ? 6.197 3.899 -6.611 1.00 92.25 650 ARG A O 1
ATOM 4933 N N . ILE A 1 651 ? 4.100 3.760 -5.790 1.00 94.88 651 ILE A N 1
ATOM 4934 C CA . ILE A 1 651 ? 4.241 2.442 -5.140 1.00 94.88 651 ILE A CA 1
ATOM 4935 C C . ILE A 1 651 ? 4.709 1.387 -6.149 1.00 94.88 651 ILE A C 1
ATOM 4937 O O . ILE A 1 651 ? 5.746 0.762 -5.941 1.00 94.88 651 ILE A O 1
ATOM 4941 N N . ILE A 1 652 ? 3.988 1.256 -7.269 1.00 96.50 652 ILE A N 1
ATOM 4942 C CA . ILE A 1 652 ? 4.227 0.263 -8.332 1.00 96.50 652 ILE A CA 1
ATOM 4943 C C . ILE A 1 652 ? 5.699 0.278 -8.777 1.00 96.50 652 ILE A C 1
ATOM 4945 O O . ILE A 1 652 ? 6.378 -0.746 -8.742 1.00 96.50 652 ILE A O 1
ATOM 4949 N N . SER A 1 653 ? 6.215 1.458 -9.134 1.00 96.12 653 SER A N 1
ATOM 4950 C CA . SER A 1 653 ? 7.603 1.651 -9.571 1.00 96.12 653 SER A CA 1
ATOM 4951 C C . SER A 1 653 ? 8.646 1.389 -8.482 1.00 96.12 653 SER A C 1
ATOM 4953 O O . SER A 1 653 ? 9.720 0.871 -8.777 1.00 96.12 653 SER A O 1
ATOM 4955 N N . ALA A 1 654 ? 8.359 1.739 -7.227 1.00 96.75 654 ALA A N 1
ATOM 4956 C CA . ALA A 1 654 ? 9.325 1.585 -6.144 1.00 96.75 654 ALA A CA 1
ATOM 4957 C C . ALA A 1 654 ? 9.509 0.113 -5.756 1.00 96.75 654 ALA A C 1
ATOM 4959 O O . ALA A 1 654 ? 10.642 -0.359 -5.666 1.00 96.75 654 ALA A O 1
ATOM 4960 N N . VAL A 1 655 ? 8.400 -0.621 -5.610 1.00 97.88 655 VAL A N 1
ATOM 4961 C CA . VAL A 1 655 ? 8.416 -2.064 -5.332 1.00 97.88 655 VAL A CA 1
ATOM 4962 C C . VAL A 1 655 ? 9.033 -2.819 -6.515 1.00 97.88 655 VAL A C 1
ATOM 4964 O O . VAL A 1 655 ? 9.894 -3.667 -6.304 1.00 97.88 655 VAL A O 1
ATOM 4967 N N . ALA A 1 656 ? 8.702 -2.455 -7.762 1.00 97.94 656 ALA A N 1
ATOM 4968 C CA . ALA A 1 656 ? 9.338 -3.046 -8.941 1.00 97.94 656 ALA A CA 1
ATOM 4969 C C . ALA A 1 656 ? 10.864 -2.823 -8.978 1.00 97.94 656 ALA A C 1
ATOM 4971 O O . ALA A 1 656 ? 11.600 -3.736 -9.348 1.00 97.94 656 ALA A O 1
ATOM 4972 N N . ASN A 1 657 ? 11.361 -1.644 -8.572 1.00 96.69 657 ASN A N 1
ATOM 4973 C CA . ASN A 1 657 ? 12.803 -1.377 -8.538 1.00 96.69 657 ASN A CA 1
ATOM 4974 C C . ASN A 1 657 ? 13.522 -2.248 -7.496 1.00 96.69 657 ASN A C 1
ATOM 4976 O O . ASN A 1 657 ? 14.531 -2.870 -7.821 1.00 96.69 657 ASN A O 1
ATOM 4980 N N . ALA A 1 658 ? 12.986 -2.335 -6.275 1.00 97.06 658 ALA A N 1
ATOM 4981 C CA . ALA A 1 658 ? 13.582 -3.136 -5.207 1.00 97.06 658 ALA A CA 1
ATOM 4982 C C . ALA A 1 658 ? 13.493 -4.650 -5.484 1.00 97.06 658 ALA A C 1
ATOM 4984 O O . ALA A 1 658 ? 14.485 -5.354 -5.303 1.00 97.06 658 ALA A O 1
ATOM 4985 N N . LEU A 1 659 ? 12.369 -5.147 -6.022 1.00 96.69 659 LEU A N 1
ATOM 4986 C CA . LEU A 1 659 ? 12.245 -6.543 -6.467 1.00 96.69 659 LEU A CA 1
ATOM 4987 C C . LEU A 1 659 ? 13.294 -6.899 -7.527 1.00 96.69 659 LEU A C 1
ATOM 4989 O O . LEU A 1 659 ? 13.956 -7.923 -7.404 1.00 96.69 659 LEU A O 1
ATOM 4993 N N . ILE A 1 660 ? 13.506 -6.043 -8.532 1.00 96.62 660 ILE A N 1
ATOM 4994 C CA . ILE A 1 660 ? 14.550 -6.255 -9.549 1.00 96.62 660 ILE A CA 1
ATOM 4995 C C . ILE A 1 660 ? 15.953 -6.310 -8.921 1.00 96.62 660 ILE A C 1
ATOM 4997 O O . ILE A 1 660 ? 16.769 -7.140 -9.325 1.00 96.62 660 ILE A O 1
ATOM 5001 N N . ARG A 1 661 ? 16.239 -5.464 -7.923 1.00 95.94 661 ARG A N 1
ATOM 5002 C CA . ARG A 1 661 ? 17.539 -5.446 -7.229 1.00 95.94 661 ARG A CA 1
ATOM 5003 C C . ARG A 1 661 ? 17.818 -6.743 -6.471 1.00 95.94 661 ARG A C 1
ATOM 5005 O O . ARG A 1 661 ? 18.899 -7.305 -6.649 1.00 95.94 661 ARG A O 1
ATOM 5012 N N . VAL A 1 662 ? 16.840 -7.248 -5.716 1.00 94.88 662 VAL A N 1
ATOM 5013 C CA . VAL A 1 662 ? 16.963 -8.532 -5.002 1.00 94.88 662 VAL A CA 1
ATOM 5014 C C . VAL A 1 662 ? 17.035 -9.707 -5.982 1.00 94.88 662 VAL A C 1
ATOM 5016 O O . VAL A 1 662 ? 17.946 -10.527 -5.906 1.00 94.88 662 VAL A O 1
ATOM 5019 N N . LEU A 1 663 ? 16.100 -9.786 -6.935 1.00 93.06 663 LEU A N 1
ATOM 5020 C CA . LEU A 1 663 ? 15.912 -10.973 -7.778 1.00 93.06 663 LEU A CA 1
ATOM 5021 C C . LEU A 1 663 ? 16.927 -11.094 -8.925 1.00 93.06 663 LEU A C 1
ATOM 5023 O O . LEU A 1 663 ? 17.282 -12.210 -9.295 1.00 93.06 663 LEU A O 1
ATOM 5027 N N . TYR A 1 664 ? 17.377 -9.981 -9.518 1.00 93.44 664 TYR A N 1
ATOM 5028 C CA . TYR A 1 664 ? 18.185 -10.003 -10.752 1.00 93.44 664 TYR A CA 1
ATOM 5029 C C . TYR A 1 664 ? 19.590 -9.406 -10.617 1.00 93.44 664 TYR A C 1
ATOM 5031 O O . TYR A 1 664 ? 20.432 -9.665 -11.479 1.00 93.44 664 TYR A O 1
ATOM 5039 N N . PHE A 1 665 ? 19.860 -8.633 -9.560 1.00 94.38 665 PHE A N 1
ATOM 5040 C CA . PHE A 1 665 ? 21.190 -8.073 -9.284 1.00 94.38 665 PHE A CA 1
ATOM 5041 C C . PHE A 1 665 ? 21.846 -8.628 -8.011 1.00 94.38 665 PHE A C 1
ATOM 5043 O O . PHE A 1 665 ? 22.981 -8.252 -7.715 1.00 94.38 665 PHE A O 1
ATOM 5050 N N . GLY A 1 666 ? 21.164 -9.527 -7.289 1.00 89.50 666 GLY A N 1
ATOM 5051 C CA . GLY A 1 666 ? 21.687 -10.196 -6.094 1.00 89.50 666 GLY A CA 1
ATOM 5052 C C . GLY A 1 666 ? 21.957 -9.261 -4.914 1.00 89.50 666 GLY A C 1
ATOM 5053 O O . GLY A 1 666 ? 22.782 -9.597 -4.071 1.00 89.50 666 GLY A O 1
ATOM 5054 N N . GLN A 1 667 ? 21.312 -8.089 -4.883 1.00 93.75 667 GLN A N 1
ATOM 5055 C CA . GLN A 1 667 ? 21.424 -7.145 -3.770 1.00 93.75 667 GLN A CA 1
ATOM 5056 C C . GLN A 1 667 ? 20.613 -7.629 -2.565 1.00 93.75 667 GLN A C 1
ATOM 5058 O O . GLN A 1 667 ? 19.568 -8.264 -2.733 1.00 93.75 667 GLN A O 1
ATOM 5063 N N . ASP A 1 668 ? 21.050 -7.288 -1.354 1.00 93.81 668 ASP A N 1
ATOM 5064 C CA . ASP A 1 668 ? 20.281 -7.596 -0.147 1.00 93.81 668 ASP A CA 1
ATOM 5065 C C . ASP A 1 668 ? 19.048 -6.684 0.027 1.00 93.81 668 ASP A C 1
ATOM 5067 O O . ASP A 1 668 ? 18.866 -5.682 -0.673 1.00 93.81 668 ASP A O 1
ATOM 5071 N N . VAL A 1 669 ? 18.159 -7.032 0.964 1.00 94.38 669 VAL A N 1
ATOM 5072 C CA . VAL A 1 669 ? 16.887 -6.312 1.153 1.00 94.38 669 VAL A CA 1
ATOM 5073 C C . VAL A 1 669 ? 17.061 -4.858 1.626 1.00 94.38 669 VAL A C 1
ATOM 5075 O O . VAL A 1 669 ? 16.232 -4.016 1.282 1.00 94.38 669 VAL A O 1
ATOM 5078 N N . LYS A 1 670 ? 18.136 -4.519 2.356 1.00 94.44 670 LYS A N 1
ATOM 5079 C CA . LYS A 1 670 ? 18.472 -3.126 2.707 1.00 94.44 670 LYS A CA 1
ATOM 5080 C C . LYS A 1 670 ? 19.083 -2.412 1.512 1.00 94.44 670 LYS A C 1
ATOM 5082 O O . LYS A 1 670 ? 18.651 -1.308 1.203 1.00 94.44 670 LYS A O 1
ATOM 5087 N N . GLU A 1 671 ? 20.032 -3.027 0.812 1.00 93.94 671 GLU A N 1
ATOM 5088 C CA . GLU A 1 671 ? 20.635 -2.449 -0.397 1.00 93.94 671 GLU A CA 1
ATOM 5089 C C . GLU A 1 671 ? 19.575 -2.104 -1.456 1.00 93.94 671 GLU A C 1
ATOM 5091 O O . GLU A 1 671 ? 19.616 -1.030 -2.059 1.00 93.94 671 GLU A O 1
ATOM 5096 N N . ALA A 1 672 ? 18.585 -2.981 -1.640 1.00 94.88 672 ALA A N 1
ATOM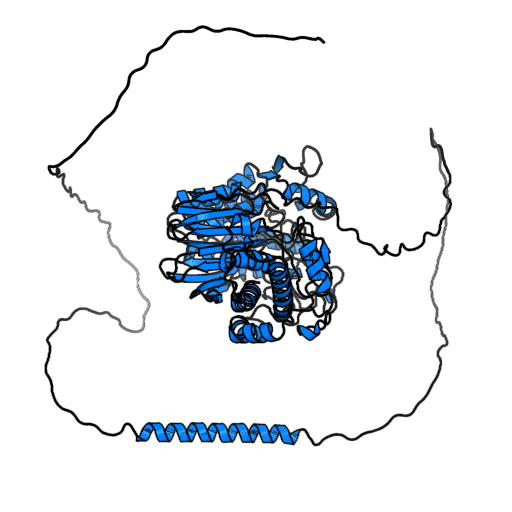 5097 C CA . ALA A 1 672 ? 17.479 -2.791 -2.573 1.00 94.88 672 ALA A CA 1
ATOM 5098 C C . ALA A 1 672 ? 16.494 -1.673 -2.170 1.00 94.88 672 ALA A C 1
ATOM 5100 O O . ALA A 1 672 ? 15.908 -1.039 -3.051 1.00 94.88 672 ALA A O 1
ATOM 5101 N N . ILE A 1 673 ? 16.305 -1.429 -0.866 1.00 94.88 673 ILE A N 1
ATOM 5102 C CA . ILE A 1 673 ? 15.372 -0.426 -0.315 1.00 94.88 673 ILE A CA 1
ATOM 5103 C C . ILE A 1 673 ? 16.036 0.950 -0.125 1.00 94.88 673 ILE A C 1
ATOM 5105 O O . ILE A 1 673 ? 15.416 1.990 -0.386 1.00 94.88 673 ILE A O 1
ATOM 5109 N N . ASP A 1 674 ? 17.295 0.974 0.311 1.00 93.38 674 ASP A N 1
ATOM 5110 C CA . ASP A 1 674 ? 18.076 2.198 0.489 1.00 93.38 674 ASP A CA 1
ATOM 5111 C C . ASP A 1 674 ? 18.385 2.867 -0.858 1.00 93.38 674 ASP A C 1
ATOM 5113 O O . ASP A 1 674 ? 18.376 4.098 -0.934 1.00 93.38 674 ASP A O 1
ATOM 5117 N N . ALA A 1 675 ? 18.632 2.072 -1.910 1.00 92.56 675 ALA A N 1
ATOM 5118 C CA . ALA A 1 675 ? 19.089 2.544 -3.217 1.00 92.56 675 ALA A CA 1
ATOM 5119 C C . ALA A 1 675 ? 18.301 3.764 -3.750 1.00 92.56 675 ALA A C 1
ATOM 5121 O O . ALA A 1 675 ? 17.071 3.801 -3.644 1.00 92.56 675 ALA A O 1
ATOM 5122 N N . PRO A 1 676 ? 18.973 4.745 -4.388 1.00 92.31 676 PRO A N 1
ATOM 5123 C CA . PRO A 1 676 ? 18.297 5.842 -5.072 1.00 92.31 676 PRO A CA 1
ATOM 5124 C C . PRO A 1 676 ? 17.335 5.323 -6.148 1.00 92.31 676 PRO A C 1
ATOM 5126 O O . PRO A 1 676 ? 17.709 4.504 -6.997 1.00 92.31 676 PRO A O 1
ATOM 5129 N N . ARG A 1 677 ? 16.087 5.802 -6.119 1.00 94.31 677 ARG A N 1
ATOM 5130 C CA . ARG A 1 677 ? 15.028 5.380 -7.049 1.00 94.31 677 ARG A CA 1
ATOM 5131 C C . ARG A 1 677 ? 14.734 6.434 -8.112 1.00 94.31 677 ARG A C 1
ATOM 5133 O O . ARG A 1 677 ? 15.005 7.623 -7.943 1.00 94.31 677 ARG A O 1
ATOM 5140 N N . ILE A 1 678 ? 14.124 5.955 -9.192 1.00 96.19 678 ILE A N 1
ATOM 5141 C CA . ILE A 1 678 ? 13.497 6.749 -10.251 1.00 96.19 678 ILE A CA 1
ATOM 5142 C C . ILE A 1 678 ? 12.038 6.329 -10.432 1.00 96.19 678 ILE A C 1
ATOM 5144 O O . ILE A 1 678 ? 11.672 5.191 -10.135 1.00 96.19 678 ILE A O 1
ATOM 5148 N N . HIS A 1 679 ? 11.208 7.247 -10.921 1.00 96.81 679 HIS A N 1
ATOM 5149 C CA . HIS A 1 679 ? 9.784 7.035 -11.166 1.00 96.81 679 HIS A CA 1
ATOM 5150 C C . HIS A 1 679 ? 9.318 7.832 -12.387 1.00 96.81 679 HIS A C 1
ATOM 5152 O O . HIS A 1 679 ? 9.626 9.015 -12.510 1.00 96.81 679 HIS A O 1
ATOM 5158 N N . HIS A 1 680 ? 8.511 7.205 -13.240 1.00 94.69 680 HIS A N 1
ATOM 5159 C CA . HIS A 1 680 ? 7.799 7.875 -14.324 1.00 94.69 680 HIS A CA 1
ATOM 5160 C C . HIS A 1 680 ? 6.446 7.181 -14.525 1.00 94.69 680 HIS A C 1
ATOM 5162 O O . HIS A 1 680 ? 6.395 6.002 -14.864 1.00 94.69 680 HIS A O 1
ATOM 5168 N N . GLN A 1 681 ? 5.345 7.906 -14.326 1.00 91.00 681 GLN A N 1
ATOM 5169 C CA . GLN A 1 681 ? 3.972 7.388 -14.453 1.00 91.00 681 GLN A CA 1
ATOM 5170 C C . GLN A 1 681 ? 3.358 7.615 -15.850 1.00 91.00 681 GLN A C 1
ATOM 5172 O O . GLN A 1 681 ? 2.159 7.853 -15.967 1.00 91.00 681 GLN A O 1
ATOM 5177 N N . LEU A 1 682 ? 4.191 7.609 -16.903 1.00 89.19 682 LEU A N 1
ATOM 5178 C CA . LEU A 1 682 ? 3.934 8.120 -18.267 1.00 89.19 682 LEU A CA 1
ATOM 5179 C C . LEU A 1 682 ? 3.572 9.616 -18.361 1.00 89.19 682 LEU A C 1
ATOM 5181 O O . LEU A 1 682 ? 3.997 10.275 -19.304 1.00 89.19 682 LEU A O 1
ATOM 5185 N N . LEU A 1 683 ? 2.797 10.147 -17.418 1.00 81.75 683 LEU A N 1
ATOM 5186 C CA . LEU A 1 683 ? 2.182 11.465 -17.496 1.00 81.75 683 LEU A CA 1
ATOM 5187 C C . LEU A 1 683 ? 2.178 12.178 -16.122 1.00 81.75 683 LEU A C 1
ATOM 5189 O O . LEU A 1 683 ? 1.613 11.633 -15.172 1.00 81.75 683 LEU A O 1
ATOM 5193 N N . PRO A 1 684 ? 2.759 13.390 -15.991 1.00 85.25 684 PRO A N 1
ATOM 5194 C CA . PRO A 1 684 ? 3.462 14.151 -17.030 1.00 85.25 684 PRO A CA 1
ATOM 5195 C C . PRO A 1 684 ? 4.727 13.438 -17.549 1.00 85.25 684 PRO A C 1
ATOM 5197 O O . PRO A 1 684 ? 5.152 12.409 -17.017 1.00 85.25 684 PRO A O 1
ATOM 5200 N N . MET A 1 685 ? 5.295 13.971 -18.634 1.00 88.19 685 MET A N 1
ATOM 5201 C CA . MET A 1 685 ? 6.453 13.427 -19.360 1.00 88.19 685 MET A CA 1
ATOM 5202 C C . MET A 1 685 ? 7.782 13.664 -18.613 1.00 88.19 685 MET A C 1
ATOM 5204 O O . MET A 1 685 ? 8.717 14.264 -19.137 1.00 88.19 685 MET A O 1
ATOM 5208 N N . GLU A 1 686 ? 7.834 13.225 -17.356 1.00 93.25 686 GLU A N 1
ATOM 5209 C CA . GLU A 1 686 ? 8.858 13.575 -16.373 1.00 93.25 686 GLU A CA 1
ATOM 5210 C C . GLU A 1 686 ? 9.408 12.323 -15.675 1.00 93.25 686 GLU A C 1
ATOM 5212 O O . GLU A 1 686 ? 8.657 11.506 -15.130 1.00 93.25 686 GLU A O 1
ATOM 5217 N N . LEU A 1 687 ? 10.736 12.202 -15.634 1.00 96.00 687 LEU A N 1
ATOM 5218 C CA . LEU A 1 687 ? 11.454 11.185 -14.877 1.00 96.00 687 LEU A CA 1
ATOM 5219 C C . LEU A 1 687 ? 11.863 11.759 -13.513 1.00 96.00 687 LEU A C 1
ATOM 5221 O O . LEU A 1 687 ? 12.874 12.451 -13.378 1.00 96.00 687 LEU A O 1
ATOM 5225 N N . SER A 1 688 ? 11.063 11.463 -12.490 1.00 95.69 688 SER A N 1
ATOM 5226 C CA . SER A 1 688 ? 11.375 11.802 -11.099 1.00 95.69 688 SER A CA 1
ATOM 5227 C C . SER A 1 688 ? 12.570 10.990 -10.592 1.00 95.69 688 SER A C 1
ATOM 5229 O O . SER A 1 688 ? 12.575 9.772 -10.766 1.00 95.69 688 SER A O 1
ATOM 5231 N N . TYR A 1 689 ? 13.527 11.617 -9.899 1.00 95.69 689 TYR A N 1
ATOM 5232 C CA . TYR A 1 689 ? 14.673 10.944 -9.264 1.00 95.69 689 TYR A CA 1
ATOM 5233 C C . TYR A 1 689 ? 14.886 11.374 -7.800 1.00 95.69 689 TYR A C 1
ATOM 5235 O O . TYR A 1 689 ? 14.606 12.516 -7.432 1.00 95.69 689 TYR A O 1
ATOM 5243 N N . GLU A 1 690 ? 15.366 10.450 -6.961 1.00 93.38 690 GLU A N 1
ATOM 5244 C CA . GLU A 1 690 ? 15.688 10.691 -5.542 1.00 93.38 690 GLU A CA 1
ATOM 5245 C C . GLU A 1 690 ? 17.084 11.314 -5.314 1.00 93.38 690 GLU A C 1
ATOM 5247 O O . GLU A 1 690 ? 17.934 11.277 -6.208 1.00 93.38 690 GLU A O 1
ATOM 5252 N N . PRO A 1 691 ? 17.369 11.863 -4.111 1.00 88.44 691 PRO A N 1
ATOM 5253 C CA . PRO A 1 691 ? 18.718 12.273 -3.723 1.00 88.44 691 PRO A CA 1
ATOM 5254 C C . PRO A 1 691 ? 19.763 11.160 -3.887 1.00 88.44 691 PRO A C 1
ATOM 5256 O O . PRO A 1 691 ? 19.444 9.972 -3.882 1.00 88.44 691 PRO A O 1
ATOM 5259 N N . ASN A 1 692 ? 21.035 11.558 -3.960 1.00 85.81 692 ASN A N 1
ATOM 5260 C CA . ASN A 1 692 ? 22.202 10.666 -4.049 1.00 85.81 692 ASN A CA 1
ATOM 5261 C C . ASN A 1 692 ? 22.276 9.816 -5.335 1.00 85.81 692 ASN A C 1
ATOM 5263 O O . ASN A 1 692 ? 23.112 8.920 -5.438 1.00 85.81 692 ASN A O 1
ATOM 5267 N N . PHE A 1 693 ? 21.442 10.104 -6.339 1.00 90.19 693 PHE A N 1
ATOM 5268 C CA . PHE A 1 693 ? 21.580 9.521 -7.672 1.00 90.19 693 PHE A CA 1
ATOM 5269 C C . PHE A 1 693 ? 22.884 9.994 -8.334 1.00 90.19 693 PHE A C 1
ATOM 5271 O O . PHE A 1 693 ? 23.174 11.190 -8.371 1.00 90.19 693 PHE A O 1
ATOM 5278 N N . LEU A 1 694 ? 23.673 9.067 -8.885 1.00 91.75 694 LEU A N 1
ATOM 5279 C CA . LEU A 1 694 ? 24.969 9.398 -9.480 1.00 91.75 694 LEU A CA 1
ATOM 5280 C C . LEU A 1 694 ? 24.793 10.307 -10.705 1.00 91.75 694 LEU A C 1
ATOM 5282 O O . LEU A 1 694 ? 24.140 9.933 -11.681 1.00 91.75 694 LEU A O 1
ATOM 5286 N N . ARG A 1 695 ? 25.435 11.484 -10.692 1.00 91.44 695 ARG A N 1
ATOM 5287 C CA . ARG A 1 695 ? 25.292 12.509 -11.744 1.00 91.44 695 ARG A CA 1
ATOM 5288 C C . ARG A 1 695 ? 25.626 11.995 -13.150 1.00 91.44 695 ARG A C 1
ATOM 5290 O O . ARG A 1 695 ? 24.973 12.401 -14.105 1.00 91.44 695 ARG A O 1
ATOM 5297 N N . LYS A 1 696 ? 26.577 11.062 -13.280 1.00 95.75 696 LYS A N 1
ATOM 5298 C CA . LYS A 1 696 ? 26.880 10.366 -14.547 1.00 95.75 696 LYS A CA 1
ATOM 5299 C C . LYS A 1 696 ? 25.701 9.537 -15.077 1.00 95.75 696 LYS A C 1
ATOM 5301 O O . LYS A 1 696 ? 25.454 9.537 -16.278 1.00 95.75 696 LYS A O 1
ATOM 5306 N N . HIS A 1 697 ? 24.928 8.891 -14.198 1.00 96.94 697 HIS A N 1
ATOM 5307 C CA . HIS A 1 697 ? 23.734 8.134 -14.592 1.00 96.94 697 HIS A CA 1
ATOM 5308 C C . HIS A 1 697 ? 22.579 9.060 -14.971 1.00 96.94 697 HIS A C 1
ATOM 5310 O O . HIS A 1 697 ? 21.904 8.797 -15.960 1.00 96.94 697 HIS A O 1
ATOM 5316 N N . LEU A 1 698 ? 22.397 10.168 -14.242 1.00 97.06 698 LEU A N 1
ATOM 5317 C CA . LEU A 1 698 ? 21.436 11.215 -14.608 1.00 97.06 698 LEU A CA 1
ATOM 5318 C C . LEU A 1 698 ? 21.762 11.803 -15.992 1.00 97.06 698 LEU A C 1
ATOM 5320 O O . LEU A 1 698 ? 20.912 11.786 -16.877 1.00 97.06 698 LEU A O 1
ATOM 5324 N N . LYS A 1 699 ? 23.018 12.211 -16.222 1.00 97.75 699 LYS A N 1
ATOM 5325 C CA . LYS A 1 699 ? 23.486 12.735 -17.514 1.00 97.75 699 LYS A CA 1
ATOM 5326 C C . LYS A 1 699 ? 23.217 11.749 -18.661 1.00 97.75 699 LYS A C 1
ATOM 5328 O O . LYS A 1 699 ? 22.666 1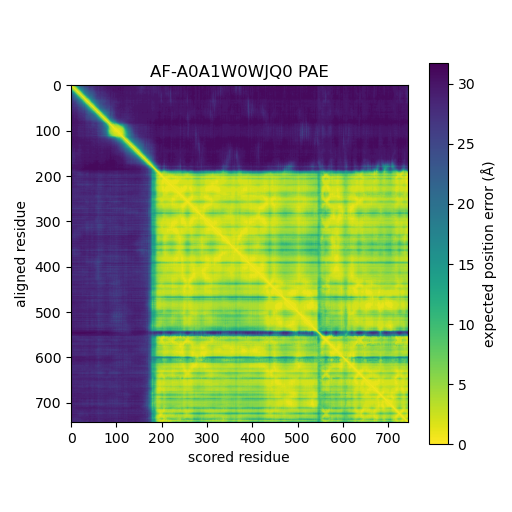2.152 -19.681 1.00 97.75 699 LYS A O 1
ATOM 5333 N N . GLY A 1 700 ? 23.506 10.459 -18.461 1.00 98.25 700 GLY A N 1
ATOM 5334 C CA . GLY A 1 700 ? 23.226 9.400 -19.438 1.00 98.25 700 GLY A CA 1
ATOM 5335 C C . GLY A 1 700 ? 21.737 9.100 -19.679 1.00 98.25 700 GLY A C 1
ATOM 5336 O O . GLY A 1 700 ? 21.399 8.492 -20.694 1.00 98.25 700 GLY A O 1
ATOM 5337 N N . LEU A 1 701 ? 20.835 9.528 -18.788 1.00 98.44 701 LEU A N 1
ATOM 5338 C CA . LEU A 1 701 ? 19.384 9.495 -19.012 1.00 98.44 701 LEU A CA 1
ATOM 5339 C C . LEU A 1 701 ? 18.914 10.728 -19.805 1.00 98.44 701 LEU A C 1
ATOM 5341 O O . LEU A 1 701 ? 18.096 10.575 -20.713 1.00 98.44 701 LEU A O 1
ATOM 5345 N N . GLU A 1 702 ? 19.481 11.910 -19.544 1.00 98.00 702 GLU A N 1
ATOM 5346 C CA . GLU A 1 702 ? 19.252 13.121 -20.354 1.00 98.00 702 GLU A CA 1
ATOM 5347 C C . GLU A 1 702 ? 19.742 12.952 -21.797 1.00 98.00 702 GLU A C 1
ATOM 5349 O O . GLU A 1 702 ? 19.049 13.352 -22.727 1.00 98.00 702 GLU A O 1
ATOM 5354 N N . ASP A 1 703 ? 20.898 12.308 -22.010 1.00 98.12 703 ASP A N 1
ATOM 5355 C CA . ASP A 1 703 ? 21.424 12.024 -23.359 1.00 98.12 703 ASP A CA 1
ATOM 5356 C C . ASP A 1 703 ? 20.559 11.009 -24.127 1.00 98.12 703 ASP A C 1
ATOM 5358 O O . ASP A 1 703 ? 20.594 10.951 -25.355 1.00 98.12 703 ASP A O 1
ATOM 5362 N N . LYS A 1 704 ? 19.719 10.248 -23.411 1.00 98.38 704 LYS A N 1
ATOM 5363 C CA . LYS A 1 704 ? 18.648 9.413 -23.977 1.00 98.38 704 LYS A CA 1
ATOM 5364 C C . LYS A 1 704 ? 17.308 10.158 -24.088 1.00 98.38 704 LYS A C 1
ATOM 5366 O O . LYS A 1 704 ? 16.314 9.546 -24.470 1.00 98.38 704 LYS A O 1
ATOM 5371 N N . GLY A 1 705 ? 17.266 11.455 -23.784 1.00 97.69 705 GLY A N 1
ATOM 5372 C CA . GLY A 1 705 ? 16.115 12.346 -23.957 1.00 97.69 705 GLY A CA 1
ATOM 5373 C C . GLY A 1 705 ? 15.133 12.427 -22.783 1.00 97.69 705 GLY A C 1
ATOM 5374 O O . GLY A 1 705 ? 14.077 13.041 -22.942 1.00 97.69 705 GLY A O 1
ATOM 5375 N N . HIS A 1 706 ? 15.434 11.820 -21.627 1.00 97.75 706 HIS A N 1
ATOM 5376 C CA . HIS A 1 706 ? 14.554 11.884 -20.450 1.00 97.75 706 HIS A CA 1
ATOM 5377 C C . HIS A 1 706 ? 14.602 13.266 -19.789 1.00 97.75 706 HIS A C 1
ATOM 5379 O O . HIS A 1 706 ? 15.679 13.750 -19.444 1.00 97.75 706 HIS A O 1
ATOM 5385 N N . HIS A 1 707 ? 13.440 13.879 -19.551 1.00 96.81 707 HIS A N 1
ATOM 5386 C CA . HIS A 1 707 ? 13.344 15.112 -18.766 1.00 96.81 707 HIS A CA 1
ATOM 5387 C C . HIS A 1 707 ? 13.380 14.786 -17.266 1.00 96.81 707 HIS A C 1
ATOM 5389 O O . HIS A 1 707 ? 12.475 14.127 -16.754 1.00 96.81 707 HIS A O 1
ATOM 5395 N N . LEU A 1 708 ? 14.432 15.216 -16.566 1.00 96.38 708 LEU A N 1
ATOM 5396 C CA . LEU A 1 708 ? 14.667 14.866 -15.164 1.00 96.38 708 LEU A CA 1
ATOM 5397 C C . LEU A 1 708 ? 14.034 15.865 -14.189 1.00 96.38 708 LEU A C 1
ATOM 5399 O O . LEU A 1 708 ? 14.279 17.066 -14.278 1.00 96.38 708 LEU A O 1
ATOM 5403 N N . VAL A 1 709 ? 13.319 15.357 -13.182 1.00 94.56 709 VAL A N 1
ATOM 5404 C CA . VAL A 1 709 ? 12.725 16.162 -12.101 1.00 94.56 709 VAL A CA 1
ATOM 5405 C C . VAL A 1 709 ? 13.196 15.651 -10.739 1.00 94.56 709 VAL A C 1
ATOM 5407 O O . VAL A 1 709 ? 13.108 14.463 -10.435 1.00 94.56 709 VAL A O 1
ATOM 5410 N N . PHE A 1 710 ? 13.703 16.543 -9.889 1.00 92.81 710 PHE A N 1
ATOM 5411 C CA . PHE A 1 710 ? 14.146 16.170 -8.544 1.00 92.81 710 PHE A CA 1
ATOM 5412 C C . PHE A 1 710 ? 12.956 15.912 -7.607 1.00 92.81 710 PHE A C 1
ATOM 5414 O O . PHE A 1 710 ? 12.037 16.727 -7.511 1.00 92.81 710 PHE A O 1
ATOM 5421 N N . SER A 1 711 ? 12.998 14.808 -6.857 1.00 88.25 711 SER A N 1
ATOM 5422 C CA . SER A 1 711 ? 11.981 14.438 -5.872 1.00 88.25 711 SER A CA 1
ATOM 5423 C C . SER A 1 711 ? 12.623 14.025 -4.549 1.00 88.25 711 SER A C 1
ATOM 5425 O O . SER A 1 711 ? 13.402 13.081 -4.496 1.00 88.25 711 SER A O 1
ATOM 5427 N N . ASN A 1 712 ? 12.252 14.682 -3.445 1.00 84.38 712 ASN A N 1
ATOM 5428 C CA . ASN A 1 712 ? 12.806 14.383 -2.113 1.00 84.38 712 ASN A CA 1
ATOM 5429 C C . ASN A 1 712 ? 12.588 12.925 -1.658 1.00 84.38 712 ASN A C 1
ATOM 5431 O O . ASN A 1 712 ? 13.352 12.410 -0.847 1.00 84.38 712 ASN A O 1
ATOM 5435 N N . THR A 1 713 ? 11.509 12.281 -2.111 1.00 85.19 713 THR A N 1
ATOM 5436 C CA . THR A 1 713 ? 11.141 10.894 -1.788 1.00 85.19 713 THR A CA 1
ATOM 5437 C C . THR A 1 713 ? 10.145 10.396 -2.832 1.00 85.19 713 THR A C 1
ATOM 5439 O O . THR A 1 713 ? 9.164 11.080 -3.143 1.00 85.19 713 THR A O 1
ATOM 5442 N N . ILE A 1 714 ? 10.376 9.201 -3.371 1.00 87.75 714 ILE A N 1
ATOM 5443 C CA . ILE A 1 714 ? 9.466 8.548 -4.317 1.00 87.75 714 ILE A CA 1
ATOM 5444 C C . ILE A 1 714 ? 8.442 7.690 -3.572 1.00 87.75 714 ILE A C 1
ATOM 5446 O O . ILE A 1 714 ? 7.247 7.867 -3.785 1.00 87.75 714 ILE A O 1
ATOM 5450 N N . ALA A 1 715 ? 8.883 6.807 -2.680 1.00 91.62 715 ALA A N 1
ATOM 5451 C CA . ALA A 1 715 ? 8.016 5.907 -1.922 1.00 91.62 715 ALA A CA 1
ATOM 5452 C C . ALA A 1 715 ? 8.685 5.490 -0.604 1.00 91.62 715 ALA A C 1
ATOM 5454 O O . ALA A 1 715 ? 9.789 5.939 -0.291 1.00 91.62 715 ALA A O 1
ATOM 5455 N N . VAL A 1 716 ? 8.028 4.617 0.156 1.00 91.50 716 VAL A N 1
ATOM 5456 C CA . VAL A 1 716 ? 8.562 4.038 1.392 1.00 91.50 716 VAL A CA 1
ATOM 5457 C C . VAL A 1 716 ? 8.253 2.544 1.406 1.00 91.50 716 VAL A C 1
ATOM 5459 O O . VAL A 1 716 ? 7.095 2.154 1.576 1.00 91.50 716 VAL A O 1
ATOM 5462 N N . ILE A 1 717 ? 9.279 1.722 1.188 1.00 95.44 717 ILE A N 1
ATOM 5463 C CA . ILE A 1 717 ? 9.169 0.261 1.035 1.00 95.44 717 ILE A CA 1
ATOM 5464 C C . ILE A 1 717 ? 9.336 -0.433 2.395 1.00 95.44 717 ILE A C 1
ATOM 5466 O O . ILE A 1 717 ? 10.180 -0.037 3.197 1.00 95.44 717 ILE A O 1
ATOM 5470 N N . GLN A 1 718 ? 8.567 -1.491 2.643 1.00 96.69 718 GLN A N 1
ATOM 5471 C CA . GLN A 1 718 ? 8.904 -2.485 3.671 1.00 96.69 718 GLN A CA 1
ATOM 5472 C C . GLN A 1 718 ? 9.164 -3.810 2.960 1.00 96.69 718 GLN A C 1
ATOM 5474 O O . GLN A 1 718 ? 8.452 -4.129 2.003 1.00 96.69 718 GLN A O 1
ATOM 5479 N N . GLY A 1 719 ? 10.190 -4.546 3.384 1.00 95.38 719 GLY A N 1
ATOM 5480 C CA . GLY A 1 719 ? 10.598 -5.767 2.700 1.00 95.38 719 GLY A CA 1
ATOM 5481 C C . GLY A 1 719 ? 11.205 -6.810 3.627 1.00 95.38 719 GLY A C 1
ATOM 5482 O O . GLY A 1 719 ? 11.970 -6.492 4.541 1.00 95.38 719 GLY A O 1
ATOM 5483 N N . LEU 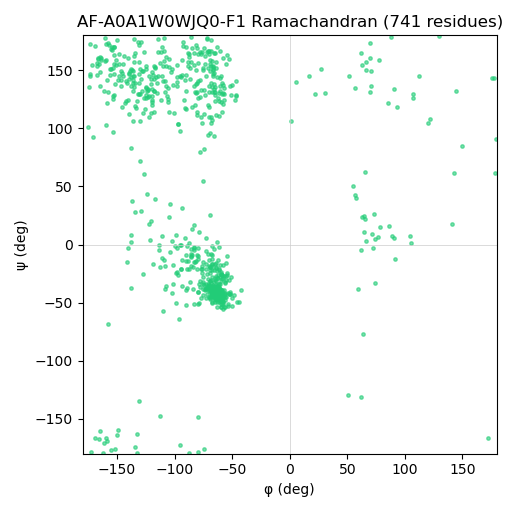A 1 720 ? 10.867 -8.064 3.339 1.00 96.19 720 LEU A N 1
ATOM 5484 C CA . LEU A 1 720 ? 11.445 -9.268 3.922 1.00 96.19 720 LEU A CA 1
ATOM 5485 C C . LEU A 1 720 ? 11.996 -10.140 2.788 1.00 96.19 720 LEU A C 1
ATOM 5487 O O . LEU A 1 720 ? 11.292 -10.357 1.802 1.00 96.19 720 LEU A O 1
ATOM 5491 N N . ASP A 1 721 ? 13.212 -10.659 2.939 1.00 95.81 721 ASP A N 1
ATOM 5492 C CA . ASP A 1 721 ? 13.819 -11.640 2.032 1.00 95.81 721 ASP A CA 1
ATOM 5493 C C . ASP A 1 721 ? 14.278 -12.870 2.830 1.00 95.81 721 ASP A C 1
ATOM 5495 O O . ASP A 1 721 ? 15.142 -12.770 3.702 1.00 95.81 721 ASP A O 1
ATOM 5499 N N . ARG A 1 722 ? 13.695 -14.045 2.570 1.00 94.06 722 ARG A N 1
ATOM 5500 C CA . ARG A 1 722 ? 14.107 -15.308 3.195 1.00 94.06 722 ARG A CA 1
ATOM 5501 C C . ARG A 1 722 ? 15.182 -15.967 2.336 1.00 94.06 722 ARG A C 1
ATOM 5503 O O . ARG A 1 722 ? 14.944 -16.334 1.186 1.00 94.06 722 ARG A O 1
ATOM 5510 N N . LEU A 1 723 ? 16.376 -16.104 2.901 1.00 90.50 723 LEU A N 1
ATOM 5511 C CA . LEU A 1 723 ? 17.552 -16.692 2.262 1.00 90.50 723 LEU A CA 1
ATOM 5512 C C . LEU A 1 723 ? 17.433 -18.221 2.151 1.00 90.50 723 LEU A C 1
ATOM 5514 O O . LEU A 1 723 ? 16.719 -18.851 2.927 1.00 90.50 723 LEU A O 1
ATOM 5518 N N . GLU A 1 724 ? 18.239 -18.838 1.281 1.00 85.38 724 GLU A N 1
ATOM 5519 C CA . GLU A 1 724 ? 18.356 -20.307 1.137 1.00 85.38 724 GLU A CA 1
ATOM 5520 C C . GLU A 1 724 ? 18.686 -21.032 2.460 1.00 85.38 724 GLU A C 1
ATOM 5522 O O . GLU A 1 724 ? 18.335 -22.190 2.660 1.00 85.38 724 GLU A O 1
ATOM 5527 N N . ASN A 1 725 ? 19.338 -20.341 3.403 1.00 86.88 725 ASN A N 1
ATOM 5528 C CA . ASN A 1 725 ? 19.620 -20.843 4.754 1.00 86.88 725 ASN A CA 1
ATOM 5529 C C . ASN A 1 725 ? 18.441 -20.667 5.744 1.00 86.88 725 ASN A C 1
ATOM 5531 O O . ASN A 1 725 ? 18.634 -20.733 6.960 1.00 86.88 725 ASN A O 1
ATOM 5535 N N . MET A 1 726 ? 17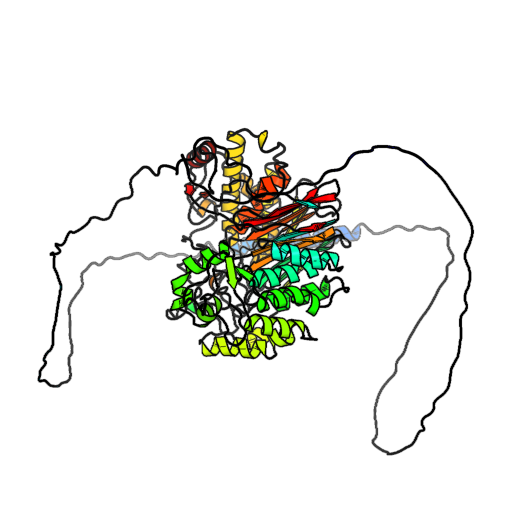.237 -20.423 5.217 1.00 87.56 726 MET A N 1
ATOM 5536 C CA . MET A 1 726 ? 15.954 -20.169 5.886 1.00 87.56 726 MET A CA 1
ATOM 5537 C C . MET A 1 726 ? 15.870 -18.925 6.784 1.00 87.56 726 MET A C 1
ATOM 5539 O O . MET A 1 726 ? 14.772 -18.610 7.250 1.00 87.56 726 MET A O 1
ATOM 5543 N N . ARG A 1 727 ? 16.960 -18.176 7.000 1.00 92.88 727 ARG A N 1
ATOM 5544 C CA . ARG A 1 727 ? 16.914 -16.892 7.723 1.00 92.88 727 ARG A CA 1
ATOM 5545 C C . ARG A 1 727 ? 16.135 -15.849 6.935 1.00 92.88 727 ARG A C 1
ATOM 5547 O O . ARG A 1 727 ? 16.217 -15.814 5.712 1.00 92.88 727 ARG A O 1
ATOM 5554 N N . ILE A 1 728 ? 15.440 -14.973 7.649 1.00 94.88 728 ILE A N 1
ATOM 5555 C CA . ILE A 1 728 ? 14.714 -13.837 7.083 1.00 94.88 728 ILE A CA 1
ATOM 5556 C C . ILE A 1 728 ? 15.571 -12.593 7.291 1.00 94.88 728 ILE A C 1
ATOM 5558 O O . ILE A 1 728 ? 15.766 -12.172 8.432 1.00 94.88 728 ILE A O 1
ATOM 5562 N N . GLU A 1 729 ? 16.080 -11.997 6.219 1.00 95.81 729 GLU A N 1
ATOM 5563 C CA . GLU A 1 729 ? 16.548 -10.616 6.266 1.00 95.81 729 GLU A CA 1
ATOM 5564 C C . GLU A 1 729 ? 15.357 -9.664 6.165 1.00 95.81 729 GLU A C 1
ATOM 5566 O O . GLU A 1 729 ? 14.403 -9.908 5.428 1.00 95.81 729 GLU A O 1
ATOM 5571 N N . ALA A 1 730 ? 15.405 -8.577 6.926 1.00 95.31 730 ALA A N 1
ATOM 5572 C CA . ALA A 1 730 ? 14.314 -7.623 7.042 1.00 95.31 730 ALA A CA 1
ATOM 5573 C C . ALA A 1 730 ? 14.847 -6.192 7.019 1.00 95.31 730 ALA A C 1
ATOM 5575 O O . ALA A 1 730 ? 15.830 -5.876 7.702 1.00 95.31 730 ALA A O 1
ATOM 5576 N N . ASN A 1 731 ? 14.176 -5.312 6.275 1.00 95.31 731 ASN A N 1
ATOM 5577 C CA . ASN A 1 731 ? 14.483 -3.888 6.281 1.00 95.31 731 ASN A CA 1
ATOM 5578 C C . ASN A 1 731 ? 13.232 -3.017 6.081 1.00 95.31 731 ASN A C 1
ATOM 5580 O O . ASN A 1 731 ? 12.263 -3.394 5.416 1.00 95.31 731 ASN A O 1
ATOM 5584 N N . CYS A 1 732 ? 13.286 -1.832 6.682 1.00 92.81 732 CYS A N 1
ATOM 5585 C CA . CYS A 1 732 ? 12.254 -0.808 6.634 1.00 92.81 732 CYS A CA 1
ATOM 5586 C C . CYS A 1 732 ? 12.874 0.482 6.096 1.00 92.81 732 CYS A C 1
ATOM 5588 O O . CYS A 1 732 ? 13.881 0.945 6.632 1.00 92.81 732 CYS A O 1
ATOM 5590 N N . ASP A 1 733 ? 12.279 1.071 5.058 1.00 91.88 733 ASP A N 1
ATOM 5591 C CA . ASP A 1 733 ? 12.827 2.250 4.381 1.00 91.88 733 ASP A CA 1
ATOM 5592 C C . ASP A 1 733 ? 13.025 3.434 5.351 1.00 91.88 733 ASP A C 1
ATOM 5594 O O . ASP A 1 733 ? 12.077 3.940 5.972 1.00 91.88 733 ASP A O 1
ATOM 5598 N N . TYR A 1 734 ? 14.278 3.893 5.453 1.00 88.94 734 TYR A N 1
ATOM 5599 C CA . TYR A 1 734 ? 14.712 4.960 6.361 1.00 88.94 734 TYR A CA 1
ATOM 5600 C C . TYR A 1 734 ? 13.908 6.257 6.197 1.00 88.94 734 TYR A C 1
ATOM 5602 O O . TYR A 1 734 ? 13.757 7.022 7.150 1.00 88.94 734 TYR A O 1
ATOM 5610 N N . ARG A 1 735 ? 13.313 6.485 5.018 1.00 87.44 735 ARG A N 1
ATOM 5611 C CA . ARG A 1 735 ? 12.567 7.704 4.673 1.00 87.44 735 ARG A CA 1
ATOM 5612 C C . ARG A 1 735 ? 11.294 7.921 5.522 1.00 87.44 735 ARG A C 1
ATOM 5614 O O . ARG A 1 735 ? 10.820 9.054 5.584 1.00 87.44 735 ARG A O 1
ATOM 5621 N N . LYS A 1 736 ? 10.780 6.897 6.233 1.00 83.62 736 LYS A N 1
ATOM 5622 C CA . LYS A 1 736 ? 9.802 7.046 7.351 1.00 83.62 736 LYS A CA 1
ATOM 5623 C C . LYS A 1 736 ? 10.337 6.640 8.738 1.00 83.62 736 LYS A C 1
ATOM 5625 O O . LYS A 1 736 ? 9.617 6.824 9.716 1.00 83.62 736 LYS A O 1
ATOM 5630 N N . ARG A 1 737 ? 11.565 6.114 8.847 1.00 83.25 737 ARG A N 1
ATOM 5631 C CA . ARG A 1 737 ? 12.139 5.533 10.083 1.00 83.25 737 ARG A CA 1
ATOM 5632 C C . ARG A 1 737 ? 11.294 4.396 10.691 1.00 83.25 737 ARG A C 1
ATOM 5634 O O . ARG A 1 737 ? 11.106 4.321 11.906 1.00 83.25 737 ARG A O 1
ATOM 5641 N N . GLY A 1 738 ? 10.791 3.500 9.840 1.00 84.19 738 GLY A N 1
ATOM 5642 C CA . GLY A 1 738 ? 10.293 2.197 10.291 1.00 84.19 738 GLY A CA 1
ATOM 5643 C C . GLY A 1 738 ? 11.435 1.309 10.801 1.00 84.19 738 GLY A C 1
ATOM 5644 O O . GLY A 1 738 ? 12.607 1.583 10.543 1.00 84.19 738 GLY A O 1
ATOM 5645 N N . ALA A 1 739 ? 11.102 0.223 11.496 1.00 91.44 739 ALA A N 1
ATOM 5646 C CA . ALA A 1 739 ? 12.066 -0.817 11.856 1.00 91.44 739 ALA A CA 1
ATOM 5647 C C . ALA A 1 739 ? 11.373 -2.188 11.913 1.00 91.44 739 ALA A C 1
ATOM 5649 O O . ALA A 1 739 ? 10.209 -2.252 12.331 1.00 91.44 739 ALA A O 1
ATOM 5650 N N . PRO A 1 740 ? 12.052 -3.278 11.518 1.00 92.25 740 PRO A N 1
ATOM 5651 C CA . PRO A 1 740 ? 11.488 -4.616 11.594 1.00 92.25 740 PRO A CA 1
ATOM 5652 C C . PRO A 1 740 ? 11.577 -5.198 13.015 1.00 92.25 740 PRO A C 1
ATOM 5654 O O . PRO A 1 740 ? 12.340 -4.730 13.863 1.00 92.25 740 PRO A O 1
ATOM 5657 N N . ALA A 1 741 ? 10.801 -6.250 13.258 1.00 94.38 741 ALA A N 1
ATOM 5658 C CA . ALA A 1 741 ? 10.869 -7.102 14.443 1.00 94.38 741 ALA A CA 1
ATOM 5659 C C . ALA A 1 741 ? 10.786 -8.585 14.030 1.00 94.38 741 ALA A C 1
ATOM 5661 O O . ALA A 1 741 ? 10.358 -8.893 12.919 1.00 94.38 741 ALA A O 1
ATOM 5662 N N . GLY A 1 742 ? 11.192 -9.509 14.901 1.00 92.81 742 GLY A N 1
ATOM 5663 C CA . GLY A 1 742 ? 11.212 -10.949 14.614 1.00 92.81 742 GLY A CA 1
ATOM 5664 C C . GLY A 1 742 ? 11.903 -11.765 15.710 1.00 92.81 742 GLY A C 1
ATOM 5665 O O . GLY A 1 742 ? 12.157 -11.231 16.796 1.00 92.81 742 GLY A O 1
ATOM 5666 N N . GLU A 1 743 ? 12.214 -13.031 15.405 1.00 88.19 743 GLU A N 1
ATOM 5667 C CA . GLU A 1 743 ? 13.020 -13.976 16.215 1.00 88.19 743 GLU A CA 1
ATOM 5668 C C . GLU A 1 743 ? 13.946 -14.829 15.330 1.00 88.19 743 GLU A C 1
ATOM 5670 O O . GLU A 1 743 ? 13.452 -15.371 14.317 1.00 88.19 743 GLU A O 1
#

Organism: Hypsibius exemplaris (NCBI:txid2072580)

Nearest PDB structures (foldseek):
  2e0w-assembly2_B  TM=8.955E-01  e=2.991E-43  Escherichia coli K-12
  2e0w-assembly1_A  TM=9.050E-01  e=1.299E-41  Escherichia coli K-12
  2nlz-assembly1_A  TM=8.807E-01  e=7.090E-32  Halalkalibacterium halodurans
  2dbu-assembly1_B  TM=9.703E-01  e=2.051E-11  Escherichia coli K-12
  2e0y-assembly2_D  TM=9.616E-01  e=5.197E-11  Escherichia coli K-12

pLDDT: mean 78.3, std 26.68, range [24.06, 98.81]